Protein AF-A0A3M7GYS9-F1 (afdb_monomer_lite)

Secondary structure (DSSP, 8-state):
-------HIIIIIS------SHHHHHHHHHHHHHHHHHHHHHHHHHHHT-SEEEEE-SS-EEEEE--SS-TT--EEEEE-HHHHHHT--TT-TTS--SHHHHHHHHHHHHHHSPPPPHHHHHHHHHHSPPP-S-HHHHHHTS-HHHHTS--TT------PPPSP----------------PPP---------------------------------------------------TTS----PPPPPPHHHHHHHHHT-BPPTT-TTHHHHHTT---SB-SS-HHHHHHHHHHHHHH-TTTTEEE-S--BTTBEEEEEE-TTT--EEEEEEE-HHHHHHHHHHHHHHHHTGGGBTTTBPPEEEEEEEEEEEEETTTEEEEEEEEE---SS-GGG--

Radius of gyration: 29.9 Å; chains: 1; bounding box: 68×89×78 Å

Foldseek 3Di:
DPDDDDPCCVVQVPDPDQDPDPQSNLVNLVSNLVVLVVVVVLLVCLLFQFQWDWDDPVQKIWIWGADLVHNVDIDIDIARLVVQVVPDDPPPPPDQSHPVSVVVVRVVVRLPDFRDFLVSSQVCVVPDDDDPDHSVRSVVVDDPVSVPDDRPPPDDDHPDPDPDDPDDDPPPPPPPDPPDDDDDDDDDDDDDDDDYDDDDDDDDDDDDDDDDDDDDDDDDDDPPDDDDPPPSPPPPPDPPPLQDAFALVQLLCLAVQHFGDPPGSLVCLQCVPPPDRTGPDHLVVLLVLQQVVCLVGVNPQWAWADDADPQATWIFHARPRRGHTWIWRWADPVSCVVVVVVVVVCVVCVVCDSPNDWNWSDKHFHPRWDSDVPRGTTGITTTTHDDDDGSVPVD

Sequence (395 aa):
MCLRPMRFWEDMVDTESVPTDRLEKLQYNATRLSGAALVQQYHLMIQEGLAYSCVSTGIALVFLYVPEDDPTTLCYHLSVPNEDVRLKDQEDHTRPLTAVARLLCLSLMSCVSPLRSHAWRNHVKSNARIWETDFEHVRAQIPDDQLYETPPGSEYVTSLPVGPYDGDFPRQDIRLLPTHAPSPGGDSDHSDHAGPPLSDVNATARGNKRNHSQVTSSPPQDRARSFASLKQGGRGHAQRTASPFCTQRCLLGLQKNDVLDDDCPNISCHRQGRETDQHLVSAGEMVRMLKKQLDEDVDDHCEPLGECGASGAPFGLRCKSLGYTIIGKGTTSALWHVVAREAQFYQILRPAQGSAIPVFLGELDIKQTFYLHGADKIQHMLLIAWGGEPPTKLQ

pLDDT: mean 77.31, std 24.54, range [25.12, 97.62]

InterPro domains:
  IPR060487 Spore killer, N-terminal domain [PF27653] (25-111)

Structure (mmCIF, N/CA/C/O backbone):
data_AF-A0A3M7GYS9-F1
#
_entry.id   AF-A0A3M7GYS9-F1
#
loop_
_atom_site.group_PDB
_atom_site.id
_atom_site.type_symbol
_atom_site.label_atom_id
_atom_site.label_alt_id
_atom_site.label_comp_id
_atom_site.label_asym_id
_atom_site.label_entity_id
_atom_site.label_seq_id
_atom_site.pdbx_PDB_ins_code
_atom_site.Cartn_x
_atom_site.Cartn_y
_atom_site.Cartn_z
_atom_site.occupancy
_atom_site.B_iso_or_equiv
_atom_site.auth_seq_id
_atom_site.auth_comp_id
_atom_site.auth_asym_id
_atom_site.auth_atom_id
_atom_site.pdbx_PDB_model_num
ATOM 1 N N . MET A 1 1 ? 19.110 0.811 -25.255 1.00 59.09 1 MET A N 1
ATOM 2 C CA . MET A 1 1 ? 18.198 0.002 -24.414 1.00 59.09 1 MET A CA 1
ATOM 3 C C . MET A 1 1 ? 17.673 -1.105 -25.308 1.00 59.09 1 MET A C 1
ATOM 5 O O . MET A 1 1 ? 17.080 -0.779 -26.326 1.00 59.09 1 MET A O 1
ATOM 9 N N . CYS A 1 2 ? 17.932 -2.373 -24.991 1.00 67.06 2 CYS A N 1
ATOM 10 C CA . CYS A 1 2 ? 17.373 -3.499 -25.746 1.00 67.06 2 CYS A CA 1
ATOM 11 C C . CYS A 1 2 ? 16.026 -3.879 -25.125 1.00 67.06 2 CYS A C 1
ATOM 13 O O . CYS A 1 2 ? 15.958 -4.778 -24.293 1.00 67.06 2 CYS A O 1
ATOM 15 N N . LEU A 1 3 ? 14.967 -3.144 -25.471 1.00 82.62 3 LEU A N 1
ATOM 16 C CA . LEU A 1 3 ? 13.607 -3.483 -25.050 1.00 82.62 3 LEU A CA 1
ATOM 17 C C . LEU A 1 3 ? 12.910 -4.249 -26.170 1.00 82.62 3 LEU A C 1
ATOM 19 O O . LEU A 1 3 ? 12.722 -3.718 -27.264 1.00 82.62 3 LEU A O 1
ATOM 23 N N . ARG A 1 4 ? 12.512 -5.485 -25.880 1.00 86.69 4 ARG A N 1
ATOM 24 C CA . ARG A 1 4 ? 11.725 -6.339 -26.770 1.00 86.69 4 ARG A CA 1
ATOM 25 C C . ARG A 1 4 ? 10.693 -7.120 -25.957 1.00 86.69 4 ARG A C 1
ATOM 27 O O . ARG A 1 4 ? 10.948 -7.379 -24.779 1.00 86.69 4 ARG A O 1
ATOM 34 N N . PRO A 1 5 ? 9.568 -7.534 -26.560 1.00 88.94 5 PRO A N 1
ATOM 35 C CA . PRO A 1 5 ? 8.687 -8.514 -25.939 1.00 88.94 5 PRO A CA 1
ATOM 36 C C . PRO A 1 5 ? 9.475 -9.782 -25.599 1.00 88.94 5 PRO A C 1
ATOM 38 O O . PRO A 1 5 ? 10.193 -10.308 -26.449 1.00 88.94 5 PRO A O 1
ATOM 41 N N . MET A 1 6 ? 9.371 -10.242 -24.354 1.00 90.69 6 MET A N 1
ATOM 42 C CA . MET A 1 6 ? 10.091 -11.419 -23.873 1.00 90.69 6 MET A CA 1
ATOM 43 C C . MET A 1 6 ? 9.429 -12.004 -22.629 1.00 90.69 6 MET A C 1
ATOM 45 O O . MET A 1 6 ? 8.764 -11.286 -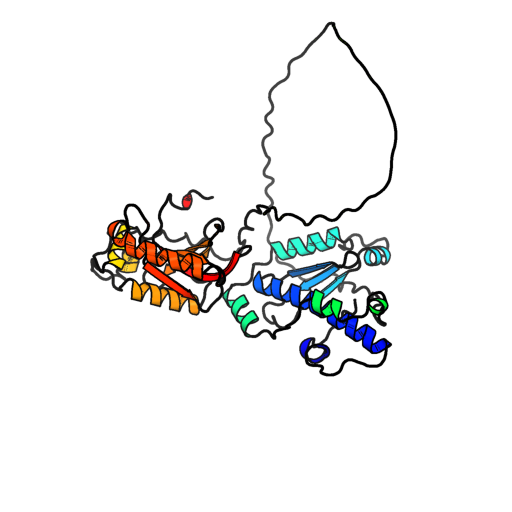21.877 1.00 90.69 6 MET A O 1
ATOM 49 N N . ARG A 1 7 ? 9.649 -13.295 -22.377 1.00 91.25 7 ARG A N 1
ATOM 50 C CA . ARG A 1 7 ? 9.268 -13.937 -21.120 1.00 91.25 7 ARG A CA 1
ATOM 51 C C . ARG A 1 7 ? 10.368 -13.682 -20.110 1.00 91.25 7 ARG A C 1
ATOM 53 O O . ARG A 1 7 ? 11.236 -14.512 -19.882 1.00 91.25 7 ARG A O 1
ATOM 60 N N . PHE A 1 8 ? 10.325 -12.492 -19.521 1.00 91.19 8 PHE A N 1
ATOM 61 C CA . PHE A 1 8 ? 11.450 -11.922 -18.784 1.00 91.19 8 PHE A CA 1
ATOM 62 C C . PHE A 1 8 ? 12.066 -12.856 -17.731 1.00 91.19 8 PHE A C 1
ATOM 64 O O . PHE A 1 8 ? 13.284 -12.900 -17.603 1.00 91.19 8 PHE A O 1
ATOM 71 N N . TRP A 1 9 ? 11.256 -13.637 -17.009 1.00 89.31 9 TRP A N 1
ATOM 72 C CA . TRP A 1 9 ? 11.805 -14.614 -16.072 1.00 89.31 9 TRP A CA 1
ATOM 73 C C . TRP A 1 9 ? 12.595 -15.728 -16.764 1.00 89.31 9 TRP A C 1
ATOM 75 O O . TRP A 1 9 ? 13.751 -15.943 -16.422 1.00 89.31 9 TRP A O 1
ATOM 85 N N . GLU A 1 10 ? 11.970 -16.428 -17.712 1.00 90.12 10 GLU A N 1
ATOM 86 C CA . GLU A 1 10 ? 12.558 -17.577 -18.419 1.00 90.12 10 GLU A CA 1
ATOM 87 C C . GLU A 1 10 ? 13.802 -17.152 -19.207 1.00 90.12 10 GLU A C 1
ATOM 89 O O . GLU A 1 10 ? 14.819 -17.836 -19.198 1.00 90.12 10 GLU A O 1
ATOM 94 N N . ASP A 1 11 ? 13.727 -15.982 -19.839 1.00 87.88 11 ASP A N 1
ATOM 95 C CA . ASP A 1 11 ? 14.731 -15.522 -20.790 1.00 87.88 11 ASP A CA 1
ATOM 96 C C . ASP A 1 11 ? 15.921 -14.798 -20.129 1.00 87.88 11 ASP A C 1
ATOM 98 O O . ASP A 1 11 ? 16.934 -14.591 -20.796 1.00 87.88 11 ASP A O 1
ATOM 102 N N . MET A 1 12 ? 15.797 -14.339 -18.871 1.00 88.12 12 MET A N 1
ATOM 103 C CA . MET A 1 12 ? 16.842 -13.535 -18.203 1.00 88.12 12 MET A CA 1
ATOM 104 C C . MET A 1 12 ? 17.128 -13.894 -16.750 1.00 88.12 12 MET A C 1
ATOM 106 O O . MET A 1 12 ? 18.271 -13.742 -16.321 1.00 88.12 12 MET A O 1
ATOM 110 N N . VAL A 1 13 ? 16.119 -14.282 -15.969 1.00 85.06 13 VAL A N 1
ATOM 111 C CA . VAL A 1 13 ? 16.291 -14.514 -14.523 1.00 85.06 13 VAL A CA 1
ATOM 112 C C . VAL A 1 13 ? 16.699 -15.949 -14.242 1.00 85.06 13 VAL A C 1
ATOM 114 O O . VAL A 1 13 ? 17.602 -16.181 -13.449 1.00 85.06 13 VAL A O 1
ATOM 117 N N . ASP A 1 14 ? 16.043 -16.893 -14.914 1.00 84.12 14 ASP A N 1
ATOM 118 C CA . ASP A 1 14 ? 16.228 -18.337 -14.729 1.00 84.12 14 ASP A CA 1
ATOM 119 C C . ASP A 1 14 ? 17.399 -18.903 -15.548 1.00 84.12 14 ASP A C 1
ATOM 121 O O . ASP A 1 14 ? 17.718 -20.088 -15.492 1.00 84.12 14 ASP A O 1
ATOM 125 N N . THR A 1 15 ? 18.049 -18.063 -16.351 1.00 81.38 15 THR A N 1
ATOM 126 C CA . THR A 1 15 ? 19.200 -18.450 -17.167 1.00 81.38 15 THR A CA 1
ATOM 127 C C . THR A 1 15 ? 20.465 -18.585 -16.321 1.00 81.38 15 THR A C 1
ATOM 129 O O . THR A 1 15 ? 21.034 -17.592 -15.874 1.00 81.38 15 THR A O 1
ATOM 132 N N . GLU A 1 16 ? 20.964 -19.816 -16.176 1.00 74.25 16 GLU A N 1
ATOM 133 C CA . GLU A 1 16 ? 22.207 -20.112 -15.442 1.00 74.25 16 GLU A CA 1
ATOM 134 C C . GLU A 1 16 ? 23.485 -19.701 -16.198 1.00 74.25 16 GLU A C 1
ATOM 136 O O . GLU A 1 16 ? 24.550 -19.540 -15.598 1.00 74.25 16 GLU A O 1
ATOM 141 N N . SER A 1 17 ? 23.411 -19.528 -17.522 1.00 79.69 17 SER A N 1
ATOM 142 C CA . SER A 1 17 ? 24.583 -19.287 -18.368 1.00 79.69 17 SER A CA 1
ATOM 143 C C . SER A 1 17 ? 24.670 -17.844 -18.860 1.00 79.69 17 SER A C 1
ATOM 145 O O . SER A 1 17 ? 23.821 -17.386 -19.625 1.00 79.69 17 SER A O 1
ATOM 147 N N . VAL A 1 18 ? 25.758 -17.156 -18.505 1.00 83.62 18 VAL A N 1
ATOM 148 C CA . VAL A 1 18 ? 26.137 -15.880 -19.129 1.00 83.62 18 VAL A CA 1
ATOM 149 C C . VAL A 1 18 ? 26.796 -16.166 -20.485 1.00 83.62 18 VAL A C 1
ATOM 151 O O . VAL A 1 18 ? 27.754 -16.946 -20.519 1.00 83.62 18 VAL A O 1
ATOM 154 N N . PRO A 1 19 ? 26.351 -15.535 -21.590 1.00 88.00 19 PRO A N 1
ATOM 155 C CA . PRO A 1 19 ? 26.982 -15.710 -22.894 1.00 88.00 19 PRO A CA 1
ATOM 156 C C . PRO A 1 19 ? 28.475 -15.361 -22.871 1.00 88.00 19 PRO A C 1
ATOM 158 O O . PRO A 1 19 ? 28.902 -14.392 -22.232 1.00 88.00 19 PRO A O 1
ATOM 161 N N . THR A 1 20 ? 29.276 -16.160 -23.574 1.00 87.31 20 THR A N 1
ATOM 162 C CA . THR A 1 20 ? 30.727 -15.958 -23.702 1.00 87.31 20 THR A CA 1
ATOM 163 C C . THR A 1 20 ? 31.099 -15.172 -24.953 1.00 87.31 20 THR A C 1
ATOM 165 O O . THR A 1 20 ? 32.116 -14.476 -24.937 1.00 87.31 20 THR A O 1
ATOM 168 N N . ASP A 1 21 ? 30.279 -15.240 -26.007 1.00 91.69 21 ASP A N 1
ATOM 169 C CA . ASP A 1 21 ? 30.433 -14.389 -27.181 1.00 91.69 21 ASP A CA 1
ATOM 170 C C . ASP A 1 21 ? 30.283 -12.912 -26.790 1.00 91.69 21 ASP A C 1
ATOM 172 O O . ASP A 1 21 ? 29.381 -12.537 -26.037 1.00 91.69 21 ASP A O 1
ATOM 176 N N . ARG A 1 22 ? 31.183 -12.057 -27.291 1.00 86.81 22 ARG A N 1
ATOM 177 C CA . ARG A 1 22 ? 31.227 -10.639 -26.902 1.00 86.81 22 ARG A CA 1
ATOM 178 C C . ARG A 1 22 ? 29.918 -9.930 -27.234 1.00 86.81 22 ARG A C 1
ATOM 180 O O . ARG A 1 22 ? 29.445 -9.119 -26.442 1.00 86.81 22 ARG A O 1
ATOM 187 N N . LEU A 1 23 ? 29.364 -10.204 -28.408 1.00 86.88 23 LEU A N 1
ATOM 188 C CA . LEU A 1 23 ? 28.210 -9.499 -28.929 1.00 86.88 23 LEU A CA 1
ATOM 189 C C . LEU A 1 23 ? 26.939 -9.886 -28.170 1.00 86.88 23 LEU A C 1
ATOM 191 O O . LEU A 1 23 ? 26.179 -9.020 -27.731 1.00 86.88 23 LEU A O 1
ATOM 195 N N . GLU A 1 24 ? 26.761 -11.187 -27.957 1.00 87.81 24 GLU A N 1
ATOM 196 C CA . GLU A 1 24 ? 25.674 -11.737 -27.148 1.00 87.81 24 GLU A CA 1
ATOM 197 C C . GLU A 1 24 ? 25.777 -11.278 -25.691 1.00 87.81 24 GLU A C 1
ATOM 199 O O . GLU A 1 24 ? 24.773 -10.917 -25.076 1.00 87.81 24 GLU A O 1
ATOM 204 N N . LYS A 1 25 ? 26.996 -11.200 -25.145 1.00 88.94 25 LYS A N 1
ATOM 205 C CA . LYS A 1 25 ? 27.241 -10.704 -23.789 1.00 88.94 25 LYS A CA 1
ATOM 206 C C . LYS A 1 25 ? 26.863 -9.232 -23.627 1.00 88.94 25 LYS A C 1
ATOM 208 O O . LYS A 1 25 ? 26.273 -8.873 -22.609 1.00 88.94 25 LYS A O 1
ATOM 213 N N . LEU A 1 26 ? 27.143 -8.380 -24.617 1.00 89.12 26 LEU A N 1
ATOM 214 C CA . LEU A 1 26 ? 26.705 -6.978 -24.602 1.00 89.12 26 LEU A CA 1
ATOM 215 C C . LEU A 1 26 ? 25.174 -6.867 -24.581 1.00 89.12 26 LEU A C 1
ATOM 217 O O . LEU A 1 26 ? 24.620 -6.100 -23.791 1.00 89.12 26 LEU A O 1
ATOM 221 N N . GLN A 1 27 ? 24.481 -7.656 -25.408 1.00 88.31 27 GLN A N 1
ATOM 222 C CA . GLN A 1 27 ? 23.015 -7.694 -25.419 1.00 88.31 27 GLN A CA 1
ATOM 223 C C . GLN A 1 27 ? 22.449 -8.212 -24.096 1.00 88.31 27 GLN A C 1
ATOM 225 O O . GLN A 1 27 ? 21.514 -7.617 -23.556 1.00 88.31 27 GLN A O 1
ATOM 230 N N . TYR A 1 28 ? 23.031 -9.280 -23.550 1.00 89.75 28 TYR A N 1
ATOM 231 C CA . TYR A 1 28 ? 22.663 -9.841 -22.253 1.00 89.75 28 TYR A CA 1
ATOM 232 C C . TYR A 1 28 ? 22.815 -8.804 -21.136 1.00 89.75 28 TYR A C 1
ATOM 234 O O . TYR A 1 28 ? 21.857 -8.536 -20.412 1.00 89.75 28 TYR A O 1
ATOM 242 N N . ASN A 1 29 ? 23.973 -8.145 -21.044 1.00 90.31 29 ASN A N 1
ATOM 243 C CA . ASN A 1 29 ? 24.245 -7.119 -20.037 1.00 90.31 29 ASN A CA 1
ATOM 244 C C . ASN A 1 29 ? 23.258 -5.948 -20.131 1.00 90.31 29 ASN A C 1
ATOM 246 O O . ASN A 1 29 ? 22.687 -5.532 -19.122 1.00 90.31 29 ASN A O 1
ATOM 250 N N . ALA A 1 30 ? 22.996 -5.446 -21.339 1.00 89.44 30 ALA A N 1
ATOM 251 C CA . ALA A 1 30 ? 22.051 -4.351 -21.536 1.00 89.44 30 ALA A CA 1
ATOM 252 C C . ALA A 1 30 ? 20.600 -4.748 -21.235 1.00 89.44 30 ALA A C 1
ATOM 254 O O . ALA A 1 30 ? 19.847 -3.942 -20.677 1.00 89.44 30 ALA A O 1
ATOM 255 N N . THR A 1 31 ? 20.206 -5.977 -21.574 1.00 90.69 31 THR A N 1
ATOM 256 C CA . THR A 1 31 ? 18.877 -6.523 -21.260 1.00 90.69 31 THR A CA 1
ATOM 257 C C . THR A 1 31 ? 18.716 -6.689 -19.754 1.00 90.69 31 THR A C 1
ATOM 259 O O . THR A 1 31 ? 17.718 -6.242 -19.197 1.00 90.69 31 THR A O 1
ATOM 262 N N . ARG A 1 32 ? 19.728 -7.233 -19.070 1.00 90.81 32 ARG A N 1
ATOM 263 C CA . ARG A 1 32 ? 19.735 -7.414 -17.613 1.00 90.81 32 ARG A CA 1
ATOM 264 C C . ARG A 1 32 ? 19.661 -6.083 -16.870 1.00 90.81 32 ARG A C 1
ATOM 266 O O . ARG A 1 32 ? 18.869 -5.949 -15.943 1.00 90.81 32 ARG A O 1
ATOM 273 N N . LEU A 1 33 ? 20.426 -5.083 -17.309 1.00 91.62 33 LEU A N 1
ATOM 274 C CA . LEU A 1 33 ? 20.422 -3.746 -16.711 1.00 91.62 33 LEU A CA 1
ATOM 275 C C . LEU A 1 33 ? 19.084 -3.020 -16.921 1.00 91.62 33 LEU A C 1
ATOM 277 O O . LEU A 1 33 ? 18.533 -2.443 -15.985 1.00 91.62 33 LEU A O 1
ATOM 281 N N . SER A 1 34 ? 18.534 -3.079 -18.139 1.00 91.56 34 SER A N 1
ATOM 282 C CA . SER A 1 34 ? 17.212 -2.508 -18.440 1.00 91.56 34 SER A CA 1
ATOM 283 C C . SER A 1 34 ? 16.118 -3.224 -17.643 1.00 91.56 34 SER A C 1
ATOM 285 O O . SER A 1 34 ? 15.241 -2.581 -17.074 1.00 91.56 34 SER A O 1
ATOM 287 N N . GLY A 1 35 ? 16.212 -4.551 -17.553 1.00 92.81 35 GLY A N 1
ATOM 288 C CA . GLY A 1 35 ? 15.336 -5.402 -16.763 1.00 92.81 35 GLY A CA 1
ATOM 289 C C . GLY A 1 35 ? 15.332 -5.035 -15.283 1.00 92.81 35 GLY A C 1
ATOM 290 O O . GLY A 1 35 ? 14.261 -4.851 -14.719 1.00 92.81 35 GLY A O 1
ATOM 291 N N . ALA A 1 36 ? 16.502 -4.829 -14.675 1.00 93.25 36 ALA A N 1
ATOM 292 C CA . ALA A 1 36 ? 16.605 -4.403 -13.279 1.00 93.25 36 ALA A CA 1
ATOM 293 C C . ALA A 1 36 ? 15.864 -3.077 -13.017 1.00 93.25 36 ALA A C 1
ATOM 295 O O . ALA A 1 36 ? 15.099 -2.974 -12.058 1.00 93.25 36 ALA A O 1
ATOM 296 N N . ALA A 1 37 ? 16.013 -2.090 -13.909 1.00 94.00 37 ALA A N 1
ATOM 297 C CA . ALA A 1 37 ? 15.293 -0.819 -13.804 1.00 94.00 37 ALA A CA 1
ATOM 298 C C . ALA A 1 37 ? 13.768 -0.996 -13.945 1.00 94.00 37 ALA A C 1
ATOM 300 O O . ALA A 1 37 ? 12.995 -0.398 -13.196 1.00 94.00 37 ALA A O 1
ATOM 301 N N . LEU A 1 38 ? 13.325 -1.836 -14.887 1.00 95.06 38 LEU A N 1
ATOM 302 C CA . LEU A 1 38 ? 11.905 -2.113 -15.112 1.00 95.06 38 LEU A CA 1
ATOM 303 C C . LEU A 1 38 ? 11.266 -2.893 -13.964 1.00 95.06 38 LEU A C 1
ATOM 305 O O . LEU A 1 38 ? 10.154 -2.564 -13.567 1.00 95.06 38 LEU A O 1
ATOM 309 N N . VAL A 1 39 ? 11.959 -3.885 -13.402 1.00 94.75 39 VAL A N 1
ATOM 310 C CA . VAL A 1 39 ? 11.482 -4.657 -12.247 1.00 94.75 39 VAL A CA 1
ATOM 311 C C . VAL A 1 39 ? 11.353 -3.765 -11.019 1.00 94.75 39 VAL A C 1
ATOM 313 O O . VAL A 1 39 ? 10.346 -3.837 -10.314 1.00 94.75 39 VAL A O 1
ATOM 316 N N . GLN A 1 40 ? 12.326 -2.881 -10.783 1.00 94.50 40 GLN A N 1
ATOM 317 C CA . GLN A 1 40 ? 12.240 -1.902 -9.703 1.00 94.50 40 GLN A CA 1
ATOM 318 C C . GLN A 1 40 ? 11.034 -0.973 -9.893 1.00 94.50 40 GLN A C 1
ATOM 320 O O . GLN A 1 40 ? 10.271 -0.753 -8.951 1.00 94.50 40 GLN A O 1
ATOM 325 N N . GLN A 1 41 ? 10.813 -0.473 -11.112 1.00 95.94 41 GLN A N 1
ATOM 326 C CA . GLN A 1 41 ? 9.661 0.380 -11.388 1.00 95.94 41 GLN A CA 1
ATOM 327 C C . GLN A 1 41 ? 8.334 -0.376 -11.258 1.00 95.94 41 GLN A C 1
ATOM 329 O O . GLN A 1 41 ? 7.392 0.144 -10.665 1.00 95.94 41 GLN A O 1
ATOM 334 N N . TYR A 1 42 ? 8.265 -1.616 -11.743 1.00 96.19 42 TYR A N 1
ATOM 335 C CA . TYR A 1 42 ? 7.115 -2.500 -11.571 1.00 96.19 42 TYR A CA 1
ATOM 336 C C . TYR A 1 42 ? 6.807 -2.722 -10.086 1.00 96.19 42 TYR A C 1
ATOM 338 O O . TYR A 1 42 ? 5.662 -2.575 -9.668 1.00 96.19 42 TYR A O 1
ATOM 346 N N . HIS A 1 43 ? 7.823 -2.977 -9.256 1.00 94.56 43 HIS A N 1
ATOM 347 C CA . HIS A 1 43 ? 7.641 -3.127 -7.812 1.00 94.56 43 HIS A CA 1
ATOM 348 C C . HIS A 1 43 ? 6.956 -1.906 -7.184 1.00 94.56 43 HIS A C 1
ATOM 350 O O . HIS A 1 43 ? 6.033 -2.063 -6.378 1.00 94.56 43 HIS A O 1
ATOM 356 N N . LEU A 1 44 ? 7.385 -0.699 -7.568 1.00 93.88 44 LEU A N 1
ATOM 357 C CA . LEU A 1 44 ? 6.779 0.554 -7.116 1.00 93.88 44 LEU A CA 1
ATOM 358 C C . LEU A 1 44 ? 5.346 0.708 -7.631 1.00 93.88 44 LEU A C 1
ATOM 360 O O . LEU A 1 44 ? 4.465 1.068 -6.855 1.00 93.88 44 LEU A O 1
ATOM 364 N N . MET A 1 45 ? 5.088 0.378 -8.900 1.00 96.44 45 MET A N 1
ATOM 365 C CA . MET A 1 45 ? 3.736 0.399 -9.464 1.00 96.44 45 MET A CA 1
ATOM 366 C C . MET A 1 45 ? 2.784 -0.501 -8.673 1.00 96.44 45 MET A C 1
ATOM 368 O O . MET A 1 45 ? 1.709 -0.050 -8.287 1.00 96.44 45 MET A O 1
ATOM 372 N N . ILE A 1 46 ? 3.189 -1.733 -8.346 1.00 96.31 46 ILE A N 1
ATOM 373 C CA . ILE A 1 46 ? 2.360 -2.636 -7.538 1.00 96.31 46 ILE A CA 1
ATOM 374 C C . ILE A 1 46 ? 2.204 -2.119 -6.104 1.00 96.31 46 ILE A C 1
ATOM 376 O O . ILE A 1 46 ? 1.107 -2.160 -5.556 1.00 96.31 46 ILE A O 1
ATOM 380 N N . GLN A 1 47 ? 3.270 -1.609 -5.481 1.00 94.19 47 GLN A N 1
ATOM 381 C CA . GLN A 1 47 ? 3.212 -1.072 -4.118 1.00 94.19 47 GLN A CA 1
ATOM 382 C C . GLN A 1 47 ? 2.241 0.110 -3.989 1.00 94.19 47 GLN A C 1
ATOM 384 O O . GLN A 1 47 ? 1.410 0.144 -3.080 1.00 94.19 47 GLN A O 1
ATOM 389 N N . GLU A 1 48 ? 2.325 1.059 -4.913 1.00 93.56 48 GLU A N 1
ATOM 390 C CA . GLU A 1 48 ? 1.511 2.275 -4.925 1.00 93.56 48 GLU A CA 1
ATOM 391 C C . GLU A 1 48 ? 0.137 2.056 -5.585 1.00 93.56 48 GLU A C 1
ATOM 393 O O . GLU A 1 48 ? -0.742 2.911 -5.490 1.00 93.56 48 GLU A O 1
ATOM 398 N N . GLY A 1 49 ? -0.090 0.889 -6.199 1.00 95.56 49 GLY A N 1
ATOM 399 C CA . GLY A 1 49 ? -1.332 0.553 -6.897 1.00 95.56 49 GLY A CA 1
ATOM 400 C C . GLY A 1 49 ? -1.529 1.350 -8.184 1.00 95.56 49 GLY A C 1
ATOM 401 O O . GLY A 1 49 ? -2.657 1.711 -8.512 1.00 95.56 49 GLY A O 1
ATOM 402 N N . LEU A 1 50 ? -0.443 1.663 -8.890 1.00 95.75 50 LEU A N 1
ATOM 403 C CA . LEU A 1 50 ? -0.441 2.461 -10.112 1.00 95.75 50 LEU A CA 1
ATOM 404 C C . LEU A 1 50 ? -0.640 1.573 -11.341 1.00 95.75 50 LEU A C 1
ATOM 406 O O . LEU A 1 50 ? 0.097 0.611 -11.543 1.00 95.75 50 LEU A O 1
ATOM 410 N N . ALA A 1 51 ? -1.582 1.948 -12.208 1.00 97.00 51 ALA A N 1
ATOM 411 C CA . ALA A 1 51 ? -1.732 1.318 -13.519 1.00 97.00 51 ALA A CA 1
ATOM 412 C C . ALA A 1 51 ? -0.653 1.781 -14.510 1.00 97.00 51 ALA A C 1
ATOM 414 O O . ALA A 1 51 ? -0.191 0.993 -15.329 1.00 97.00 51 ALA A O 1
ATOM 415 N N . TYR A 1 52 ? -0.239 3.049 -14.423 1.00 97.38 52 TYR A N 1
ATOM 416 C CA . TYR A 1 52 ? 0.674 3.693 -15.366 1.00 97.38 52 TYR A CA 1
ATOM 417 C C . TYR A 1 52 ? 1.917 4.238 -14.671 1.00 97.38 52 TYR A C 1
ATOM 419 O O . TYR A 1 52 ? 1.860 4.722 -13.539 1.00 97.38 52 TYR A O 1
ATOM 427 N N . SER A 1 53 ? 3.050 4.200 -15.368 1.00 96.75 53 SER A N 1
ATOM 428 C CA . SER A 1 53 ? 4.285 4.825 -14.904 1.00 96.75 53 SER A CA 1
ATOM 429 C C . SER A 1 53 ? 5.237 5.144 -16.053 1.00 96.75 53 SER A C 1
ATOM 431 O O . SER A 1 53 ? 4.927 4.893 -17.216 1.00 96.75 53 SER A O 1
ATOM 433 N N . CYS A 1 54 ? 6.403 5.708 -15.748 1.00 95.81 54 CYS A N 1
ATOM 434 C CA . CYS A 1 54 ? 7.462 5.873 -16.733 1.00 95.81 54 CYS A CA 1
ATOM 435 C C . CYS A 1 54 ? 8.856 5.761 -16.122 1.00 95.81 54 CYS A C 1
ATOM 437 O O . CYS A 1 54 ? 9.090 6.201 -14.998 1.00 95.81 54 CYS A O 1
ATOM 439 N N . VAL A 1 55 ? 9.796 5.257 -16.918 1.00 95.31 55 VAL A N 1
ATOM 440 C CA . VAL A 1 55 ? 11.236 5.323 -16.654 1.00 95.31 55 VAL A CA 1
ATOM 441 C C . VAL A 1 55 ? 11.863 6.278 -17.664 1.00 95.31 55 VAL A C 1
ATOM 443 O O . VAL A 1 55 ? 11.549 6.227 -18.852 1.00 95.31 55 VAL A O 1
ATOM 446 N N . SER A 1 56 ? 12.751 7.155 -17.203 1.00 93.06 56 SER A N 1
ATOM 447 C CA . SER A 1 56 ? 13.484 8.087 -18.061 1.00 93.06 56 SER A CA 1
ATOM 448 C C . SER A 1 56 ? 14.970 7.770 -18.035 1.00 93.06 56 SER A C 1
ATOM 450 O O . SER A 1 56 ? 15.547 7.582 -16.967 1.00 93.06 56 SER A O 1
ATOM 452 N N . THR A 1 57 ? 15.602 7.767 -19.207 1.00 89.81 57 THR A N 1
ATOM 453 C CA . THR A 1 57 ? 17.066 7.699 -19.342 1.00 89.81 57 THR A CA 1
ATOM 454 C C . THR A 1 57 ? 17.690 9.077 -19.579 1.00 89.81 57 THR A C 1
ATOM 456 O O . THR A 1 57 ? 18.873 9.182 -19.888 1.00 89.81 57 THR A O 1
ATOM 459 N N . GLY A 1 58 ? 16.888 10.147 -19.520 1.00 87.75 58 GLY A N 1
ATOM 460 C CA . GLY A 1 58 ? 17.273 11.502 -19.931 1.00 87.75 58 GLY A CA 1
ATOM 461 C C . GLY A 1 58 ? 17.251 11.726 -21.449 1.00 87.75 58 GLY A C 1
ATOM 462 O O . GLY A 1 58 ? 17.100 12.861 -21.891 1.00 87.75 58 GLY A O 1
ATOM 463 N N . ILE A 1 59 ? 17.338 10.655 -22.244 1.00 88.00 59 ILE A N 1
ATOM 464 C CA . ILE A 1 59 ? 17.265 10.692 -23.715 1.00 88.00 59 ILE A CA 1
ATOM 465 C C . ILE A 1 59 ? 15.976 10.028 -24.211 1.00 88.00 59 ILE A C 1
ATOM 467 O O . ILE A 1 59 ? 15.323 10.530 -25.125 1.00 88.00 59 ILE A O 1
ATOM 471 N N . ALA A 1 60 ? 15.597 8.912 -23.590 1.00 91.31 60 ALA A N 1
ATOM 472 C CA . ALA A 1 60 ? 14.401 8.151 -23.909 1.00 91.31 60 ALA A CA 1
ATOM 473 C C . ALA A 1 60 ? 13.439 8.111 -22.717 1.00 91.31 60 ALA A C 1
ATOM 475 O O . ALA A 1 60 ? 13.847 8.190 -21.555 1.00 91.31 60 ALA A O 1
ATOM 476 N N . LEU A 1 61 ? 12.158 7.950 -23.032 1.00 93.62 61 LEU A N 1
ATOM 477 C CA . LEU A 1 61 ? 11.079 7.694 -22.090 1.00 93.62 61 LEU A CA 1
ATOM 478 C C . LEU A 1 61 ? 10.521 6.301 -22.368 1.00 93.62 61 LEU A C 1
ATOM 480 O O . LEU A 1 61 ? 10.166 5.985 -23.501 1.00 93.62 61 LEU A O 1
ATOM 484 N N . VAL A 1 62 ? 10.429 5.484 -21.328 1.00 95.31 62 VAL A N 1
ATOM 485 C CA . VAL A 1 62 ? 9.766 4.183 -21.363 1.00 95.31 62 VAL A CA 1
ATOM 486 C C . VAL A 1 62 ? 8.480 4.321 -20.568 1.00 95.31 62 VAL A C 1
ATOM 488 O O . VAL A 1 62 ? 8.511 4.379 -19.341 1.00 95.31 62 VAL A O 1
ATOM 491 N N . PHE A 1 63 ? 7.354 4.429 -21.262 1.00 96.12 63 PHE A N 1
ATOM 492 C CA . PHE A 1 63 ? 6.033 4.449 -20.643 1.00 96.12 63 PHE A CA 1
ATOM 493 C C . PHE A 1 63 ? 5.624 3.028 -20.301 1.00 96.12 63 PHE A C 1
ATOM 495 O O . PHE A 1 63 ? 5.818 2.134 -21.117 1.00 96.12 63 PHE A O 1
ATOM 502 N N . LEU A 1 64 ? 5.072 2.833 -19.112 1.00 97.62 64 LEU A N 1
ATOM 503 C CA . LEU A 1 64 ? 4.754 1.531 -18.551 1.00 97.62 64 LEU A CA 1
ATOM 504 C C . LEU A 1 64 ? 3.274 1.442 -18.212 1.00 97.62 64 LEU A C 1
ATOM 506 O O . LEU A 1 64 ? 2.681 2.416 -17.740 1.00 97.62 64 LEU A O 1
ATOM 510 N N . TYR A 1 65 ? 2.709 0.260 -18.420 1.00 97.50 65 TYR A N 1
ATOM 511 C CA . TYR A 1 65 ? 1.340 -0.068 -18.061 1.00 97.50 65 TYR A CA 1
ATOM 512 C C . TYR A 1 65 ? 1.257 -1.495 -17.517 1.00 97.50 65 TYR A C 1
ATOM 514 O O . TYR A 1 65 ? 1.822 -2.413 -18.109 1.00 97.50 65 TYR A O 1
ATOM 522 N N . VAL A 1 66 ? 0.546 -1.670 -16.403 1.00 97.50 66 VAL A N 1
ATOM 523 C CA . VAL A 1 66 ? 0.226 -2.982 -15.828 1.00 97.50 66 VAL A CA 1
ATOM 524 C C . VAL A 1 66 ? -1.286 -3.206 -15.955 1.00 97.50 66 VAL A C 1
ATOM 526 O O . VAL A 1 66 ? -2.058 -2.479 -15.312 1.00 97.50 66 VAL A O 1
ATOM 529 N N . PRO A 1 67 ? -1.731 -4.172 -16.781 1.00 95.88 67 PRO A N 1
ATOM 530 C CA . PRO A 1 67 ? -3.132 -4.572 -16.848 1.00 95.88 67 PRO A CA 1
ATOM 531 C C . PRO A 1 67 ? -3.645 -5.055 -15.486 1.00 95.88 67 PRO A C 1
ATOM 533 O O . PRO A 1 67 ? -2.925 -5.706 -14.735 1.00 95.88 67 PRO A O 1
ATOM 536 N N . GLU A 1 68 ? -4.902 -4.753 -15.157 1.00 94.62 68 GLU A N 1
ATOM 537 C CA . GLU A 1 68 ? -5.495 -5.208 -13.888 1.00 94.62 68 GLU A CA 1
ATOM 538 C C . GLU A 1 68 ? -5.705 -6.720 -13.849 1.00 94.62 68 GLU A C 1
ATOM 540 O O . GLU A 1 68 ? -5.404 -7.349 -12.834 1.00 94.62 68 GLU A O 1
ATOM 545 N N . ASP A 1 69 ? -6.202 -7.262 -14.964 1.00 95.00 69 ASP A N 1
ATOM 546 C CA . ASP A 1 69 ? -6.576 -8.670 -15.123 1.00 95.00 69 ASP A CA 1
ATOM 547 C C . ASP A 1 69 ? -5.361 -9.580 -15.333 1.00 95.00 69 ASP A C 1
ATOM 549 O O . ASP A 1 69 ? -5.417 -10.775 -15.049 1.00 95.00 69 ASP A O 1
ATOM 553 N N . ASP A 1 70 ? -4.255 -9.013 -15.819 1.00 95.12 70 ASP A N 1
ATOM 554 C CA . ASP A 1 70 ? -2.981 -9.707 -15.981 1.00 95.12 70 ASP A CA 1
ATOM 555 C C . ASP A 1 70 ? -1.828 -8.866 -15.412 1.00 95.12 70 ASP A C 1
ATOM 557 O O . ASP A 1 70 ? -1.069 -8.236 -16.158 1.00 95.12 70 ASP A O 1
ATOM 561 N N . PRO A 1 71 ? -1.665 -8.862 -14.078 1.00 95.19 71 PRO A N 1
ATOM 562 C CA . PRO A 1 71 ? -0.588 -8.130 -13.428 1.00 95.19 71 PRO A CA 1
ATOM 563 C C . PRO A 1 71 ? 0.788 -8.750 -13.694 1.00 95.19 71 PRO A C 1
ATOM 565 O O . PRO A 1 71 ? 1.796 -8.136 -13.368 1.00 95.19 71 PRO A O 1
ATOM 568 N N . THR A 1 72 ? 0.862 -9.952 -14.277 1.00 93.31 72 THR A N 1
ATOM 569 C CA . THR A 1 72 ? 2.142 -10.608 -14.586 1.00 93.31 72 THR A CA 1
ATOM 570 C C . THR A 1 72 ? 2.826 -10.021 -15.820 1.00 93.31 72 THR A C 1
ATOM 572 O O . THR A 1 72 ? 4.020 -10.248 -16.033 1.00 93.31 72 THR A O 1
ATOM 575 N N . THR A 1 73 ? 2.097 -9.211 -16.591 1.00 94.19 73 THR A N 1
ATOM 576 C CA . THR A 1 73 ? 2.580 -8.567 -17.808 1.00 94.19 73 THR A CA 1
ATOM 577 C C . THR A 1 73 ? 2.846 -7.080 -17.576 1.00 94.19 73 THR A C 1
ATOM 579 O O . THR A 1 73 ? 1.969 -6.316 -17.179 1.00 94.19 73 THR A O 1
ATOM 582 N N . LEU A 1 74 ? 4.066 -6.640 -17.899 1.00 96.50 74 LEU A N 1
ATOM 583 C CA . LEU A 1 74 ? 4.427 -5.225 -17.970 1.00 96.50 74 LEU A CA 1
ATOM 584 C C . LEU A 1 74 ? 4.434 -4.777 -19.434 1.00 96.50 74 LEU A C 1
ATOM 586 O O . LEU A 1 74 ? 5.350 -5.096 -20.195 1.00 96.50 74 LEU A O 1
ATOM 590 N N . CYS A 1 75 ? 3.422 -4.015 -19.834 1.00 96.56 75 CYS A N 1
ATOM 591 C CA . CYS A 1 75 ? 3.387 -3.386 -21.146 1.00 96.56 75 CYS A CA 1
ATOM 592 C C . CYS A 1 75 ? 4.296 -2.155 -21.160 1.00 96.56 75 CYS A C 1
ATOM 594 O O . CYS A 1 75 ? 4.364 -1.410 -20.179 1.00 96.56 75 CYS A O 1
ATOM 596 N N . TYR A 1 76 ? 4.957 -1.908 -22.292 1.00 95.00 76 TYR A N 1
ATOM 597 C CA . TYR A 1 76 ? 5.803 -0.735 -22.459 1.00 95.00 76 TYR A CA 1
ATOM 598 C C . TYR A 1 76 ? 5.594 -0.039 -23.806 1.00 95.00 76 TYR A C 1
ATOM 600 O O . TYR A 1 76 ? 5.256 -0.665 -24.809 1.00 95.00 76 TYR A O 1
ATOM 608 N N . HIS A 1 77 ? 5.858 1.264 -23.828 1.00 92.00 77 HIS A N 1
ATOM 609 C CA . HIS A 1 77 ? 6.016 2.055 -25.041 1.00 92.00 77 HIS A CA 1
ATOM 610 C C . HIS A 1 77 ? 7.301 2.880 -24.935 1.00 92.00 77 HIS A C 1
ATOM 612 O O . HIS A 1 77 ? 7.447 3.713 -24.037 1.00 92.00 77 HIS A O 1
ATOM 618 N N . LEU A 1 78 ? 8.249 2.617 -25.837 1.00 91.50 78 LEU A N 1
ATOM 619 C CA . LEU A 1 78 ? 9.514 3.341 -25.916 1.00 91.50 78 LEU A CA 1
ATOM 620 C C . LEU A 1 78 ? 9.350 4.569 -26.810 1.00 91.50 78 LEU A C 1
ATOM 622 O O . LEU A 1 78 ? 8.896 4.474 -27.943 1.00 91.50 78 LEU A O 1
ATOM 626 N N . SER A 1 79 ? 9.782 5.706 -26.287 1.00 89.88 79 SER A N 1
ATOM 627 C CA . SER A 1 79 ? 9.698 7.016 -26.911 1.00 89.88 79 SER A CA 1
ATOM 628 C C . SER A 1 79 ? 11.075 7.663 -26.874 1.00 89.88 79 SER A C 1
ATOM 630 O O . SER A 1 79 ? 11.639 7.828 -25.790 1.00 89.88 79 SER A O 1
ATOM 632 N N . VAL A 1 80 ? 11.580 8.125 -28.014 1.00 91.75 80 VAL A N 1
ATOM 633 C CA . VAL A 1 80 ? 12.801 8.940 -28.099 1.00 91.75 80 VAL A CA 1
ATOM 634 C C . VAL A 1 80 ? 12.406 10.294 -28.686 1.00 91.75 80 VAL A C 1
ATOM 636 O O . VAL A 1 80 ? 12.470 10.476 -29.900 1.00 91.75 80 VAL A O 1
ATOM 639 N N . PRO A 1 81 ? 11.986 11.267 -27.851 1.00 89.56 81 PRO A N 1
ATOM 640 C CA . PRO A 1 81 ? 11.291 12.467 -28.322 1.00 89.56 81 PRO A CA 1
ATOM 641 C C . PRO A 1 81 ? 12.039 13.259 -29.401 1.00 89.56 81 PRO A C 1
ATOM 643 O O . PRO A 1 81 ? 11.418 13.788 -30.319 1.00 89.56 81 PRO A O 1
ATOM 646 N N . ASN A 1 82 ? 13.371 13.324 -29.316 1.00 88.12 82 ASN A N 1
ATOM 647 C CA . ASN A 1 82 ? 14.190 14.022 -30.309 1.00 88.12 82 ASN A CA 1
ATOM 648 C C . ASN A 1 82 ? 14.152 13.349 -31.688 1.00 88.12 82 ASN A C 1
ATOM 650 O O . ASN A 1 82 ? 14.188 14.052 -32.692 1.00 88.12 82 ASN A O 1
ATOM 654 N N . GLU A 1 83 ? 14.059 12.019 -31.742 1.00 87.44 83 GLU A N 1
ATOM 655 C CA . GLU A 1 83 ? 13.922 11.279 -33.000 1.00 87.44 83 GLU A CA 1
ATOM 656 C C . GLU A 1 83 ? 12.463 11.259 -33.467 1.00 87.44 83 GLU A C 1
ATOM 658 O O . GLU A 1 83 ? 12.181 11.495 -34.638 1.00 87.44 83 GLU A O 1
ATOM 663 N N . ASP A 1 84 ? 11.512 11.105 -32.546 1.00 84.62 84 ASP A N 1
ATOM 664 C CA . ASP A 1 84 ? 10.080 11.084 -32.866 1.00 84.62 84 ASP A CA 1
ATOM 665 C C . ASP A 1 84 ? 9.589 12.383 -33.507 1.00 84.62 84 ASP A C 1
ATOM 667 O O . ASP A 1 84 ? 8.749 12.356 -34.403 1.00 84.62 84 ASP A O 1
ATOM 671 N N . VAL A 1 85 ? 10.127 13.529 -33.081 1.00 82.69 85 VAL A N 1
ATOM 672 C CA . VAL A 1 85 ? 9.821 14.828 -33.698 1.00 82.69 85 VAL A CA 1
ATOM 673 C C . VAL A 1 85 ? 10.460 14.963 -35.085 1.00 82.69 85 VAL A C 1
ATOM 675 O O . VAL A 1 85 ? 9.874 15.603 -35.955 1.00 82.69 85 VAL A O 1
ATOM 678 N N . ARG A 1 86 ? 11.641 14.371 -35.313 1.00 79.81 86 ARG A N 1
ATOM 679 C CA . ARG A 1 86 ? 12.346 14.420 -36.609 1.00 79.81 86 ARG A CA 1
ATOM 680 C C . ARG A 1 86 ? 11.685 13.557 -37.675 1.00 79.81 86 ARG A C 1
ATOM 682 O O . ARG A 1 86 ? 11.736 13.909 -38.846 1.00 79.81 86 ARG A O 1
ATOM 689 N N . LEU A 1 87 ? 11.072 12.451 -37.266 1.00 70.81 87 LEU A N 1
ATOM 690 C CA . LEU A 1 87 ? 10.405 11.488 -38.147 1.00 70.81 87 LEU A CA 1
ATOM 691 C C . LEU A 1 87 ? 8.979 11.910 -38.537 1.00 70.81 87 LEU A C 1
ATOM 693 O O . LEU A 1 87 ? 8.238 11.134 -39.134 1.00 70.81 87 LEU A O 1
ATOM 697 N N . LYS A 1 88 ? 8.577 13.131 -38.180 1.00 65.00 88 LYS A N 1
ATOM 698 C CA . LYS A 1 88 ? 7.252 13.665 -38.457 1.00 65.00 88 LYS A CA 1
ATOM 699 C C . LYS A 1 88 ? 7.173 14.212 -39.889 1.00 65.00 88 LYS A C 1
ATOM 701 O O . LYS A 1 88 ? 7.935 15.113 -40.241 1.00 65.00 88 LYS A O 1
ATOM 706 N N . ASP A 1 89 ? 6.184 13.768 -40.665 1.00 62.97 89 ASP A N 1
ATOM 707 C CA . ASP A 1 89 ? 5.721 14.526 -41.833 1.00 62.97 89 ASP A CA 1
ATOM 708 C C . ASP A 1 89 ? 5.186 15.883 -41.356 1.00 62.97 89 ASP A C 1
ATOM 710 O O . ASP A 1 89 ? 4.472 15.960 -40.351 1.00 62.97 89 ASP A O 1
ATOM 714 N N . GLN A 1 90 ? 5.541 16.976 -42.038 1.00 56.00 90 GLN A N 1
ATOM 715 C CA . GLN A 1 90 ? 5.335 18.344 -41.535 1.00 56.00 90 GLN A CA 1
ATOM 716 C C . GLN A 1 90 ? 3.875 18.706 -41.185 1.00 56.00 90 GLN A C 1
ATOM 718 O O . GLN A 1 90 ? 3.654 19.708 -40.512 1.00 56.00 90 GLN A O 1
ATOM 723 N N . GLU A 1 91 ? 2.889 17.885 -41.547 1.00 53.56 91 GLU A N 1
ATOM 724 C CA . GLU A 1 91 ? 1.464 18.214 -41.466 1.00 53.56 91 GLU A CA 1
ATOM 725 C C . GLU A 1 91 ? 0.712 17.608 -40.258 1.00 53.56 91 GLU A C 1
ATOM 727 O O . GLU A 1 91 ? -0.343 18.123 -39.891 1.00 53.56 91 GLU A O 1
ATOM 732 N N . ASP A 1 92 ? 1.239 16.598 -39.544 1.00 62.34 92 ASP A N 1
ATOM 733 C CA . ASP A 1 92 ? 0.495 15.964 -38.429 1.00 62.34 92 ASP A CA 1
ATOM 734 C C . ASP A 1 92 ? 0.846 16.555 -37.045 1.00 62.34 92 ASP A C 1
ATOM 736 O O . ASP A 1 92 ? 1.661 16.034 -36.279 1.00 62.34 92 ASP A O 1
ATOM 740 N N . HIS A 1 93 ? 0.274 17.715 -36.709 1.00 63.12 93 HIS A N 1
ATOM 741 C CA . HIS A 1 93 ? 0.427 18.353 -35.385 1.00 63.12 93 HIS A CA 1
ATOM 742 C C . HIS A 1 93 ? -0.468 17.764 -34.289 1.00 63.12 93 HIS A C 1
ATOM 744 O O . HIS A 1 93 ? -0.431 18.248 -33.160 1.00 63.12 93 HIS A O 1
ATOM 750 N N . THR A 1 94 ? -1.255 16.732 -34.589 1.00 67.81 94 THR A N 1
ATOM 751 C CA . THR A 1 94 ? -2.237 16.196 -33.638 1.00 67.81 94 THR A CA 1
ATOM 752 C C . THR A 1 94 ? -1.622 15.239 -32.617 1.00 67.81 94 THR A C 1
ATOM 754 O O . THR A 1 94 ? -2.209 14.991 -31.565 1.00 67.81 94 THR A O 1
ATOM 757 N N . ARG A 1 95 ? -0.413 14.724 -32.883 1.00 75.44 95 ARG A N 1
ATOM 758 C CA . ARG A 1 95 ? 0.237 13.723 -32.030 1.00 75.44 95 ARG A CA 1
ATOM 759 C C . ARG A 1 95 ? 1.101 14.350 -30.930 1.00 75.44 95 ARG A C 1
ATOM 761 O O . ARG A 1 95 ? 1.930 15.221 -31.214 1.00 75.44 95 ARG A O 1
ATOM 768 N N . PRO A 1 96 ? 1.019 13.849 -29.683 1.00 83.00 96 PRO A N 1
ATOM 769 C CA . PRO A 1 96 ? 1.920 14.251 -28.612 1.00 83.00 96 PRO A CA 1
ATOM 770 C C . PRO A 1 96 ? 3.287 13.578 -28.818 1.00 83.00 96 PRO A C 1
ATOM 772 O O . PRO A 1 96 ? 3.535 12.493 -28.304 1.00 83.00 96 PRO A O 1
ATOM 775 N N . LEU A 1 97 ? 4.171 14.180 -29.619 1.00 85.50 97 LEU A N 1
ATOM 776 C CA . LEU A 1 97 ? 5.505 13.618 -29.918 1.00 85.50 97 LEU A CA 1
ATOM 777 C C . LEU A 1 97 ? 6.613 14.165 -29.012 1.00 85.50 97 LEU A C 1
ATOM 779 O O . LEU A 1 97 ? 7.657 13.539 -28.850 1.00 85.50 97 LEU A O 1
ATOM 783 N N . THR A 1 98 ? 6.397 15.330 -28.399 1.00 89.00 98 THR A N 1
ATOM 784 C CA . THR A 1 98 ? 7.382 15.922 -27.489 1.00 89.00 98 THR A CA 1
ATOM 785 C C . THR A 1 98 ? 7.372 15.210 -26.137 1.00 89.00 98 THR A C 1
ATOM 787 O O . THR A 1 98 ? 6.347 14.681 -25.701 1.00 89.00 98 THR A O 1
ATOM 790 N N . ALA A 1 99 ? 8.505 15.256 -25.428 1.00 90.94 99 ALA A N 1
ATOM 791 C CA . ALA A 1 99 ? 8.618 14.712 -24.074 1.00 90.94 99 ALA A CA 1
ATOM 792 C C . ALA A 1 99 ? 7.534 15.284 -23.144 1.00 90.94 99 ALA A C 1
ATOM 794 O O . ALA A 1 99 ? 6.858 14.540 -22.439 1.00 90.94 99 ALA A O 1
ATOM 795 N N . VAL A 1 100 ? 7.332 16.606 -23.198 1.00 91.62 100 VAL A N 1
ATOM 796 C CA . VAL A 1 100 ? 6.334 17.320 -22.389 1.00 91.62 100 VAL A CA 1
ATOM 797 C C . VAL A 1 100 ? 4.922 16.851 -22.720 1.00 91.62 100 VAL A C 1
ATOM 799 O O . VAL A 1 100 ? 4.159 16.547 -21.808 1.00 91.62 100 VAL A O 1
ATOM 802 N N . ALA A 1 101 ? 4.577 16.749 -24.007 1.00 90.88 101 ALA A N 1
ATOM 803 C CA . ALA A 1 101 ? 3.243 16.326 -24.416 1.00 90.88 101 ALA A CA 1
ATOM 804 C C . ALA A 1 101 ? 2.947 14.888 -23.965 1.00 90.88 101 ALA A C 1
ATOM 806 O O . ALA A 1 101 ? 1.881 14.631 -23.414 1.00 90.88 101 ALA A O 1
ATOM 807 N N . ARG A 1 102 ? 3.900 13.960 -24.118 1.00 91.19 102 ARG A N 1
ATOM 808 C CA . ARG A 1 102 ? 3.705 12.563 -23.696 1.00 91.19 102 ARG A CA 1
ATOM 809 C C . ARG A 1 102 ? 3.639 12.397 -22.184 1.00 91.19 102 ARG A C 1
ATOM 811 O O . ARG A 1 102 ? 2.798 11.644 -21.701 1.00 91.19 102 ARG A O 1
ATOM 818 N N . LEU A 1 103 ? 4.476 13.112 -21.432 1.00 93.88 103 LEU A N 1
ATOM 819 C CA . LEU A 1 103 ? 4.399 13.111 -19.969 1.00 93.88 103 LEU A CA 1
ATOM 820 C C . LEU A 1 103 ? 3.076 13.708 -19.480 1.00 93.88 103 LEU A C 1
ATOM 822 O O . LEU A 1 103 ? 2.485 13.182 -18.538 1.00 93.88 103 LEU A O 1
ATOM 826 N N . LEU A 1 104 ? 2.572 14.757 -20.137 1.00 94.12 104 LEU A N 1
ATOM 827 C CA . LEU A 1 104 ? 1.252 15.309 -19.842 1.00 94.12 104 LEU A CA 1
ATOM 828 C C . LEU A 1 104 ? 0.148 14.281 -20.113 1.00 94.12 104 LEU A C 1
ATOM 830 O O . LEU A 1 104 ? -0.690 14.065 -19.244 1.00 94.12 104 LEU A O 1
ATOM 834 N N . CYS A 1 105 ? 0.171 13.601 -21.264 1.00 93.25 105 CYS A N 1
ATOM 835 C CA . CYS A 1 105 ? -0.774 12.524 -21.564 1.00 93.25 105 CYS A CA 1
ATOM 836 C C . CYS A 1 105 ? -0.726 11.415 -20.506 1.00 93.25 105 CYS A C 1
ATOM 838 O O . CYS A 1 105 ? -1.774 11.029 -19.995 1.00 93.25 105 CYS A O 1
ATOM 840 N N . LEU A 1 106 ? 0.470 10.950 -20.125 1.00 94.94 106 LEU A N 1
ATOM 841 C CA . LEU A 1 106 ? 0.640 9.972 -19.049 1.00 94.94 106 LEU A CA 1
ATOM 842 C C . LEU A 1 106 ? 0.028 10.473 -17.739 1.00 94.94 106 LEU A C 1
ATOM 844 O O . LEU A 1 106 ? -0.707 9.741 -17.093 1.00 94.94 106 LEU A O 1
ATOM 848 N N . SER A 1 107 ? 0.297 11.725 -17.372 1.00 94.94 107 SER A N 1
ATOM 849 C CA . SER A 1 107 ? -0.206 12.328 -16.135 1.00 94.94 107 SER A CA 1
ATOM 850 C C . SER A 1 107 ? -1.733 12.379 -16.128 1.00 94.94 107 SER A C 1
ATOM 852 O O . SER A 1 107 ? -2.354 12.007 -15.139 1.00 94.94 107 SER A O 1
ATOM 854 N N . LEU A 1 108 ? -2.345 12.769 -17.250 1.00 94.62 108 LEU A N 1
ATOM 855 C CA . LEU A 1 108 ? -3.798 12.786 -17.412 1.00 94.62 108 LEU A CA 1
ATOM 856 C C . LEU A 1 108 ? -4.397 11.378 -17.310 1.00 94.62 108 LEU A C 1
ATOM 858 O O . LEU A 1 108 ? -5.373 11.203 -16.584 1.00 94.62 108 LEU A O 1
ATOM 862 N N . MET A 1 109 ? -3.796 10.380 -17.968 1.00 94.38 109 MET A N 1
ATOM 863 C CA . MET A 1 109 ? -4.215 8.975 -17.858 1.00 94.38 109 MET A CA 1
ATOM 864 C C . MET A 1 109 ? -4.098 8.459 -16.417 1.00 94.38 109 MET A C 1
ATOM 866 O O . MET A 1 109 ? -5.019 7.824 -15.910 1.00 94.38 109 MET A O 1
ATOM 870 N N . SER A 1 110 ? -3.004 8.786 -15.726 1.00 93.38 110 SER A N 1
ATOM 871 C CA . SER A 1 110 ? -2.800 8.422 -14.324 1.00 93.38 110 SER A CA 1
ATOM 872 C C . SER A 1 110 ? -3.813 9.091 -13.395 1.00 93.38 110 SER A C 1
ATOM 874 O O . SER A 1 110 ? -4.301 8.441 -12.480 1.00 93.38 110 SER A O 1
ATOM 876 N N . CYS A 1 111 ? -4.172 10.359 -13.625 1.00 91.25 111 CYS A N 1
ATOM 877 C CA . CYS A 1 111 ? -5.142 11.078 -12.792 1.00 91.25 111 CYS A CA 1
ATOM 878 C C . CYS A 1 111 ? -6.571 10.534 -12.905 1.00 91.25 111 CYS A C 1
ATOM 880 O O . CYS A 1 111 ? -7.337 10.656 -11.950 1.00 91.25 111 CYS A O 1
ATOM 882 N N . VAL A 1 112 ? -6.950 9.978 -14.060 1.00 93.38 112 VAL A N 1
ATOM 883 C CA . VAL A 1 112 ? -8.278 9.368 -14.251 1.00 93.38 112 VAL A CA 1
ATOM 884 C C . VAL A 1 112 ? -8.305 7.884 -13.888 1.00 93.38 112 VAL A C 1
ATOM 886 O O . VAL A 1 112 ? -9.385 7.321 -13.724 1.00 93.38 112 VAL A O 1
ATOM 889 N N . SER A 1 113 ? -7.138 7.252 -13.741 1.00 91.88 113 SER A N 1
ATOM 890 C CA . SER A 1 113 ? -7.032 5.869 -13.290 1.00 91.88 113 SER A CA 1
ATOM 891 C C . SER A 1 113 ? -7.151 5.805 -11.765 1.00 91.88 113 SER A C 1
ATOM 893 O O . SER A 1 113 ? -6.332 6.406 -11.066 1.00 91.88 113 SER A O 1
ATOM 895 N N . PRO A 1 114 ? -8.109 5.047 -11.208 1.00 91.94 114 PRO A N 1
ATOM 896 C CA . PRO A 1 114 ? -8.130 4.799 -9.775 1.00 91.94 114 PRO A CA 1
ATOM 897 C C . PRO A 1 114 ? -6.881 4.015 -9.354 1.00 91.94 114 PRO A C 1
ATOM 899 O O . PRO A 1 114 ? -6.336 3.219 -10.127 1.00 91.94 114 PRO A O 1
ATOM 902 N N . LEU A 1 115 ? -6.446 4.223 -8.109 1.00 92.94 115 LEU A N 1
ATOM 903 C CA . LEU A 1 115 ? -5.450 3.350 -7.500 1.00 92.94 115 LEU A CA 1
ATOM 904 C C . LEU A 1 115 ? -6.051 1.958 -7.298 1.00 92.94 115 LEU A C 1
ATOM 906 O O . LEU A 1 115 ? -7.206 1.827 -6.888 1.00 92.94 115 LEU A O 1
ATOM 910 N N . ARG A 1 116 ? -5.250 0.920 -7.534 1.00 95.38 116 ARG A N 1
ATOM 911 C CA . ARG A 1 116 ? -5.634 -0.465 -7.237 1.00 95.38 116 ARG A CA 1
ATOM 912 C C . ARG A 1 116 ? -5.793 -0.663 -5.732 1.00 95.38 116 ARG A C 1
ATOM 914 O O . ARG A 1 116 ? -5.026 -0.086 -4.953 1.00 95.38 116 ARG A O 1
ATOM 921 N N . SER A 1 117 ? -6.758 -1.488 -5.336 1.00 94.56 117 SER A N 1
ATOM 922 C CA . SER A 1 117 ? -7.037 -1.812 -3.931 1.00 94.56 117 SER A CA 1
ATOM 923 C C . SER A 1 117 ? -5.842 -2.483 -3.255 1.00 94.56 117 SER A C 1
ATOM 925 O O . SER A 1 117 ? -5.022 -3.126 -3.917 1.00 94.56 117 SER A O 1
ATOM 927 N N . HIS A 1 118 ? -5.717 -2.362 -1.937 1.00 94.50 118 HIS A N 1
ATOM 928 C CA . HIS A 1 118 ? -4.692 -3.088 -1.194 1.00 94.50 118 HIS A CA 1
ATOM 929 C C . HIS A 1 118 ? -4.859 -4.606 -1.319 1.00 94.50 118 HIS A C 1
ATOM 931 O O . HIS A 1 118 ? -3.846 -5.301 -1.417 1.00 94.50 118 HIS A O 1
ATOM 937 N N . ALA A 1 119 ? -6.085 -5.126 -1.403 1.00 93.19 119 ALA A N 1
ATOM 938 C CA . ALA A 1 119 ? -6.348 -6.536 -1.688 1.00 93.19 119 ALA A CA 1
ATOM 939 C C . ALA A 1 119 ? -5.670 -6.995 -2.994 1.00 93.19 119 ALA A C 1
ATOM 941 O O . ALA A 1 119 ? -4.938 -7.989 -2.996 1.00 93.19 119 ALA A O 1
ATOM 942 N N . TRP A 1 120 ? -5.821 -6.228 -4.083 1.00 95.25 120 TRP A N 1
ATOM 943 C CA . TRP A 1 120 ? -5.143 -6.509 -5.354 1.00 95.25 120 TRP A CA 1
ATOM 944 C C . TRP A 1 120 ? -3.620 -6.458 -5.191 1.00 95.25 120 TRP A C 1
ATOM 946 O O . TRP A 1 120 ? -2.922 -7.384 -5.595 1.00 95.25 120 TRP A O 1
ATOM 956 N N . ARG A 1 121 ? -3.085 -5.427 -4.524 1.00 96.00 121 ARG A N 1
ATOM 957 C CA . ARG A 1 121 ? -1.628 -5.266 -4.343 1.00 96.00 121 ARG A CA 1
ATOM 958 C C . ARG A 1 121 ? -1.006 -6.421 -3.559 1.00 96.00 121 ARG A C 1
ATOM 960 O O . ARG A 1 121 ? 0.049 -6.920 -3.947 1.00 96.00 121 ARG A O 1
ATOM 967 N N . ASN A 1 122 ? -1.651 -6.853 -2.473 1.00 95.50 122 ASN A N 1
ATOM 968 C CA . ASN A 1 122 ? -1.202 -7.996 -1.675 1.00 95.50 122 ASN A CA 1
ATOM 969 C C . ASN A 1 122 ? -1.277 -9.302 -2.476 1.00 95.50 122 ASN A C 1
ATOM 971 O O . ASN A 1 122 ? -0.345 -10.109 -2.428 1.00 95.50 122 ASN A O 1
ATOM 975 N N . HIS A 1 123 ? -2.344 -9.497 -3.257 1.00 94.62 123 HIS A N 1
ATOM 976 C CA . HIS A 1 123 ? -2.462 -10.650 -4.143 1.00 94.62 123 HIS A CA 1
ATOM 977 C C . HIS A 1 123 ? -1.327 -10.686 -5.174 1.00 94.62 123 HIS A C 1
ATOM 979 O O . HIS A 1 123 ? -0.626 -11.689 -5.279 1.00 94.62 123 HIS A O 1
ATOM 985 N N . VAL A 1 124 ? -1.069 -9.585 -5.882 1.00 95.94 124 VAL A N 1
ATOM 986 C CA . VAL A 1 124 ? 0.013 -9.538 -6.875 1.00 95.94 124 VAL A CA 1
ATOM 987 C C . VAL A 1 124 ? 1.373 -9.760 -6.221 1.00 95.94 124 VAL A C 1
ATOM 989 O O . VAL A 1 124 ? 2.144 -10.597 -6.684 1.00 95.94 124 VAL A O 1
ATOM 992 N N . LYS A 1 125 ? 1.674 -9.074 -5.110 1.00 93.69 125 LYS A N 1
ATOM 993 C CA . LYS A 1 125 ? 2.972 -9.216 -4.430 1.00 93.69 125 LYS A CA 1
ATOM 994 C C . LYS A 1 125 ? 3.224 -10.612 -3.866 1.00 93.69 125 LYS A C 1
ATOM 996 O O . LYS A 1 125 ? 4.373 -11.034 -3.859 1.00 93.69 125 LYS A O 1
ATOM 1001 N N . SER A 1 126 ? 2.192 -11.318 -3.407 1.00 92.81 126 SER A N 1
ATOM 1002 C CA . SER A 1 126 ? 2.342 -12.685 -2.883 1.00 92.81 126 SER A CA 1
ATOM 1003 C C . SER A 1 126 ? 2.578 -13.737 -3.970 1.00 92.81 126 SER A C 1
ATOM 1005 O O . SER A 1 126 ? 3.164 -14.775 -3.676 1.00 92.81 126 SER A O 1
ATOM 1007 N N . ASN A 1 127 ? 2.168 -13.466 -5.213 1.00 93.38 127 ASN A N 1
ATOM 1008 C CA . ASN A 1 127 ? 2.339 -14.381 -6.347 1.00 93.38 127 ASN A CA 1
ATOM 1009 C C . ASN A 1 127 ? 3.488 -13.979 -7.289 1.00 93.38 127 ASN A C 1
ATOM 1011 O O . ASN A 1 127 ? 3.897 -14.769 -8.141 1.00 93.38 127 ASN A O 1
ATOM 1015 N N . ALA A 1 128 ? 4.009 -12.757 -7.162 1.00 92.19 128 ALA A N 1
ATOM 1016 C CA . ALA A 1 128 ? 5.106 -12.270 -7.983 1.00 92.19 128 ALA A CA 1
ATOM 1017 C C . ALA A 1 128 ? 6.420 -12.995 -7.661 1.00 92.19 128 ALA A C 1
ATOM 1019 O O . ALA A 1 128 ? 6.760 -13.241 -6.503 1.00 92.19 128 ALA A O 1
ATOM 1020 N N . ARG A 1 129 ? 7.200 -13.282 -8.706 1.00 91.69 129 ARG A N 1
ATOM 1021 C CA . ARG A 1 129 ? 8.566 -13.791 -8.550 1.00 91.69 129 ARG A CA 1
ATOM 1022 C C . ARG A 1 129 ? 9.484 -12.676 -8.047 1.00 91.69 129 ARG A C 1
ATOM 1024 O O . ARG A 1 129 ? 9.305 -11.510 -8.403 1.00 91.69 129 ARG A O 1
ATOM 1031 N N . ILE A 1 130 ? 10.461 -13.034 -7.219 1.00 90.19 130 ILE A N 1
ATOM 1032 C CA . ILE A 1 130 ? 11.376 -12.078 -6.590 1.00 90.19 130 ILE A CA 1
ATOM 1033 C C . ILE A 1 130 ? 12.649 -11.973 -7.427 1.00 90.19 130 ILE A C 1
ATOM 1035 O O . ILE A 1 130 ? 13.275 -12.978 -7.748 1.00 90.19 130 ILE A O 1
ATOM 1039 N N . TRP A 1 131 ? 13.031 -10.743 -7.757 1.00 90.25 131 TRP A N 1
ATOM 1040 C CA . TRP A 1 131 ? 14.349 -10.414 -8.286 1.00 90.25 131 TRP A CA 1
ATOM 1041 C C . TRP A 1 131 ? 15.203 -9.889 -7.126 1.00 90.25 131 TRP A C 1
ATOM 1043 O O . TRP A 1 131 ? 14.858 -8.878 -6.515 1.00 90.25 131 TRP A O 1
ATOM 1053 N N . GLU A 1 132 ? 16.290 -10.582 -6.794 1.00 88.00 132 GLU A N 1
ATOM 1054 C CA . GLU A 1 132 ? 17.009 -10.373 -5.525 1.00 88.00 132 GLU A CA 1
ATOM 1055 C C . GLU A 1 132 ? 17.997 -9.200 -5.530 1.00 88.00 132 GLU A C 1
ATOM 1057 O O . GLU A 1 132 ? 18.382 -8.718 -4.466 1.00 88.00 132 GLU A O 1
ATOM 1062 N N . THR A 1 133 ? 18.422 -8.726 -6.703 1.00 88.88 133 THR A N 1
ATOM 1063 C CA . THR A 1 133 ? 19.450 -7.681 -6.815 1.00 88.88 133 THR A CA 1
ATOM 1064 C C . THR A 1 133 ? 18.865 -6.340 -7.237 1.00 88.88 133 THR A C 1
ATOM 1066 O O . THR A 1 133 ? 17.973 -6.276 -8.074 1.00 88.88 133 THR A O 1
ATOM 1069 N N . ASP A 1 134 ? 19.410 -5.234 -6.748 1.00 88.31 134 ASP A N 1
ATOM 1070 C CA . ASP A 1 134 ? 19.014 -3.913 -7.240 1.00 88.31 134 ASP A CA 1
ATOM 1071 C C . ASP A 1 134 ? 19.741 -3.525 -8.545 1.00 88.31 134 ASP A C 1
ATOM 1073 O O . ASP A 1 134 ? 20.602 -4.246 -9.065 1.00 88.31 134 ASP A O 1
ATOM 1077 N N . PHE A 1 135 ? 19.354 -2.376 -9.104 1.00 90.00 135 PHE A N 1
ATOM 1078 C CA . PHE A 1 135 ? 19.943 -1.825 -10.322 1.00 90.00 135 PHE A CA 1
ATOM 1079 C C . PHE A 1 135 ? 21.449 -1.556 -10.187 1.00 90.00 135 PHE A C 1
ATOM 1081 O O . PHE A 1 135 ? 22.209 -1.874 -11.103 1.00 90.00 135 PHE A O 1
ATOM 1088 N N . GLU A 1 136 ? 21.891 -1.001 -9.056 1.00 92.00 136 GLU A N 1
ATOM 1089 C CA . GLU A 1 136 ? 23.298 -0.646 -8.829 1.00 92.00 136 GLU A CA 1
ATOM 1090 C C . GLU A 1 136 ? 24.180 -1.890 -8.741 1.00 92.00 136 GLU A C 1
ATOM 1092 O O . GLU A 1 136 ? 25.270 -1.931 -9.311 1.00 92.00 136 GLU A O 1
ATOM 1097 N N . HIS A 1 137 ? 23.677 -2.947 -8.111 1.00 92.44 137 HIS A N 1
ATOM 1098 C CA . HIS A 1 137 ? 24.335 -4.239 -8.067 1.00 92.44 137 HIS A CA 1
ATOM 1099 C C . HIS A 1 137 ? 24.504 -4.832 -9.469 1.00 92.44 137 HIS A C 1
ATOM 1101 O O . HIS A 1 137 ? 25.589 -5.300 -9.812 1.00 92.44 137 HIS A O 1
ATOM 1107 N N . VAL A 1 138 ? 23.460 -4.791 -10.306 1.00 91.25 138 VAL A N 1
ATOM 1108 C CA . VAL A 1 138 ? 23.544 -5.274 -11.696 1.00 91.25 138 VAL A CA 1
ATOM 1109 C C . VAL A 1 138 ? 24.532 -4.437 -12.503 1.00 91.25 138 VAL A C 1
ATOM 1111 O O . VAL A 1 138 ? 25.357 -4.996 -13.224 1.00 91.25 138 VAL A O 1
ATOM 1114 N N . ARG A 1 139 ? 24.494 -3.109 -12.353 1.00 91.62 139 ARG A N 1
ATOM 1115 C CA . ARG A 1 139 ? 25.428 -2.184 -13.002 1.00 91.62 139 ARG A CA 1
ATOM 1116 C C . ARG A 1 139 ? 26.879 -2.484 -12.618 1.00 91.62 139 ARG A C 1
ATOM 1118 O O . ARG A 1 139 ? 27.724 -2.542 -13.503 1.00 91.62 139 ARG A O 1
ATOM 1125 N N . ALA A 1 140 ? 27.159 -2.712 -11.335 1.00 92.81 140 ALA A N 1
ATOM 1126 C CA . ALA A 1 140 ? 28.507 -2.969 -10.823 1.00 92.81 140 ALA A CA 1
ATOM 1127 C C . ALA A 1 140 ? 29.136 -4.274 -11.347 1.00 92.81 140 ALA A C 1
ATOM 1129 O O . ALA A 1 140 ? 30.355 -4.428 -11.311 1.00 92.81 140 ALA A O 1
ATOM 1130 N N . GLN A 1 141 ? 28.326 -5.215 -11.838 1.00 90.06 141 GLN A N 1
ATOM 1131 C CA . GLN A 1 141 ? 28.814 -6.454 -12.451 1.00 90.06 141 GLN A CA 1
ATOM 1132 C C . GLN A 1 141 ? 29.229 -6.288 -13.920 1.00 90.06 141 GLN A C 1
ATOM 1134 O O . GLN A 1 141 ? 29.844 -7.198 -14.481 1.00 90.06 141 GLN A O 1
ATOM 1139 N N . ILE A 1 142 ? 28.879 -5.171 -14.563 1.00 89.44 142 ILE A N 1
ATOM 1140 C CA . ILE A 1 142 ? 29.179 -4.928 -15.975 1.00 89.44 142 ILE A CA 1
ATOM 1141 C C . ILE A 1 142 ? 30.485 -4.123 -16.065 1.00 89.44 142 ILE A C 1
ATOM 1143 O O . ILE A 1 142 ? 30.568 -3.047 -15.475 1.00 89.44 142 ILE A O 1
ATOM 1147 N N . PRO A 1 143 ? 31.500 -4.610 -16.804 1.00 88.69 143 PRO A N 1
ATOM 1148 C CA . PRO A 1 143 ? 32.742 -3.873 -17.023 1.00 88.69 143 PRO A CA 1
ATOM 1149 C C . PRO A 1 143 ? 32.516 -2.483 -17.636 1.00 88.69 143 PRO A C 1
ATOM 1151 O O . PRO A 1 143 ? 31.683 -2.324 -18.531 1.00 88.69 143 PRO A O 1
ATOM 1154 N N . ASP A 1 144 ? 33.284 -1.486 -17.184 1.00 86.25 144 ASP A N 1
ATOM 1155 C CA . ASP A 1 144 ? 33.140 -0.089 -17.622 1.00 86.25 144 ASP A CA 1
ATOM 1156 C C . ASP A 1 144 ? 33.297 0.090 -19.137 1.00 86.25 144 ASP A C 1
ATOM 1158 O O . ASP A 1 144 ? 32.588 0.895 -19.736 1.00 86.25 144 ASP A O 1
ATOM 1162 N N . ASP A 1 145 ? 34.186 -0.673 -19.775 1.00 84.44 145 ASP A N 1
ATOM 1163 C CA . ASP A 1 145 ? 34.372 -0.664 -21.228 1.00 84.44 145 ASP A CA 1
ATOM 1164 C C . ASP A 1 145 ? 33.100 -1.102 -21.969 1.00 84.44 145 ASP A C 1
ATOM 1166 O O . ASP A 1 145 ? 32.762 -0.530 -23.000 1.00 84.44 145 ASP A O 1
ATOM 1170 N N . GLN A 1 146 ? 32.341 -2.037 -21.398 1.00 84.50 146 GLN A N 1
ATOM 1171 C CA . GLN A 1 146 ? 31.101 -2.559 -21.976 1.00 84.50 146 GLN A CA 1
ATOM 1172 C C . GLN A 1 146 ? 29.876 -1.690 -21.670 1.00 84.50 146 GLN A C 1
ATOM 1174 O O . GLN A 1 146 ? 28.908 -1.726 -22.428 1.00 84.50 146 GLN A O 1
ATOM 1179 N N . LEU A 1 147 ? 29.890 -0.904 -20.588 1.00 81.00 147 LEU A N 1
ATOM 1180 C CA . LEU A 1 147 ? 28.753 -0.060 -20.186 1.00 81.00 147 LEU A CA 1
ATOM 1181 C C . LEU A 1 147 ? 28.401 1.020 -21.217 1.00 81.00 147 LEU A C 1
ATOM 1183 O O . LEU A 1 147 ? 27.241 1.425 -21.310 1.00 81.00 147 LEU A O 1
ATOM 1187 N N . TYR A 1 148 ? 29.393 1.495 -21.970 1.00 81.06 148 TYR A N 1
ATOM 1188 C CA . TYR A 1 148 ? 29.224 2.559 -22.964 1.00 81.06 148 TYR A CA 1
ATOM 1189 C C . TYR A 1 148 ? 29.175 2.033 -24.405 1.00 81.06 148 TYR A C 1
ATOM 1191 O O . TYR A 1 148 ? 28.993 2.817 -25.339 1.00 81.06 148 TYR A O 1
ATOM 1199 N N . GLU A 1 149 ? 29.310 0.720 -24.603 1.00 84.31 149 GLU A N 1
ATOM 1200 C CA . GLU A 1 149 ? 29.153 0.096 -25.913 1.00 84.31 149 GLU A CA 1
ATOM 1201 C C . GLU A 1 149 ? 27.667 -0.038 -26.269 1.00 84.31 149 GLU A C 1
ATOM 1203 O O . GLU A 1 149 ? 26.829 -0.404 -25.446 1.00 84.31 149 GLU A O 1
ATOM 1208 N N . THR A 1 150 ? 27.321 0.265 -27.523 1.00 81.81 150 THR A N 1
ATOM 1209 C CA . THR A 1 150 ? 25.948 0.092 -28.012 1.00 81.81 150 THR A CA 1
ATOM 1210 C C . THR A 1 150 ? 25.745 -1.367 -28.419 1.00 81.81 150 THR A C 1
ATOM 1212 O O . THR A 1 150 ? 26.389 -1.816 -29.370 1.00 81.81 150 THR A O 1
ATOM 1215 N N . PRO A 1 151 ? 24.855 -2.120 -27.748 1.00 81.56 151 PRO A N 1
ATOM 1216 C CA . PRO A 1 151 ? 24.592 -3.497 -28.128 1.00 81.56 151 PRO A CA 1
ATOM 1217 C C . PRO A 1 151 ? 23.856 -3.538 -29.473 1.00 81.56 151 PRO A C 1
ATOM 1219 O O . PRO A 1 151 ? 23.015 -2.668 -29.738 1.00 81.56 151 PRO A O 1
ATOM 1222 N N . PRO A 1 152 ? 24.098 -4.551 -30.318 1.00 76.44 152 PRO A N 1
ATOM 1223 C CA . PRO A 1 152 ? 23.401 -4.674 -31.594 1.00 76.44 152 PRO A CA 1
ATOM 1224 C C . PRO A 1 152 ? 21.904 -4.834 -31.407 1.00 76.44 152 PRO A C 1
ATOM 1226 O O . PRO A 1 152 ? 21.452 -5.420 -30.422 1.00 76.44 152 PRO A O 1
ATOM 1229 N N . GLY A 1 153 ? 21.137 -4.342 -32.377 1.00 70.06 153 GLY A N 1
ATOM 1230 C CA . GLY A 1 153 ? 19.678 -4.343 -32.292 1.00 70.06 153 GLY A CA 1
ATOM 1231 C C . GLY A 1 153 ? 19.123 -3.310 -31.306 1.00 70.06 153 GLY A C 1
ATOM 1232 O O . GLY A 1 153 ? 17.937 -3.345 -31.004 1.00 70.06 153 GLY A O 1
ATOM 1233 N N . SER A 1 154 ? 19.951 -2.376 -30.818 1.00 71.62 154 SER A N 1
ATOM 1234 C CA . SER A 1 154 ? 19.499 -1.186 -30.073 1.00 71.62 154 SER A CA 1
ATOM 1235 C C . SER A 1 154 ? 18.965 -0.069 -30.975 1.00 71.62 154 SER A C 1
ATOM 1237 O O . SER A 1 154 ? 18.759 1.048 -30.499 1.00 71.62 154 SER A O 1
ATOM 1239 N N . GLU A 1 155 ? 18.796 -0.333 -32.271 1.00 75.94 155 GLU A N 1
ATOM 1240 C CA . GLU A 1 155 ? 18.264 0.640 -33.217 1.00 75.94 155 GLU A CA 1
ATOM 1241 C C . GLU A 1 155 ? 16.857 1.051 -32.790 1.00 75.94 155 GLU A C 1
ATOM 1243 O O . GLU A 1 155 ? 15.984 0.216 -32.540 1.00 75.94 155 GLU A O 1
ATOM 1248 N N . TYR A 1 156 ? 16.648 2.360 -32.666 1.00 77.62 156 TYR A N 1
ATOM 1249 C CA . TYR A 1 156 ? 15.335 2.877 -32.337 1.00 77.62 156 TYR A CA 1
ATOM 1250 C C . TYR A 1 156 ? 14.431 2.756 -33.559 1.00 77.62 156 TYR A C 1
ATOM 1252 O O . TYR A 1 156 ? 14.620 3.448 -34.558 1.00 77.62 156 TYR A O 1
ATOM 1260 N N . VAL A 1 157 ? 13.431 1.886 -33.454 1.00 71.19 157 VAL A N 1
ATOM 1261 C CA . VAL A 1 157 ? 12.338 1.798 -34.418 1.00 71.19 157 VAL A CA 1
ATOM 1262 C C . VAL A 1 157 ? 11.129 2.482 -33.799 1.00 71.19 157 VAL A C 1
ATOM 1264 O O . VAL A 1 157 ? 10.583 2.009 -32.798 1.00 71.19 157 VAL A O 1
ATOM 1267 N N . THR A 1 158 ? 10.711 3.607 -34.380 1.00 66.88 158 THR A N 1
ATOM 1268 C CA . THR A 1 158 ? 9.521 4.326 -33.922 1.00 66.88 158 THR A CA 1
ATOM 1269 C C . THR A 1 158 ? 8.305 3.416 -34.010 1.00 66.88 158 THR A C 1
ATOM 1271 O O . THR A 1 158 ? 7.875 3.013 -35.090 1.00 66.88 158 THR A O 1
ATOM 1274 N N . SER A 1 159 ? 7.709 3.132 -32.856 1.00 61.31 159 SER A N 1
ATOM 1275 C CA . SER A 1 159 ? 6.388 2.521 -32.783 1.00 61.31 159 SER A CA 1
ATOM 1276 C C . SER A 1 159 ? 5.361 3.629 -32.998 1.00 61.31 159 SER A C 1
ATOM 1278 O O . SER A 1 159 ? 4.943 4.310 -32.063 1.00 61.31 159 SER A O 1
ATOM 1280 N N . LEU A 1 160 ? 4.995 3.871 -34.260 1.00 54.91 160 LEU A N 1
ATOM 1281 C CA . LEU A 1 160 ? 3.856 4.731 -34.569 1.00 54.91 160 LEU A CA 1
ATOM 1282 C C . LEU A 1 160 ? 2.614 4.090 -33.928 1.00 54.91 160 LEU A C 1
ATOM 1284 O O . LEU A 1 160 ? 2.365 2.907 -34.178 1.00 54.91 160 LEU A O 1
ATOM 1288 N N . PRO A 1 161 ? 1.831 4.816 -33.108 1.00 50.53 161 PRO A N 1
ATOM 1289 C CA . PRO A 1 161 ? 0.539 4.312 -32.678 1.00 50.53 161 PRO A CA 1
ATOM 1290 C C . PRO A 1 161 ? -0.278 3.975 -33.924 1.00 50.53 161 PRO A C 1
ATOM 1292 O O . PRO A 1 161 ? -0.286 4.750 -34.887 1.00 50.53 161 PRO A O 1
ATOM 1295 N N . VAL A 1 162 ? -0.942 2.817 -33.903 1.00 45.53 162 VAL A N 1
ATOM 1296 C CA . VAL A 1 162 ? -1.985 2.473 -34.877 1.00 45.53 162 VAL A CA 1
ATOM 1297 C C . VAL A 1 162 ? -2.930 3.675 -34.982 1.00 45.53 162 VAL A C 1
ATOM 1299 O O . VAL A 1 162 ? -3.185 4.334 -33.972 1.00 45.53 162 VAL A O 1
ATOM 1302 N N . GLY A 1 163 ? -3.350 4.005 -36.210 1.00 44.19 163 GLY A N 1
ATOM 1303 C CA . GLY A 1 163 ? -4.161 5.184 -36.536 1.00 44.19 163 GLY A CA 1
ATOM 1304 C C . GLY A 1 163 ? -5.401 5.352 -35.646 1.00 44.19 163 GLY A C 1
ATOM 1305 O O . GLY A 1 163 ? -5.721 4.458 -34.864 1.00 44.19 163 GLY A O 1
ATOM 1306 N N . PRO A 1 164 ? -6.092 6.503 -35.735 1.00 39.03 164 PRO A N 1
ATOM 1307 C CA . PRO A 1 164 ? -7.156 6.855 -34.802 1.00 39.03 164 PRO A CA 1
ATOM 1308 C C . PRO A 1 164 ? -8.156 5.701 -34.679 1.00 39.03 164 PRO A C 1
ATOM 1310 O O . PRO A 1 164 ? -8.781 5.296 -35.655 1.00 39.03 164 PRO A O 1
ATOM 1313 N N . TYR A 1 165 ? -8.252 5.139 -33.476 1.00 40.88 165 TYR A N 1
ATOM 1314 C CA . TYR A 1 165 ? -9.331 4.233 -33.124 1.00 40.88 165 TYR A CA 1
ATOM 1315 C C . TYR A 1 165 ? -10.632 5.045 -33.183 1.00 40.88 165 TYR A C 1
ATOM 1317 O O . TYR A 1 165 ? -10.815 5.950 -32.369 1.00 40.88 165 TYR A O 1
ATOM 1325 N N . ASP A 1 166 ? -11.539 4.701 -34.102 1.00 38.66 166 ASP A N 1
ATOM 1326 C CA . ASP A 1 166 ? -12.944 5.162 -34.155 1.00 38.66 166 ASP A CA 1
ATOM 1327 C C . ASP A 1 166 ? -13.782 4.543 -33.010 1.00 38.66 166 ASP A C 1
ATOM 1329 O O . ASP A 1 166 ? -14.904 4.072 -33.187 1.00 38.66 166 ASP A O 1
ATOM 1333 N N . GLY A 1 167 ? -13.207 4.468 -31.810 1.00 41.19 167 GLY A N 1
ATOM 1334 C CA . GLY A 1 167 ? -13.897 4.018 -30.611 1.00 41.19 167 GLY A CA 1
ATOM 1335 C C . GLY A 1 167 ? -14.487 5.219 -29.893 1.00 41.19 167 GLY A C 1
ATOM 1336 O O . GLY A 1 167 ? -13.739 6.018 -29.331 1.00 41.19 167 GLY A O 1
ATOM 1337 N N . ASP A 1 168 ? -15.815 5.335 -29.894 1.00 33.34 168 ASP A N 1
ATOM 1338 C CA . ASP A 1 168 ? -16.553 6.290 -29.068 1.00 33.34 168 ASP A CA 1
ATOM 1339 C C . ASP A 1 168 ? -16.165 6.109 -27.592 1.00 33.34 168 ASP A C 1
ATOM 1341 O O . ASP A 1 168 ? -16.677 5.242 -26.881 1.00 33.34 168 ASP A O 1
ATOM 1345 N N . PHE A 1 169 ? -15.252 6.945 -27.098 1.00 38.88 169 PHE A N 1
ATOM 1346 C CA . PHE A 1 169 ? -15.103 7.131 -25.664 1.00 38.88 169 PHE A CA 1
ATOM 1347 C C . PHE A 1 169 ? -16.402 7.765 -25.152 1.00 38.88 169 PHE A C 1
ATOM 1349 O O . PHE A 1 169 ? -16.817 8.796 -25.697 1.00 38.88 169 PHE A O 1
ATOM 1356 N N . PRO A 1 170 ? -17.043 7.231 -24.095 1.00 34.62 170 PRO A N 1
ATOM 1357 C CA . PRO A 1 170 ? -18.120 7.940 -23.430 1.00 34.62 170 PRO A CA 1
ATOM 1358 C C . PRO A 1 170 ? -17.548 9.272 -22.950 1.00 34.62 170 PRO A C 1
ATOM 1360 O O . PRO A 1 170 ? -16.733 9.313 -22.027 1.00 34.62 170 PRO A O 1
ATOM 1363 N N . ARG A 1 171 ? -17.934 10.368 -23.610 1.00 36.44 171 ARG A N 1
ATOM 1364 C CA . ARG A 1 171 ? -17.628 11.725 -23.165 1.00 36.44 171 ARG A CA 1
ATOM 1365 C C . ARG A 1 171 ? -18.283 11.906 -21.800 1.00 36.44 171 ARG A C 1
ATOM 1367 O O . ARG A 1 171 ? -19.451 12.265 -21.704 1.00 36.44 171 ARG A O 1
ATOM 1374 N N . GLN A 1 172 ? -17.550 11.629 -20.728 1.00 37.00 172 GLN A N 1
ATOM 1375 C CA . GLN A 1 172 ? -17.892 12.205 -19.441 1.00 37.00 172 GLN A CA 1
ATOM 1376 C C . GLN A 1 172 ? -17.560 13.686 -19.558 1.00 37.00 172 GLN A C 1
ATOM 1378 O O . GLN A 1 172 ? -16.393 14.069 -19.525 1.00 37.00 172 GLN A O 1
ATOM 1383 N N . ASP A 1 173 ? -18.593 14.500 -19.768 1.00 30.95 173 ASP A N 1
ATOM 1384 C CA . ASP A 1 173 ? -18.506 15.955 -19.766 1.00 30.95 173 ASP A CA 1
ATOM 1385 C C . ASP A 1 173 ? -17.849 16.423 -18.463 1.00 30.95 173 ASP A C 1
ATOM 1387 O O . ASP A 1 173 ? -18.488 16.573 -17.417 1.00 30.95 173 ASP A O 1
ATOM 1391 N N . ILE A 1 174 ? -16.544 16.684 -18.516 1.00 37.47 174 ILE A N 1
ATOM 1392 C CA . ILE A 1 174 ? -15.864 17.460 -17.490 1.00 37.47 174 ILE A CA 1
ATOM 1393 C C . ILE A 1 174 ? -16.287 18.910 -17.734 1.00 37.47 174 ILE A C 1
ATOM 1395 O O . ILE A 1 174 ? -15.621 19.666 -18.439 1.00 37.47 174 ILE A O 1
ATOM 1399 N N . ARG A 1 175 ? -17.425 19.310 -17.155 1.00 31.52 175 ARG A N 1
ATOM 1400 C CA . ARG A 1 175 ? -17.745 20.728 -16.958 1.00 31.52 175 ARG A CA 1
ATOM 1401 C C . ARG A 1 175 ? -16.698 21.319 -16.016 1.00 31.52 175 ARG A C 1
ATOM 1403 O O . ARG A 1 175 ? -16.871 21.319 -14.800 1.00 31.52 175 ARG A O 1
ATOM 1410 N N . LEU A 1 176 ? -15.607 21.824 -16.581 1.00 34.12 176 LEU A N 1
ATOM 1411 C CA . LEU A 1 176 ? -14.747 22.782 -15.901 1.00 34.12 176 LEU A CA 1
ATOM 1412 C C . LEU A 1 176 ? -15.539 24.089 -15.808 1.00 34.12 176 LEU A C 1
ATOM 1414 O O . LEU A 1 176 ? -15.588 24.866 -16.759 1.00 34.12 176 LEU A O 1
ATOM 1418 N N . LEU A 1 177 ? -16.223 24.307 -14.683 1.00 29.14 177 LEU A N 1
ATOM 1419 C CA . LEU A 1 177 ? -16.714 25.640 -14.351 1.00 29.14 177 LEU A CA 1
ATOM 1420 C C . LEU A 1 177 ? -15.487 26.531 -14.091 1.00 29.14 177 LEU A C 1
ATOM 1422 O O . LEU A 1 177 ? -14.680 26.183 -13.226 1.00 29.14 177 LEU A O 1
ATOM 1426 N N . PRO A 1 178 ? -15.327 27.672 -14.784 1.00 31.30 178 PRO A N 1
ATOM 1427 C CA . PRO A 1 178 ? -14.283 28.626 -14.453 1.00 31.30 178 PRO A CA 1
ATOM 1428 C C . PRO A 1 178 ? -14.625 29.252 -13.099 1.00 31.30 178 PRO A C 1
ATOM 1430 O O . PRO A 1 178 ? -15.559 30.046 -12.987 1.00 31.30 178 PRO A O 1
ATOM 1433 N N . THR A 1 179 ? -13.891 28.896 -12.048 1.00 27.45 179 THR A N 1
ATOM 1434 C CA . THR A 1 179 ? -13.940 29.644 -10.791 1.00 27.45 179 THR A CA 1
ATOM 1435 C C . THR A 1 179 ? -13.156 30.937 -10.995 1.00 27.45 179 THR A C 1
ATOM 1437 O O . THR A 1 179 ? -11.939 30.981 -10.838 1.00 27.45 179 THR A O 1
ATOM 1440 N N . HIS A 1 180 ? -13.862 31.992 -11.404 1.00 29.55 180 HIS A N 1
ATOM 1441 C CA . HIS A 1 180 ? -13.367 33.361 -11.329 1.00 29.55 180 HIS A CA 1
ATOM 1442 C C . HIS A 1 180 ? -13.042 33.693 -9.866 1.00 29.55 180 HIS A C 1
ATOM 1444 O O . HIS A 1 180 ? -13.936 33.738 -9.022 1.00 29.55 180 HIS A O 1
ATOM 1450 N N . ALA A 1 181 ? -11.766 33.930 -9.566 1.00 28.91 181 ALA A N 1
ATOM 1451 C CA . ALA A 1 181 ? -11.371 34.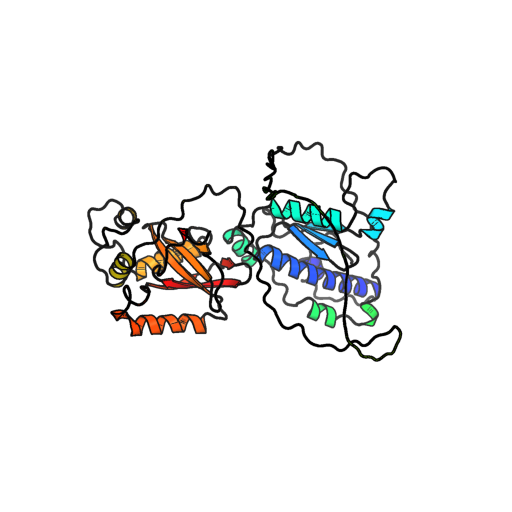616 -8.344 1.00 28.91 181 ALA A CA 1
ATOM 1452 C C . ALA A 1 181 ? -11.715 36.115 -8.488 1.00 28.91 181 ALA A C 1
ATOM 1454 O O . ALA A 1 181 ? -11.424 36.691 -9.542 1.00 28.91 181 ALA A O 1
ATOM 1455 N N . PRO A 1 182 ? -12.326 36.767 -7.484 1.00 32.16 182 PRO A N 1
ATOM 1456 C CA . PRO A 1 182 ? -12.555 38.202 -7.529 1.00 32.16 182 PRO A CA 1
ATOM 1457 C C . PRO A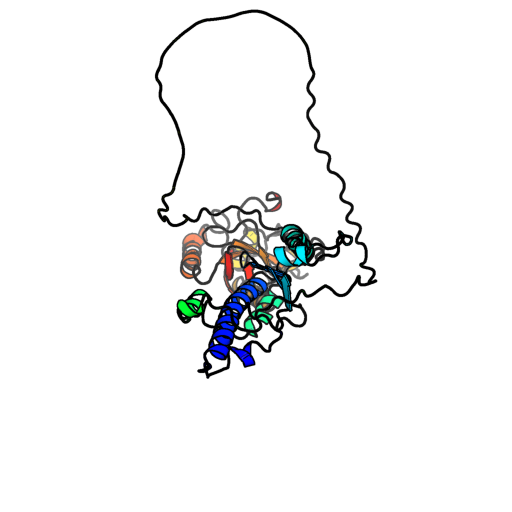 1 182 ? -11.248 38.949 -7.243 1.00 32.16 182 PRO A C 1
ATOM 1459 O O . PRO A 1 182 ? -10.656 38.804 -6.175 1.00 32.16 182 PRO A O 1
ATOM 1462 N N . SER A 1 183 ? -10.816 39.772 -8.198 1.00 31.61 183 SER A N 1
ATOM 1463 C CA . SER A 1 183 ? -9.840 40.838 -7.962 1.00 31.61 183 SER A CA 1
ATOM 1464 C C . SER A 1 183 ? -10.460 41.898 -7.043 1.00 31.61 183 SER A C 1
ATOM 1466 O O . SER A 1 183 ? -11.581 42.332 -7.318 1.00 31.61 183 SER A O 1
ATOM 1468 N N . PRO A 1 184 ? -9.766 42.386 -6.002 1.00 35.75 184 PRO A N 1
ATOM 1469 C CA . PRO A 1 184 ? -10.187 43.593 -5.313 1.00 35.75 184 PRO A CA 1
ATOM 1470 C C . PRO A 1 184 ? -9.772 44.800 -6.159 1.00 35.75 184 PRO A C 1
ATOM 1472 O O . PRO A 1 184 ? -8.589 45.123 -6.265 1.00 35.75 184 PRO A O 1
ATOM 1475 N N . GLY A 1 185 ? -10.755 45.443 -6.788 1.00 28.00 185 GLY A N 1
ATOM 1476 C CA . GLY A 1 185 ? -10.633 46.829 -7.225 1.00 28.00 185 GLY A CA 1
ATOM 1477 C C . GLY A 1 185 ? -10.762 47.755 -6.016 1.00 28.00 185 GLY A C 1
ATOM 1478 O O .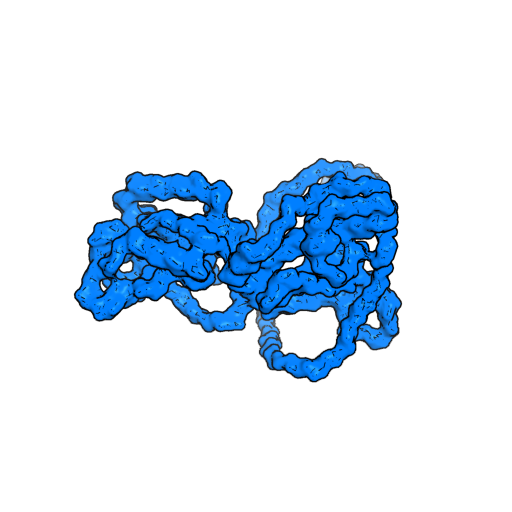 GLY A 1 185 ? -11.632 47.551 -5.171 1.00 28.00 185 GLY A O 1
ATOM 1479 N N . GLY A 1 186 ? -9.880 48.746 -5.936 1.00 29.95 186 GLY A N 1
ATOM 1480 C CA . GLY A 1 186 ? -9.928 49.845 -4.980 1.00 29.95 186 GLY A CA 1
ATOM 1481 C C . GLY A 1 186 ? -9.362 51.088 -5.656 1.00 29.95 186 GLY A C 1
ATOM 1482 O O . GLY A 1 186 ? -8.191 51.104 -6.020 1.00 29.95 186 GLY A O 1
ATOM 1483 N N . ASP A 1 187 ? -10.260 52.041 -5.871 1.00 29.64 187 ASP A N 1
ATOM 1484 C CA . ASP A 1 187 ? -10.220 53.244 -6.701 1.00 29.64 187 ASP A CA 1
ATOM 1485 C C . ASP A 1 187 ? -8.965 54.138 -6.694 1.00 29.64 187 ASP A C 1
ATOM 1487 O O . ASP A 1 187 ? -8.220 54.283 -5.727 1.00 29.64 187 ASP A O 1
ATOM 1491 N N . SER A 1 188 ? -8.819 54.788 -7.845 1.00 34.50 188 SER A N 1
ATOM 1492 C CA . SER A 1 188 ? -7.936 55.888 -8.228 1.00 34.50 188 SER A CA 1
ATOM 1493 C C . SER A 1 188 ? -8.299 57.239 -7.595 1.00 34.50 188 SER A C 1
ATOM 1495 O O . SER A 1 188 ? -9.477 57.573 -7.571 1.00 34.50 188 SER A O 1
ATOM 1497 N N . ASP A 1 189 ? -7.294 58.065 -7.254 1.00 30.59 189 ASP A N 1
ATOM 1498 C CA . ASP A 1 189 ? -7.291 59.493 -7.638 1.00 30.59 189 ASP A CA 1
ATOM 1499 C C . ASP A 1 189 ? -5.907 60.193 -7.530 1.00 30.59 189 ASP A C 1
ATOM 1501 O O . ASP A 1 189 ? -5.314 60.334 -6.465 1.00 30.59 189 ASP A O 1
ATOM 1505 N N . HIS A 1 190 ? -5.385 60.557 -8.706 1.00 34.38 190 HIS A N 1
ATOM 1506 C CA . HIS A 1 190 ? -4.777 61.821 -9.160 1.00 34.38 190 HIS A CA 1
ATOM 1507 C C . HIS A 1 190 ? -3.938 62.796 -8.268 1.00 34.38 190 HIS A C 1
ATOM 1509 O O . HIS A 1 190 ? -4.458 63.495 -7.406 1.00 34.38 190 HIS A O 1
ATOM 1515 N N . SER A 1 191 ? -2.684 63.005 -8.732 1.00 34.56 191 SER A N 1
ATOM 1516 C CA . SER A 1 191 ? -2.002 64.299 -9.051 1.00 34.56 191 SER A CA 1
ATOM 1517 C C . SER A 1 191 ? -0.903 64.891 -8.133 1.00 34.56 191 SER A C 1
ATOM 1519 O O . SER A 1 191 ? -1.157 65.385 -7.043 1.00 34.56 191 SER A O 1
ATOM 1521 N N . ASP A 1 192 ? 0.295 64.963 -8.738 1.00 31.69 192 ASP A N 1
ATOM 1522 C CA . ASP A 1 192 ? 1.191 66.124 -8.918 1.00 31.69 192 ASP A CA 1
ATOM 1523 C C . ASP A 1 192 ? 2.152 66.695 -7.837 1.00 31.69 192 ASP A C 1
ATOM 1525 O O . ASP A 1 192 ? 1.780 67.348 -6.871 1.00 31.69 192 ASP A O 1
ATOM 1529 N N . HIS A 1 193 ? 3.437 66.613 -8.232 1.00 31.48 193 HIS A N 1
ATOM 1530 C CA . HIS A 1 193 ? 4.510 67.627 -8.210 1.00 31.48 193 HIS A CA 1
ATOM 1531 C C . HIS A 1 193 ? 5.421 67.891 -6.980 1.00 31.48 193 HIS A C 1
ATOM 1533 O O . HIS A 1 193 ? 4.995 68.230 -5.885 1.00 31.48 193 HIS A O 1
ATOM 1539 N N . ALA A 1 194 ? 6.724 67.930 -7.333 1.00 30.80 194 ALA A N 1
ATOM 1540 C CA . ALA A 1 194 ? 7.828 68.782 -6.847 1.00 30.80 194 ALA A CA 1
ATOM 1541 C C . ALA A 1 194 ? 8.806 68.274 -5.752 1.00 30.80 194 ALA A C 1
ATOM 1543 O O . ALA A 1 194 ? 8.584 68.450 -4.565 1.00 30.80 194 ALA A O 1
ATOM 1544 N N . GLY A 1 195 ? 9.993 67.840 -6.214 1.00 26.89 195 GLY A N 1
ATOM 1545 C CA . GLY A 1 195 ? 11.301 68.431 -5.849 1.00 26.89 195 GLY A CA 1
ATOM 1546 C C . GLY A 1 195 ? 12.065 67.938 -4.591 1.00 26.89 195 GLY A C 1
ATOM 1547 O O . GLY A 1 195 ? 11.435 67.541 -3.623 1.00 26.89 195 GLY A O 1
ATOM 1548 N N . PRO A 1 196 ? 13.425 67.959 -4.585 1.00 39.34 196 PRO A N 1
ATOM 1549 C CA . PRO A 1 196 ? 14.307 67.132 -3.726 1.00 39.34 196 PRO A CA 1
ATOM 1550 C C . PRO A 1 196 ? 15.190 68.018 -2.793 1.00 39.34 196 PRO A C 1
ATOM 1552 O O . PRO A 1 196 ? 14.811 69.172 -2.590 1.00 39.34 196 PRO A O 1
ATOM 1555 N N . PRO A 1 197 ? 16.426 67.660 -2.343 1.00 48.88 197 PRO A N 1
ATOM 1556 C CA . PRO A 1 197 ? 17.123 66.388 -2.029 1.00 48.88 197 PRO A CA 1
ATOM 1557 C C . PRO A 1 197 ? 17.723 66.408 -0.584 1.00 48.88 197 PRO A C 1
ATOM 1559 O O . PRO A 1 197 ? 17.489 67.358 0.156 1.00 48.88 197 PRO A O 1
ATOM 1562 N N . LEU A 1 198 ? 18.541 65.411 -0.190 1.00 28.78 198 LEU A N 1
ATOM 1563 C CA . LEU A 1 198 ? 19.959 65.588 0.224 1.00 28.78 198 LEU A CA 1
ATOM 1564 C C . LEU A 1 198 ? 20.558 64.360 0.953 1.00 28.78 198 LEU A C 1
ATOM 1566 O O . LEU A 1 198 ? 20.000 63.885 1.934 1.00 28.78 198 LEU A O 1
ATOM 1570 N N . SER A 1 199 ? 21.750 63.980 0.459 1.00 31.59 199 SER A N 1
ATOM 1571 C CA . SER A 1 199 ? 22.961 63.536 1.186 1.00 31.59 199 SER A CA 1
ATOM 1572 C C . SER A 1 199 ? 22.947 62.206 1.977 1.00 31.59 199 SER A C 1
ATOM 1574 O O . SER A 1 199 ? 21.992 61.880 2.658 1.00 31.59 199 SER A O 1
ATOM 1576 N N . ASP A 1 200 ? 23.996 61.374 1.999 1.00 28.31 200 ASP A N 1
ATOM 1577 C CA . ASP A 1 200 ? 25.384 61.576 1.579 1.00 28.31 200 ASP A CA 1
ATOM 1578 C C . ASP A 1 200 ? 26.153 60.233 1.470 1.00 28.31 200 ASP A C 1
ATOM 1580 O O . ASP A 1 200 ? 25.873 59.298 2.214 1.00 28.31 200 ASP A O 1
ATOM 1584 N N . VAL A 1 201 ? 27.096 60.198 0.512 1.00 31.38 201 VAL A N 1
ATOM 1585 C CA . VAL A 1 201 ? 28.436 59.544 0.435 1.00 31.38 201 VAL A CA 1
ATOM 1586 C C . VAL A 1 201 ? 28.769 58.283 1.284 1.00 31.38 201 VAL A C 1
ATOM 1588 O O . VAL A 1 201 ? 28.441 58.197 2.454 1.00 31.38 201 VAL A O 1
ATOM 1591 N N . ASN A 1 202 ? 29.527 57.259 0.856 1.00 29.61 202 ASN A N 1
ATOM 1592 C CA . ASN A 1 202 ? 30.683 57.134 -0.052 1.00 29.61 202 ASN A CA 1
ATOM 1593 C C . ASN A 1 202 ? 30.916 55.623 -0.357 1.00 29.61 202 ASN A C 1
ATOM 1595 O O . ASN A 1 202 ? 30.699 54.797 0.522 1.00 29.61 202 ASN A O 1
ATOM 1599 N N . ALA A 1 203 ? 31.205 55.224 -1.607 1.00 28.48 203 ALA A N 1
ATOM 1600 C CA . ALA A 1 203 ? 32.531 54.822 -2.146 1.00 28.48 203 ALA A CA 1
ATOM 1601 C C . ALA A 1 203 ? 33.077 53.482 -1.571 1.00 28.48 203 ALA A C 1
ATOM 1603 O O . ALA A 1 203 ? 33.133 53.324 -0.363 1.00 28.48 203 ALA A O 1
ATOM 1604 N N . THR A 1 204 ? 33.496 52.448 -2.316 1.00 29.14 204 THR A N 1
ATOM 1605 C CA . THR A 1 204 ? 34.313 52.322 -3.548 1.00 29.14 204 THR A CA 1
ATOM 1606 C C . THR A 1 204 ? 34.104 50.901 -4.151 1.00 29.14 204 THR A C 1
ATOM 1608 O O . THR A 1 204 ? 33.934 49.940 -3.412 1.00 29.14 204 THR A O 1
ATOM 1611 N N . ALA A 1 205 ? 33.857 50.726 -5.463 1.00 28.62 205 ALA A N 1
ATOM 1612 C CA . ALA A 1 205 ? 34.806 50.375 -6.553 1.00 28.62 205 ALA A CA 1
ATOM 1613 C C . ALA A 1 205 ? 35.684 49.128 -6.249 1.00 28.62 205 ALA A C 1
ATOM 1615 O O . ALA A 1 205 ? 36.341 49.110 -5.223 1.00 28.62 205 ALA A O 1
ATOM 1616 N N . ARG A 1 206 ? 35.848 48.051 -7.036 1.00 27.83 206 ARG A N 1
ATOM 1617 C CA . ARG A 1 206 ? 35.854 47.669 -8.474 1.00 27.83 206 ARG A CA 1
ATOM 1618 C C . ARG A 1 206 ? 35.682 46.120 -8.478 1.00 27.83 206 ARG A C 1
ATOM 1620 O O . ARG A 1 206 ? 35.945 45.509 -7.457 1.00 27.83 206 ARG A O 1
ATOM 1627 N N . GLY A 1 207 ? 35.333 45.339 -9.496 1.00 26.45 207 GLY A N 1
ATOM 1628 C CA . GLY A 1 207 ? 35.251 45.467 -10.942 1.00 26.45 207 GLY A CA 1
ATOM 1629 C C . GLY A 1 207 ? 35.442 44.056 -11.543 1.00 26.45 207 GLY A C 1
ATOM 1630 O O . GLY A 1 207 ? 36.427 43.396 -11.250 1.00 26.45 207 GLY A O 1
ATOM 1631 N N . ASN A 1 208 ? 34.504 43.655 -12.406 1.00 28.98 208 ASN A N 1
ATOM 1632 C CA . ASN A 1 208 ? 34.603 42.716 -13.538 1.00 28.98 208 ASN A CA 1
ATOM 1633 C C . ASN A 1 208 ? 34.874 41.190 -13.398 1.00 28.98 208 ASN A C 1
ATOM 1635 O O . ASN A 1 208 ? 35.971 40.745 -13.102 1.00 28.98 208 ASN A O 1
ATOM 1639 N N . LYS A 1 209 ? 33.894 40.465 -13.978 1.00 27.05 209 LYS A N 1
ATOM 1640 C CA . LYS A 1 209 ? 33.973 39.402 -15.016 1.00 27.05 209 LYS A CA 1
ATOM 1641 C C . LYS A 1 209 ? 34.309 37.943 -14.632 1.00 27.05 209 LYS A C 1
ATOM 1643 O O . LYS A 1 209 ? 35.455 37.573 -14.456 1.00 27.05 209 LYS A O 1
ATOM 1648 N N . ARG A 1 210 ? 33.250 37.124 -14.760 1.00 33.69 210 ARG A N 1
ATOM 1649 C CA . ARG A 1 210 ? 33.106 35.863 -15.533 1.00 33.69 210 ARG A CA 1
ATOM 1650 C C . ARG A 1 210 ? 34.192 34.768 -15.433 1.00 33.69 210 ARG A C 1
ATOM 1652 O O . ARG A 1 210 ? 35.256 34.901 -16.023 1.00 33.69 210 ARG A O 1
ATOM 1659 N N . ASN A 1 211 ? 33.714 33.616 -14.942 1.00 25.55 211 ASN A N 1
ATOM 1660 C CA . ASN A 1 211 ? 33.784 32.255 -15.511 1.00 25.55 211 ASN A CA 1
ATOM 1661 C C . ASN A 1 211 ? 34.587 31.166 -14.760 1.00 25.55 211 ASN A C 1
ATOM 1663 O O . ASN A 1 211 ? 35.724 31.358 -14.358 1.00 25.55 211 ASN A O 1
ATOM 1667 N N . HIS A 1 212 ? 33.954 29.981 -14.784 1.00 25.12 212 HIS A N 1
ATOM 1668 C CA . HIS A 1 212 ? 34.450 28.599 -14.673 1.00 25.12 212 HIS A CA 1
ATOM 1669 C C . HIS A 1 212 ? 34.597 27.923 -13.292 1.00 25.12 212 HIS A C 1
ATOM 1671 O O . HIS A 1 212 ? 35.484 28.216 -12.504 1.00 25.12 212 HIS A O 1
ATOM 1677 N N . SER A 1 213 ? 33.717 26.920 -13.117 1.00 29.31 213 SER A N 1
ATOM 1678 C CA . SER A 1 213 ? 33.929 25.570 -12.564 1.00 29.31 213 SER A CA 1
ATOM 1679 C C . SER A 1 213 ? 34.667 25.406 -11.237 1.00 29.31 213 SER A C 1
ATOM 1681 O O . SER A 1 213 ? 35.886 25.515 -11.198 1.00 29.31 213 SER A O 1
ATOM 1683 N N . GLN A 1 214 ? 33.949 24.893 -10.234 1.00 30.34 214 GLN A N 1
ATOM 1684 C CA . GLN A 1 214 ? 34.432 23.762 -9.441 1.00 30.34 214 GLN A CA 1
ATOM 1685 C C . GLN A 1 214 ? 33.264 23.023 -8.779 1.00 30.34 214 GLN A C 1
ATOM 1687 O O . GLN A 1 214 ? 32.465 23.590 -8.040 1.00 30.34 214 GLN A O 1
ATOM 1692 N N . VAL A 1 215 ? 33.176 21.740 -9.123 1.00 30.33 215 VAL A N 1
ATOM 1693 C CA . VAL A 1 215 ? 32.392 20.709 -8.453 1.00 30.33 215 VAL A CA 1
ATOM 1694 C C . VAL A 1 215 ? 33.075 20.419 -7.121 1.00 30.33 215 VAL A C 1
ATOM 1696 O O . VAL A 1 215 ? 34.228 19.999 -7.109 1.00 30.33 215 VAL A O 1
ATOM 1699 N N . THR A 1 216 ? 32.356 20.587 -6.017 1.00 25.77 216 THR A N 1
ATOM 1700 C CA . THR A 1 216 ? 32.629 19.854 -4.781 1.00 25.77 216 THR A CA 1
ATOM 1701 C C . THR A 1 216 ? 31.325 19.255 -4.278 1.00 25.77 216 THR A C 1
ATOM 1703 O O . THR A 1 216 ? 30.334 19.927 -4.005 1.00 25.77 216 THR A O 1
ATOM 1706 N N . SER A 1 217 ? 31.344 17.932 -4.244 1.00 29.42 217 SER A N 1
ATOM 1707 C CA . SER A 1 217 ? 30.353 17.028 -3.690 1.00 29.42 217 SER A CA 1
ATOM 1708 C C . SER A 1 217 ? 30.025 17.364 -2.235 1.00 29.42 217 SER A C 1
ATOM 1710 O O . SER A 1 217 ? 30.911 17.436 -1.384 1.00 29.42 217 SER A O 1
ATOM 1712 N N . SER A 1 218 ? 28.737 17.499 -1.938 1.00 26.89 218 SER A N 1
ATOM 1713 C CA . SER A 1 218 ? 28.172 17.353 -0.596 1.00 26.89 218 SER A CA 1
ATOM 1714 C C . SER A 1 218 ? 26.822 16.634 -0.723 1.00 26.89 218 SER A C 1
ATOM 1716 O O . SER A 1 218 ? 26.128 16.855 -1.719 1.00 26.89 218 SER A O 1
ATOM 1718 N N . PRO A 1 219 ? 26.466 15.738 0.214 1.00 28.41 219 PRO A N 1
ATOM 1719 C CA . PRO A 1 219 ? 25.280 14.898 0.088 1.00 28.41 219 PRO A CA 1
ATOM 1720 C C . PRO A 1 219 ? 24.009 15.751 0.216 1.00 28.41 219 PRO A C 1
ATOM 1722 O O . PRO A 1 219 ? 24.009 16.709 0.997 1.00 28.41 219 PRO A O 1
ATOM 1725 N N . PRO A 1 220 ? 22.913 15.435 -0.498 1.00 29.94 220 PRO A N 1
ATOM 1726 C CA . PRO A 1 220 ? 21.663 16.137 -0.284 1.00 29.94 220 PRO A CA 1
ATOM 1727 C C . PRO A 1 220 ? 21.135 15.757 1.100 1.00 29.94 220 PRO A C 1
ATOM 1729 O O . PRO A 1 220 ? 20.820 14.602 1.366 1.00 29.94 220 PRO A O 1
ATOM 1732 N N . GLN A 1 221 ? 21.058 16.744 1.988 1.00 29.39 221 GLN A N 1
ATOM 1733 C CA . GLN A 1 221 ? 20.256 16.651 3.198 1.00 29.39 221 GLN A CA 1
ATOM 1734 C C . GLN A 1 221 ? 18.794 16.463 2.786 1.00 29.39 221 GLN A C 1
ATOM 1736 O O . GLN A 1 221 ? 18.238 17.309 2.079 1.00 29.39 221 GLN A O 1
ATOM 1741 N N . ASP A 1 222 ? 18.191 15.370 3.250 1.00 31.23 222 ASP A N 1
ATOM 1742 C CA . ASP A 1 222 ? 16.760 15.100 3.169 1.00 31.23 222 ASP A CA 1
ATOM 1743 C C . ASP A 1 222 ? 15.976 16.220 3.859 1.00 31.23 222 ASP A C 1
ATOM 1745 O O . ASP A 1 222 ? 15.715 16.216 5.062 1.00 31.23 222 ASP A O 1
ATOM 1749 N N . ARG A 1 223 ? 15.586 17.222 3.072 1.00 28.22 223 ARG A N 1
ATOM 1750 C CA . ARG A 1 223 ? 14.454 18.073 3.407 1.00 28.22 223 ARG A CA 1
ATOM 1751 C C . ARG A 1 223 ? 13.214 17.346 2.928 1.00 28.22 223 ARG A C 1
ATOM 1753 O O . ARG A 1 223 ? 12.918 17.364 1.733 1.00 28.22 223 ARG A O 1
ATOM 1760 N N . ALA A 1 224 ? 12.512 16.733 3.879 1.00 31.45 224 ALA A N 1
ATOM 1761 C CA . ALA A 1 224 ? 11.137 16.289 3.729 1.00 31.45 224 ALA A CA 1
ATOM 1762 C C . ALA A 1 224 ? 10.339 17.390 3.017 1.00 31.45 224 ALA A C 1
ATOM 1764 O O . ALA A 1 224 ? 10.060 18.452 3.578 1.00 31.45 224 ALA A O 1
ATOM 1765 N N . ARG A 1 225 ? 10.051 17.171 1.734 1.00 29.09 225 ARG A N 1
ATOM 1766 C CA . ARG A 1 225 ? 9.126 18.012 0.991 1.00 29.09 225 ARG A CA 1
ATOM 1767 C C . ARG A 1 225 ? 7.735 17.583 1.424 1.00 29.09 225 ARG A C 1
ATOM 1769 O O . ARG A 1 225 ? 7.318 16.463 1.147 1.00 29.09 225 ARG A O 1
ATOM 1776 N N . SER A 1 226 ? 7.050 18.477 2.124 1.00 34.66 226 SER A N 1
ATOM 1777 C CA . SER A 1 226 ? 5.617 18.398 2.348 1.00 34.66 226 SER A CA 1
ATOM 1778 C C . SER A 1 226 ? 4.914 18.397 0.991 1.00 34.66 226 SER A C 1
ATOM 1780 O O . SER A 1 226 ? 4.879 19.404 0.282 1.00 34.66 226 SER A O 1
ATOM 1782 N N . PHE A 1 227 ? 4.380 17.243 0.612 1.00 32.03 227 PHE A N 1
ATOM 1783 C CA . PHE A 1 227 ? 3.455 17.122 -0.500 1.00 32.03 227 PHE A CA 1
ATOM 1784 C C . PHE A 1 227 ? 2.093 16.775 0.076 1.00 32.03 227 PHE A C 1
ATOM 1786 O O . PHE A 1 227 ? 1.941 15.784 0.787 1.00 32.03 227 PHE A O 1
ATOM 1793 N N . ALA A 1 228 ? 1.119 17.638 -0.213 1.00 28.52 228 ALA A N 1
ATOM 1794 C CA . ALA A 1 228 ? -0.279 17.389 0.081 1.00 28.52 228 ALA A CA 1
ATOM 1795 C C . ALA A 1 228 ? -0.651 16.008 -0.464 1.00 28.52 228 ALA A C 1
ATOM 1797 O O . ALA A 1 228 ? -0.422 15.727 -1.643 1.00 28.52 228 ALA A O 1
ATOM 1798 N N . SER A 1 229 ? -1.192 15.163 0.413 1.00 32.59 229 SER A N 1
ATOM 1799 C CA . SER A 1 229 ? -1.728 13.854 0.059 1.00 32.59 229 SER A CA 1
ATOM 1800 C C . SER A 1 229 ? -2.570 13.989 -1.211 1.00 32.59 229 SER A C 1
ATOM 1802 O O . SER A 1 229 ? -3.521 14.778 -1.254 1.00 32.59 229 SER A O 1
ATOM 1804 N N . LEU A 1 230 ? -2.187 13.268 -2.270 1.00 33.62 230 LEU A N 1
ATOM 1805 C CA . LEU A 1 230 ? -3.042 13.079 -3.434 1.00 33.62 230 LEU A CA 1
ATOM 1806 C C . LEU A 1 230 ? -4.328 12.458 -2.900 1.00 33.62 230 LEU A C 1
ATOM 1808 O O . LEU A 1 230 ? -4.353 11.277 -2.555 1.00 33.62 230 LEU A O 1
ATOM 1812 N N . LYS A 1 231 ? -5.378 13.282 -2.775 1.00 36.19 231 LYS A N 1
ATOM 1813 C CA . LYS A 1 231 ? -6.722 12.832 -2.417 1.00 36.19 231 LYS A CA 1
ATOM 1814 C C . LYS A 1 231 ? -7.009 11.615 -3.287 1.00 36.19 231 LYS A C 1
ATOM 1816 O O . LYS A 1 231 ? -6.999 11.747 -4.510 1.00 36.19 231 LYS A O 1
ATOM 1821 N N . GLN A 1 232 ? -7.199 10.454 -2.658 1.00 44.59 232 GLN A N 1
ATOM 1822 C CA . GLN A 1 232 ? -7.598 9.214 -3.315 1.00 44.59 232 GLN A CA 1
ATOM 1823 C C . GLN A 1 232 ? -8.897 9.486 -4.082 1.00 44.59 232 GLN A C 1
ATOM 1825 O O . GLN A 1 232 ? -10.000 9.422 -3.549 1.00 44.59 232 GLN A O 1
ATOM 1830 N N . GLY A 1 233 ? -8.752 9.885 -5.342 1.00 32.88 233 GLY A N 1
ATOM 1831 C CA . GLY A 1 233 ? -9.828 10.274 -6.238 1.00 32.88 233 GLY A CA 1
ATOM 1832 C C . GLY A 1 233 ? -10.454 9.054 -6.890 1.00 32.88 233 GLY A C 1
ATOM 1833 O O . GLY A 1 233 ? -10.563 9.000 -8.109 1.00 32.88 233 GLY A O 1
ATOM 1834 N N . GLY A 1 234 ? -10.857 8.065 -6.094 1.00 32.78 234 GLY A N 1
ATOM 1835 C CA . GLY A 1 234 ? -11.707 6.980 -6.563 1.00 32.78 234 GLY A CA 1
ATOM 1836 C C . GLY A 1 234 ? -13.136 7.488 -6.724 1.00 32.78 234 GLY A C 1
ATOM 1837 O O . GLY A 1 234 ? -13.941 7.392 -5.800 1.00 32.78 234 GLY A O 1
ATOM 1838 N N . ARG A 1 235 ? -13.477 8.043 -7.894 1.00 39.38 235 ARG A N 1
ATOM 1839 C CA . ARG A 1 235 ? -14.882 8.255 -8.278 1.00 39.38 235 ARG A CA 1
ATOM 1840 C C . ARG A 1 235 ? -15.545 6.883 -8.428 1.00 39.38 235 ARG A C 1
ATOM 1842 O O . ARG A 1 235 ? -15.433 6.250 -9.468 1.00 39.38 235 ARG A O 1
ATOM 1849 N N . GLY A 1 236 ? -16.201 6.422 -7.366 1.00 29.70 236 GLY A N 1
ATOM 1850 C CA . GLY A 1 236 ? -16.935 5.155 -7.359 1.00 29.70 236 GLY A CA 1
ATOM 1851 C C . GLY A 1 236 ? -17.391 4.675 -5.984 1.00 29.70 236 GLY A C 1
ATOM 1852 O O . GLY A 1 236 ? -18.377 3.952 -5.902 1.00 29.70 236 GLY A O 1
ATOM 1853 N N . HIS A 1 237 ? -16.763 5.118 -4.893 1.00 35.53 237 HIS A N 1
ATOM 1854 C CA . HIS A 1 237 ? -17.367 4.973 -3.571 1.00 35.53 237 HIS A CA 1
ATOM 1855 C C . HIS A 1 237 ? -18.184 6.224 -3.284 1.00 35.53 237 HIS A C 1
ATOM 1857 O O . HIS A 1 237 ? -17.642 7.278 -2.955 1.00 35.53 237 HIS A O 1
ATOM 1863 N N . ALA A 1 238 ? -19.505 6.106 -3.455 1.00 32.69 238 ALA A N 1
ATOM 1864 C CA . ALA A 1 238 ? -20.452 7.008 -2.819 1.00 32.69 238 ALA A CA 1
ATOM 1865 C C . ALA A 1 238 ? -19.938 7.294 -1.411 1.00 32.69 238 ALA A C 1
ATOM 1867 O O . ALA A 1 238 ? -19.588 6.356 -0.699 1.00 32.69 238 ALA A O 1
ATOM 1868 N N . GLN A 1 239 ? -19.839 8.577 -1.083 1.00 37.00 239 GLN A N 1
ATOM 1869 C CA . GLN A 1 239 ? -19.418 9.124 0.194 1.00 37.00 239 GLN A CA 1
ATOM 1870 C C . GLN A 1 239 ? -20.084 8.340 1.333 1.00 37.00 239 GLN A C 1
ATOM 1872 O O . GLN A 1 239 ? -21.179 8.681 1.776 1.00 37.00 239 GLN A O 1
ATOM 1877 N N . ARG A 1 240 ? -19.457 7.235 1.769 1.00 43.84 240 ARG A N 1
ATOM 1878 C CA . ARG A 1 240 ? -19.835 6.527 2.985 1.00 43.84 240 ARG A CA 1
ATOM 1879 C C . ARG A 1 240 ? -19.533 7.570 4.032 1.00 43.84 240 ARG A C 1
ATOM 1881 O O . ARG A 1 240 ? -18.374 7.895 4.255 1.00 43.84 240 ARG A O 1
ATOM 1888 N N . THR A 1 241 ? -20.572 8.194 4.568 1.00 45.03 241 THR A N 1
ATOM 1889 C CA . THR A 1 241 ? -20.447 9.074 5.723 1.00 45.03 241 THR A CA 1
ATOM 1890 C C . THR A 1 241 ? -19.605 8.310 6.734 1.00 45.03 241 THR A C 1
ATOM 1892 O O . THR A 1 241 ? -20.068 7.275 7.227 1.00 45.03 241 THR A O 1
ATOM 1895 N N . ALA A 1 242 ? -18.350 8.736 6.929 1.00 65.69 242 ALA A N 1
ATOM 1896 C CA . ALA A 1 242 ? -17.419 8.070 7.824 1.00 65.69 242 ALA A CA 1
ATOM 1897 C C . ALA A 1 242 ? -18.161 7.881 9.140 1.00 65.69 242 ALA A C 1
ATOM 1899 O O . ALA A 1 242 ? -18.691 8.844 9.703 1.00 65.69 242 ALA A O 1
ATOM 1900 N N . SER A 1 243 ? -18.357 6.624 9.536 1.00 78.81 243 SER A N 1
ATOM 1901 C CA . SER A 1 243 ? -19.208 6.365 10.684 1.00 78.81 243 SER A CA 1
ATOM 1902 C C . SER A 1 243 ? -18.595 7.044 11.905 1.00 78.81 243 SER A C 1
ATOM 1904 O O . SER A 1 243 ? -17.372 7.034 12.048 1.00 78.81 243 SER A O 1
ATOM 1906 N N . PRO A 1 244 ? -19.409 7.658 12.772 1.00 90.31 244 PRO A N 1
ATOM 1907 C CA . PRO A 1 244 ? -18.877 8.366 13.922 1.00 90.31 244 PRO A CA 1
ATOM 1908 C C . PRO A 1 244 ? -18.102 7.395 14.820 1.00 90.31 244 PRO A C 1
ATOM 1910 O O . PRO A 1 244 ? -18.483 6.232 14.968 1.00 90.31 244 PRO A O 1
ATOM 1913 N N . PHE A 1 245 ? -17.009 7.865 15.420 1.00 93.25 245 PHE A N 1
ATOM 1914 C CA . PHE A 1 245 ? -16.226 7.066 16.361 1.00 93.25 245 PHE A CA 1
ATOM 1915 C C . PHE A 1 245 ? -17.040 6.748 17.621 1.00 93.25 245 PHE A C 1
ATOM 1917 O O . PHE A 1 245 ? -17.881 7.538 18.053 1.00 93.25 245 PHE A O 1
ATOM 1924 N N . CYS A 1 246 ? -16.787 5.585 18.221 1.00 95.00 246 CYS A N 1
ATOM 1925 C CA . CYS A 1 246 ? -17.345 5.245 19.526 1.00 95.00 246 CYS A CA 1
ATOM 1926 C C . CYS A 1 246 ? -16.811 6.203 20.599 1.00 95.00 246 CYS A C 1
ATOM 1928 O O . CYS A 1 246 ? -15.657 6.637 20.547 1.00 95.00 246 CYS A O 1
ATOM 1930 N N . THR A 1 247 ? -17.639 6.509 21.597 1.00 93.88 247 THR A N 1
ATOM 1931 C CA . THR A 1 247 ? -17.233 7.363 22.718 1.00 93.88 247 THR A CA 1
ATOM 1932 C C . THR A 1 247 ? -16.147 6.678 23.552 1.00 93.88 247 THR A C 1
ATOM 1934 O O . THR A 1 247 ? -16.101 5.450 23.671 1.00 93.88 247 THR A O 1
ATOM 1937 N N . GLN A 1 248 ? -15.278 7.475 24.185 1.00 93.94 248 GLN A N 1
ATOM 1938 C CA . GLN A 1 248 ? -14.265 6.960 25.118 1.00 93.94 248 GLN A CA 1
ATOM 1939 C C . GLN A 1 248 ? -14.905 6.151 26.253 1.00 93.94 248 GLN A C 1
ATOM 1941 O O . GLN A 1 248 ? -14.379 5.109 26.630 1.00 93.94 248 GLN A O 1
ATOM 1946 N N . ARG A 1 249 ? -16.068 6.588 26.756 1.00 94.44 249 ARG A N 1
ATOM 1947 C CA . ARG A 1 249 ? -16.835 5.881 27.791 1.00 94.44 249 ARG A CA 1
ATOM 1948 C C . ARG A 1 249 ? -17.289 4.499 27.319 1.00 94.44 249 ARG A C 1
ATOM 1950 O O . ARG A 1 249 ? -17.065 3.530 28.036 1.00 94.44 249 ARG A O 1
ATOM 1957 N N . CYS A 1 250 ? -17.828 4.390 26.102 1.00 95.88 250 CYS A N 1
ATOM 1958 C CA . CYS A 1 250 ? -18.241 3.107 25.527 1.00 95.88 250 CYS A CA 1
ATOM 1959 C C . CYS A 1 250 ? -17.060 2.138 25.383 1.00 95.88 250 CYS A C 1
ATOM 1961 O O . CYS A 1 250 ? -17.152 0.971 25.747 1.00 95.88 250 CYS A O 1
ATOM 1963 N N . LEU A 1 251 ? -15.919 2.618 24.883 1.00 96.56 251 LEU A N 1
ATOM 1964 C CA . LEU A 1 251 ? -14.733 1.776 24.706 1.00 96.56 251 LEU A CA 1
ATOM 1965 C C . LEU A 1 251 ? -14.073 1.406 26.043 1.00 96.56 251 LEU A C 1
ATOM 1967 O O . LEU A 1 251 ? -13.518 0.315 26.168 1.00 96.56 251 LEU A O 1
ATOM 1971 N N . LEU A 1 252 ? -14.159 2.275 27.056 1.00 95.75 252 LEU A N 1
ATOM 1972 C CA . LEU A 1 252 ? -13.736 1.957 28.420 1.00 95.75 252 LEU A CA 1
ATOM 1973 C C . LEU A 1 252 ? -14.623 0.867 29.032 1.00 95.75 252 LEU A C 1
ATOM 1975 O O . LEU A 1 252 ? -14.100 -0.037 29.684 1.00 95.75 252 LEU A O 1
ATOM 1979 N N . GLY A 1 253 ? -15.937 0.936 28.791 1.00 96.19 253 GLY A N 1
ATOM 1980 C CA . GLY A 1 253 ? -16.887 -0.105 29.174 1.00 96.19 253 GLY A CA 1
ATOM 1981 C C . GLY A 1 253 ? -16.530 -1.445 28.536 1.00 96.19 253 GLY A C 1
ATOM 1982 O O . GLY A 1 253 ? -16.330 -2.429 29.244 1.00 96.19 253 GLY A O 1
ATOM 1983 N N . LEU A 1 254 ? -16.271 -1.460 27.225 1.00 96.88 254 LEU A N 1
ATOM 1984 C CA . LEU A 1 254 ? -15.791 -2.646 26.507 1.00 96.88 254 LEU A CA 1
ATOM 1985 C C . LEU A 1 254 ? -14.495 -3.223 27.107 1.00 96.88 254 LEU A C 1
ATOM 1987 O O . LEU A 1 254 ? -14.368 -4.436 27.264 1.00 96.88 254 LEU A O 1
ATOM 1991 N N . GLN A 1 255 ? -13.524 -2.367 27.450 1.00 95.69 255 GLN A N 1
ATOM 1992 C CA . GLN A 1 255 ? -12.246 -2.784 28.044 1.00 95.69 255 GLN A CA 1
ATOM 1993 C C . GLN A 1 255 ? -12.430 -3.432 29.426 1.00 95.69 255 GLN A C 1
ATOM 1995 O O . GLN A 1 255 ? -11.695 -4.355 29.781 1.00 95.69 255 GLN A O 1
ATOM 2000 N N . LYS A 1 256 ? -13.395 -2.945 30.213 1.00 94.38 256 LYS A N 1
ATOM 2001 C CA . LYS A 1 256 ? -13.668 -3.406 31.581 1.00 94.38 256 LYS A CA 1
ATOM 2002 C C . LYS A 1 256 ? -14.752 -4.483 31.664 1.00 94.38 256 LYS A C 1
ATOM 2004 O O . LYS A 1 256 ? -14.967 -5.009 32.752 1.00 94.38 256 LYS A O 1
ATOM 2009 N N . ASN A 1 257 ? -15.366 -4.849 30.536 1.00 93.56 257 ASN A N 1
ATOM 2010 C CA . ASN A 1 257 ? -16.579 -5.671 30.468 1.00 93.56 257 ASN A CA 1
ATOM 2011 C C . ASN A 1 257 ? -17.729 -5.069 31.301 1.00 93.56 257 ASN A C 1
ATOM 2013 O O . ASN A 1 257 ? -18.378 -5.764 32.078 1.00 93.56 257 ASN A O 1
ATOM 2017 N N . ASP A 1 258 ? -17.919 -3.760 31.163 1.00 94.19 258 ASP A N 1
ATOM 2018 C CA . ASP A 1 258 ? -18.973 -2.971 31.805 1.00 94.19 258 ASP A CA 1
ATOM 2019 C C . ASP A 1 258 ? -20.139 -2.720 30.824 1.00 94.19 258 ASP A C 1
ATOM 2021 O O . ASP A 1 258 ? -20.199 -3.311 29.742 1.00 94.19 258 ASP A O 1
ATOM 2025 N N . VAL A 1 259 ? -21.076 -1.849 31.191 1.00 96.19 259 VAL A N 1
ATOM 2026 C CA . VAL A 1 259 ? -22.208 -1.445 30.349 1.00 96.19 259 VAL A CA 1
ATOM 2027 C C . VAL A 1 259 ? -21.799 -0.554 29.164 1.00 96.19 259 VAL A C 1
ATOM 2029 O O . VAL A 1 259 ? -20.776 0.135 29.174 1.00 96.19 259 VAL A O 1
ATOM 2032 N N . LEU A 1 260 ? -22.642 -0.562 28.133 1.00 96.19 260 LEU A N 1
ATOM 2033 C CA . LEU A 1 260 ? -22.625 0.344 26.993 1.00 96.19 260 LEU A CA 1
ATOM 2034 C C . LEU A 1 260 ? -22.891 1.786 27.449 1.00 96.19 260 LEU A C 1
ATOM 2036 O O . LEU A 1 260 ? -23.649 2.038 28.381 1.00 96.19 260 LEU A O 1
ATOM 2040 N N . ASP A 1 261 ? -22.306 2.742 26.735 1.00 95.56 261 ASP A N 1
ATOM 2041 C CA . ASP A 1 261 ? -22.583 4.168 26.917 1.00 95.56 261 ASP A CA 1
ATOM 2042 C C . ASP A 1 261 ? -23.756 4.571 26.020 1.00 95.56 261 ASP A C 1
ATOM 2044 O O . ASP A 1 261 ? -23.629 4.478 24.797 1.00 95.56 261 ASP A O 1
ATOM 2048 N N . ASP A 1 262 ? -24.873 5.014 26.602 1.00 94.88 262 ASP A N 1
ATOM 2049 C CA . ASP A 1 262 ? -26.095 5.370 25.858 1.00 94.88 262 ASP A CA 1
ATOM 2050 C C . ASP A 1 262 ? -25.896 6.529 24.865 1.00 94.88 262 ASP A C 1
ATOM 2052 O O . ASP A 1 262 ? -26.602 6.604 23.859 1.00 94.88 262 ASP A O 1
ATOM 2056 N N . ASP A 1 263 ? -24.875 7.362 25.083 1.00 93.94 263 ASP A N 1
ATOM 2057 C CA . ASP A 1 263 ? -24.472 8.443 24.176 1.00 93.94 263 ASP A CA 1
ATOM 2058 C C . ASP A 1 263 ? -23.617 7.956 22.988 1.00 93.94 263 ASP A C 1
ATOM 2060 O O . ASP A 1 263 ? -23.261 8.738 22.100 1.00 93.94 263 ASP A O 1
ATOM 2064 N N . CYS A 1 264 ? -23.252 6.669 22.938 1.00 94.12 264 CYS A N 1
ATOM 2065 C CA . CYS A 1 264 ? -22.451 6.138 21.843 1.00 94.12 264 CYS A CA 1
ATOM 2066 C C . CYS A 1 264 ? -23.257 6.136 20.534 1.00 94.12 264 CYS A C 1
ATOM 2068 O O . CYS A 1 264 ? -24.272 5.442 20.428 1.00 94.12 264 CYS A O 1
ATOM 2070 N N . PRO A 1 265 ? -22.770 6.790 19.464 1.00 94.25 265 PRO A N 1
ATOM 2071 C CA . PRO A 1 265 ? -23.520 6.892 18.213 1.00 94.25 265 PRO A CA 1
ATOM 2072 C C . PRO A 1 265 ? -23.672 5.546 17.485 1.00 94.25 265 PRO A C 1
ATOM 2074 O O . PRO A 1 265 ? -24.493 5.416 16.581 1.00 94.25 265 PRO A O 1
ATOM 2077 N N . ASN A 1 266 ? -22.894 4.531 17.879 1.00 94.94 266 ASN A N 1
ATOM 2078 C CA . ASN A 1 266 ? -22.950 3.179 17.326 1.00 94.94 266 ASN A CA 1
ATOM 2079 C C . ASN A 1 266 ? -23.679 2.176 18.245 1.00 94.94 266 ASN A C 1
ATOM 2081 O O . ASN A 1 266 ? -23.653 0.977 17.961 1.00 94.94 266 ASN A O 1
ATOM 2085 N N . ILE A 1 267 ? -24.337 2.620 19.325 1.00 95.00 267 ILE A N 1
ATOM 2086 C CA . ILE A 1 267 ? -24.916 1.722 20.340 1.00 95.00 267 ILE A CA 1
ATOM 2087 C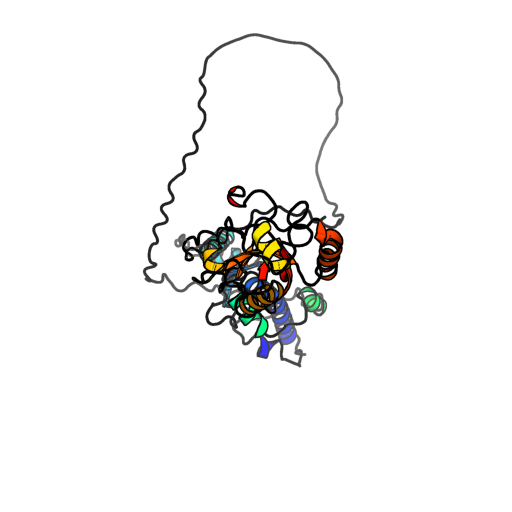 C . ILE A 1 267 ? -25.914 0.705 19.774 1.00 95.00 267 ILE A C 1
ATOM 2089 O O . ILE A 1 267 ? -25.917 -0.460 20.170 1.00 95.00 267 ILE A O 1
ATOM 2093 N N . SER A 1 268 ? -26.722 1.108 18.792 1.00 93.69 268 SER A N 1
ATOM 2094 C CA . SER A 1 268 ? -27.672 0.218 18.115 1.00 93.69 268 SER A CA 1
ATOM 2095 C C . SER A 1 268 ? -26.972 -0.945 17.403 1.00 93.69 268 SER A C 1
ATOM 2097 O O . SER A 1 268 ? -27.456 -2.077 17.445 1.00 93.69 268 SER A O 1
ATOM 2099 N N . CYS A 1 269 ? -25.799 -0.692 16.810 1.00 94.62 269 CYS A N 1
ATOM 2100 C CA . CYS A 1 269 ? -24.968 -1.719 16.184 1.00 94.62 269 CYS A CA 1
ATOM 2101 C C . CYS A 1 269 ? -24.349 -2.647 17.235 1.00 94.62 269 CYS A C 1
ATOM 2103 O O . CYS A 1 269 ? -24.320 -3.858 17.026 1.00 94.62 269 CYS A O 1
ATOM 2105 N N . HIS A 1 270 ? -23.909 -2.099 18.374 1.00 95.25 270 HIS A N 1
ATOM 2106 C CA . HIS A 1 270 ? -23.343 -2.890 19.472 1.00 95.25 270 HIS A CA 1
ATOM 2107 C C . HIS A 1 270 ? -24.371 -3.863 20.059 1.00 95.25 270 HIS A C 1
ATOM 2109 O O . HIS A 1 270 ? -24.023 -5.001 20.360 1.00 95.25 270 HIS A O 1
ATOM 2115 N N . ARG A 1 271 ? -25.635 -3.432 20.168 1.00 94.12 271 ARG A N 1
ATOM 2116 C CA . ARG A 1 271 ? -26.759 -4.235 20.675 1.00 94.12 271 ARG A CA 1
ATOM 2117 C C . ARG A 1 271 ? -27.274 -5.276 19.676 1.00 94.12 271 ARG A C 1
ATOM 2119 O O . ARG A 1 271 ? -27.908 -6.241 20.091 1.00 94.12 271 ARG A O 1
ATOM 2126 N N . GLN A 1 272 ? -27.058 -5.083 18.370 1.00 92.31 272 GLN A N 1
ATOM 2127 C CA . GLN A 1 272 ? -27.632 -5.918 17.297 1.00 92.31 272 GLN A CA 1
ATOM 2128 C C . GLN A 1 272 ? -29.149 -6.165 17.454 1.00 92.31 272 GLN A C 1
ATOM 2130 O O . GLN A 1 272 ? -29.642 -7.268 17.222 1.00 92.31 272 GLN A O 1
ATOM 2135 N N . GLY A 1 273 ? -29.894 -5.149 17.898 1.00 88.50 273 GLY A N 1
ATOM 2136 C CA . GLY A 1 273 ? -31.341 -5.251 18.132 1.00 88.50 273 GLY A CA 1
ATOM 2137 C C . GLY A 1 273 ? -31.754 -6.016 19.397 1.00 88.50 273 GLY A C 1
ATOM 2138 O O . GLY A 1 273 ? -32.943 -6.253 19.586 1.00 88.50 273 GLY A O 1
ATOM 2139 N N . ARG A 1 274 ? -30.812 -6.401 20.268 1.00 90.00 274 ARG A N 1
ATOM 2140 C CA . ARG A 1 274 ? -31.109 -6.989 21.581 1.00 90.00 274 ARG A CA 1
ATOM 2141 C C . ARG A 1 274 ? -31.357 -5.895 22.617 1.00 90.00 274 ARG A C 1
ATOM 2143 O O . ARG A 1 274 ? -30.657 -4.883 22.637 1.00 90.00 274 ARG A O 1
ATOM 2150 N N . GLU A 1 275 ? -32.295 -6.133 23.525 1.00 89.62 275 GLU A N 1
ATOM 2151 C CA . GLU A 1 275 ? -32.481 -5.296 24.713 1.00 89.62 275 GLU A CA 1
ATOM 2152 C C . GLU A 1 275 ? -31.437 -5.670 25.771 1.00 89.62 275 GLU A C 1
ATOM 2154 O O . GLU A 1 275 ? -31.676 -6.481 26.661 1.00 89.62 275 GLU A O 1
ATOM 2159 N N . THR A 1 276 ? -30.228 -5.130 25.618 1.00 91.00 276 THR A N 1
ATOM 2160 C CA . THR A 1 276 ? -29.140 -5.280 26.586 1.00 91.00 276 THR A CA 1
ATOM 2161 C C . THR A 1 276 ? -28.397 -3.963 26.764 1.00 91.00 276 THR A C 1
ATOM 2163 O O . THR A 1 276 ? -28.196 -3.190 25.823 1.00 91.00 276 THR A O 1
ATOM 2166 N N . ASP A 1 277 ? -27.995 -3.712 27.997 1.00 92.81 277 ASP A N 1
ATOM 2167 C CA . ASP A 1 277 ? -27.085 -2.653 28.399 1.00 92.81 277 ASP A CA 1
ATOM 2168 C C . ASP A 1 277 ? -25.617 -3.096 28.334 1.00 92.81 277 ASP A C 1
ATOM 2170 O O . ASP A 1 277 ? -24.743 -2.261 28.503 1.00 92.81 277 ASP A O 1
ATOM 2174 N N . GLN A 1 278 ? -25.313 -4.364 28.043 1.00 95.12 278 GLN A N 1
ATOM 2175 C CA . GLN A 1 278 ? -23.947 -4.889 28.016 1.00 95.12 278 GLN A CA 1
ATOM 2176 C C . GLN A 1 278 ? -23.386 -5.017 26.599 1.00 95.12 278 GLN A C 1
ATOM 2178 O O . GLN A 1 278 ? -24.103 -5.221 25.614 1.00 95.12 278 GLN A O 1
ATOM 2183 N N . HIS A 1 279 ? -22.059 -4.954 26.499 1.00 95.94 279 HIS A N 1
ATOM 2184 C CA . HIS A 1 279 ? -21.354 -5.307 25.273 1.00 95.94 279 HIS A CA 1
ATOM 2185 C C . HIS A 1 279 ? -21.524 -6.803 24.963 1.00 95.94 279 HIS A C 1
ATOM 2187 O O . HIS A 1 279 ? -21.305 -7.657 25.817 1.00 95.94 279 HIS A O 1
ATOM 2193 N N . LEU A 1 280 ? -21.854 -7.138 23.711 1.00 95.31 280 LEU A N 1
ATOM 2194 C CA . LEU A 1 280 ? -22.016 -8.535 23.270 1.00 95.31 280 LEU A CA 1
ATOM 2195 C C . LEU A 1 280 ? -20.698 -9.317 23.156 1.00 95.31 280 LEU A C 1
ATOM 2197 O O . LEU A 1 280 ? -20.720 -10.523 22.921 1.00 95.31 280 LEU A O 1
ATOM 2201 N N . VAL A 1 281 ? -19.566 -8.622 23.249 1.00 96.44 281 VAL A N 1
ATOM 2202 C CA . VAL A 1 281 ? -18.213 -9.168 23.120 1.00 96.44 281 VAL A CA 1
ATOM 2203 C C . VAL A 1 281 ? -17.293 -8.463 24.103 1.00 96.44 281 VAL A C 1
ATOM 2205 O O . VAL A 1 281 ? -17.504 -7.295 24.423 1.00 96.44 281 VAL A O 1
ATOM 2208 N N . SER A 1 282 ? -16.238 -9.148 24.525 1.00 96.12 282 SER A N 1
ATOM 2209 C CA . SER A 1 282 ? -15.115 -8.529 25.229 1.00 96.12 282 SER A CA 1
ATOM 2210 C C . SER A 1 282 ? -14.238 -7.697 24.282 1.00 96.12 282 SER A C 1
ATOM 2212 O O . SER A 1 282 ? -14.259 -7.874 23.058 1.00 96.12 282 SER A O 1
ATOM 2214 N N . ALA A 1 283 ? -13.390 -6.825 24.839 1.00 95.62 283 ALA A N 1
ATOM 2215 C CA . ALA A 1 283 ? -12.392 -6.093 24.053 1.00 95.62 283 ALA A CA 1
ATOM 2216 C C . ALA A 1 283 ? -11.491 -7.030 23.227 1.00 95.62 283 ALA A C 1
ATOM 2218 O O . ALA A 1 283 ? -11.299 -6.798 22.036 1.00 95.62 283 ALA A O 1
ATOM 2219 N N . GLY A 1 284 ? -10.994 -8.122 23.820 1.00 96.62 284 GLY A N 1
ATOM 2220 C CA . GLY A 1 284 ? -10.132 -9.082 23.120 1.00 96.62 284 GLY A CA 1
ATOM 2221 C C . GLY A 1 284 ? -10.838 -9.796 21.962 1.00 96.62 284 GLY A C 1
ATOM 2222 O O . GLY A 1 284 ? -10.246 -10.016 20.905 1.00 96.62 284 GLY A O 1
ATOM 2223 N N . GLU A 1 285 ? -12.125 -10.112 22.118 1.00 96.88 285 GLU A N 1
ATOM 2224 C CA . GLU A 1 285 ? -12.929 -10.666 21.029 1.00 96.88 285 GLU A CA 1
ATOM 2225 C C . GLU A 1 285 ? -13.146 -9.654 19.909 1.00 96.88 285 GLU A C 1
ATOM 2227 O O . GLU A 1 285 ? -12.985 -10.023 18.747 1.00 96.88 285 GLU A O 1
ATOM 2232 N N . MET A 1 286 ? -13.429 -8.390 20.236 1.00 96.56 286 MET A N 1
ATOM 2233 C CA . MET A 1 286 ? -13.549 -7.316 19.248 1.00 96.56 286 MET A CA 1
ATOM 2234 C C . MET A 1 286 ? -12.250 -7.149 18.445 1.00 96.56 286 MET A C 1
ATOM 2236 O O . MET A 1 286 ? -12.301 -7.135 17.215 1.00 96.56 286 MET A O 1
ATOM 2240 N N . VAL A 1 287 ? -11.085 -7.130 19.107 1.00 97.00 287 VAL A N 1
ATOM 2241 C CA . VAL A 1 287 ? -9.775 -7.065 18.429 1.00 97.00 287 VAL A CA 1
ATOM 2242 C C . VAL A 1 287 ? -9.567 -8.269 17.510 1.00 97.00 287 VAL A C 1
ATOM 2244 O O . VAL A 1 287 ? -9.158 -8.106 16.363 1.00 97.00 287 VAL A O 1
ATOM 2247 N N . ARG A 1 288 ? -9.906 -9.483 17.958 1.00 97.00 288 ARG A N 1
ATOM 2248 C CA . ARG A 1 288 ? -9.812 -10.697 17.132 1.00 97.00 288 ARG A CA 1
ATOM 2249 C C . ARG A 1 288 ? -10.746 -10.654 15.918 1.00 97.00 288 ARG A C 1
ATOM 2251 O O . ARG A 1 288 ? -10.372 -11.123 14.846 1.00 97.00 288 ARG A O 1
ATOM 2258 N N . MET A 1 289 ? -11.952 -10.111 16.073 1.00 95.94 289 MET A N 1
ATOM 2259 C CA . MET A 1 289 ? -12.898 -9.931 14.968 1.00 95.94 289 MET A CA 1
ATOM 2260 C C . MET A 1 289 ? -12.375 -8.912 13.954 1.00 95.94 289 MET A C 1
ATOM 2262 O O . MET A 1 289 ? -12.410 -9.183 12.756 1.00 95.94 289 MET A O 1
ATOM 2266 N N . LEU A 1 290 ? -11.836 -7.785 14.428 1.00 95.88 290 LEU A N 1
ATOM 2267 C CA . LEU A 1 290 ? -11.219 -6.768 13.580 1.00 95.88 290 LEU A CA 1
ATOM 2268 C C . LEU A 1 290 ? -9.991 -7.318 12.846 1.00 95.88 290 LEU A C 1
ATOM 2270 O O . LEU A 1 290 ? -9.851 -7.110 11.646 1.00 95.88 290 LEU A O 1
ATOM 2274 N N . LYS A 1 291 ? -9.155 -8.106 13.532 1.00 96.56 291 LYS A N 1
ATOM 2275 C CA . LYS A 1 291 ? -8.040 -8.824 12.909 1.00 96.56 291 LYS A CA 1
ATOM 2276 C C . LYS A 1 291 ? -8.505 -9.727 11.781 1.00 96.56 291 LYS A C 1
ATOM 2278 O O . LYS A 1 291 ? -7.936 -9.681 10.700 1.00 96.56 291 LYS A O 1
ATOM 2283 N N . LYS A 1 292 ? -9.518 -10.558 12.035 1.00 96.00 292 LYS A N 1
ATOM 2284 C CA . LYS A 1 292 ? -10.043 -11.476 11.022 1.00 96.00 292 LYS A CA 1
ATOM 2285 C C . LYS A 1 292 ? -10.527 -10.710 9.788 1.00 96.00 292 LYS A C 1
ATOM 2287 O O . LYS A 1 292 ? -10.187 -11.102 8.683 1.00 96.00 292 LYS A O 1
ATOM 2292 N N . GLN A 1 293 ? -11.258 -9.614 9.992 1.00 95.50 293 GLN A N 1
ATOM 2293 C CA . GLN A 1 293 ? -11.725 -8.748 8.908 1.00 95.50 293 GLN A CA 1
ATOM 2294 C C . GLN A 1 293 ? -10.556 -8.199 8.075 1.00 95.50 293 GLN A C 1
ATOM 2296 O O . GLN A 1 293 ? -10.569 -8.332 6.860 1.00 95.50 293 GLN A O 1
ATOM 2301 N N . LEU A 1 294 ? -9.529 -7.638 8.717 1.00 95.00 294 LEU A N 1
ATOM 2302 C CA . LEU A 1 294 ? -8.401 -7.013 8.012 1.00 95.00 294 LEU A CA 1
ATOM 2303 C C . LEU A 1 294 ? -7.406 -8.023 7.417 1.00 95.00 294 LEU A C 1
ATOM 2305 O O . LEU A 1 294 ? -6.698 -7.706 6.466 1.00 95.00 294 LEU A O 1
ATOM 2309 N N . ASP A 1 295 ? -7.341 -9.241 7.960 1.00 95.00 295 ASP A N 1
ATOM 2310 C CA . ASP A 1 295 ? -6.606 -10.354 7.351 1.00 95.00 295 ASP A CA 1
ATOM 2311 C C . ASP A 1 295 ? -7.289 -10.843 6.057 1.00 95.00 295 ASP A C 1
ATOM 2313 O O . ASP A 1 295 ? -6.607 -11.358 5.166 1.00 95.00 295 ASP A O 1
ATOM 2317 N N . GLU A 1 296 ? -8.616 -10.705 5.961 1.00 93.25 296 GLU A N 1
ATOM 2318 C CA . GLU A 1 296 ? -9.399 -11.019 4.761 1.00 93.25 296 GLU A CA 1
ATOM 2319 C C . GLU A 1 296 ? -9.281 -9.898 3.718 1.00 93.25 296 GLU A C 1
ATOM 2321 O O . GLU A 1 296 ? -8.876 -10.167 2.588 1.00 93.25 296 GLU A O 1
ATOM 2326 N N . ASP A 1 297 ? -9.577 -8.654 4.102 1.00 91.31 297 ASP A N 1
ATOM 2327 C CA . ASP A 1 297 ? -9.490 -7.476 3.237 1.00 91.31 297 ASP A CA 1
ATOM 2328 C C . ASP A 1 297 ? -9.151 -6.220 4.057 1.00 91.31 297 ASP A C 1
ATOM 2330 O O . ASP A 1 297 ? -9.921 -5.782 4.914 1.00 91.31 297 ASP A O 1
ATOM 2334 N N . VAL A 1 298 ? -7.986 -5.628 3.788 1.00 92.25 298 VAL A N 1
ATOM 2335 C CA . VAL A 1 298 ? -7.510 -4.430 4.493 1.00 92.25 298 VAL A CA 1
ATOM 2336 C C . VAL A 1 298 ? -8.126 -3.138 3.944 1.00 92.25 298 VAL A C 1
ATOM 2338 O O . VAL A 1 298 ? -7.988 -2.093 4.570 1.00 92.25 298 VAL A O 1
ATOM 2341 N N . ASP A 1 299 ? -8.815 -3.187 2.801 1.00 89.12 299 ASP A N 1
ATOM 2342 C CA . ASP A 1 299 ? -9.591 -2.058 2.284 1.00 89.12 299 ASP A CA 1
ATOM 2343 C C . ASP A 1 299 ? -10.973 -1.957 2.971 1.00 89.12 299 ASP A C 1
ATOM 2345 O O . ASP A 1 299 ? -11.593 -0.889 2.978 1.00 89.12 299 ASP A O 1
ATOM 2349 N N . ASP A 1 300 ? -11.474 -3.041 3.587 1.00 88.00 300 ASP A N 1
ATOM 2350 C CA . ASP A 1 300 ? -12.792 -3.044 4.232 1.00 88.00 300 ASP A CA 1
ATOM 2351 C C . ASP A 1 300 ? -12.737 -2.342 5.596 1.00 88.00 300 ASP A C 1
ATOM 2353 O O . ASP A 1 300 ? -12.281 -2.892 6.605 1.00 88.00 300 ASP A O 1
ATOM 2357 N N . HIS A 1 301 ? -13.275 -1.120 5.634 1.00 90.12 301 HIS A N 1
ATOM 2358 C CA . HIS A 1 301 ? -13.444 -0.327 6.853 1.00 90.12 301 HIS A CA 1
ATOM 2359 C C . HIS A 1 301 ? -12.133 0.030 7.579 1.00 90.12 301 HIS A C 1
ATOM 2361 O O . HIS A 1 301 ? -12.121 0.155 8.809 1.00 90.12 301 HIS A O 1
ATOM 2367 N N . CYS A 1 302 ? -11.053 0.230 6.824 1.00 92.12 302 CYS A N 1
ATOM 2368 C CA . CYS A 1 302 ? -9.783 0.759 7.307 1.00 92.12 302 CYS A CA 1
ATOM 2369 C C . CYS A 1 302 ? -9.342 1.932 6.426 1.00 92.12 302 CYS A C 1
ATOM 2371 O O . CYS A 1 302 ? -8.941 1.751 5.280 1.00 92.12 302 CYS A O 1
ATOM 2373 N N . GLU A 1 303 ? -9.420 3.145 6.969 1.00 90.50 303 GLU A N 1
ATOM 2374 C CA . GLU A 1 303 ? -9.169 4.378 6.218 1.00 90.50 303 GLU A CA 1
ATOM 2375 C C . GLU A 1 303 ? -8.058 5.193 6.888 1.00 90.50 303 GLU A C 1
ATOM 2377 O O . GLU A 1 303 ? -8.129 5.419 8.098 1.00 90.50 303 GLU A O 1
ATOM 2382 N N . PRO A 1 304 ? -7.030 5.658 6.157 1.00 89.88 304 PRO A N 1
ATOM 2383 C CA . PRO A 1 304 ? -6.008 6.522 6.729 1.00 89.88 304 PRO A CA 1
ATOM 2384 C C . PRO A 1 304 ? -6.619 7.871 7.128 1.00 89.88 304 PRO A C 1
ATOM 2386 O O . PRO A 1 304 ? -7.437 8.446 6.410 1.00 89.88 304 PRO A O 1
ATOM 2389 N N . LEU A 1 305 ? -6.203 8.390 8.279 1.00 86.75 305 LEU A N 1
ATOM 2390 C CA . LEU A 1 305 ? -6.660 9.660 8.827 1.00 86.75 305 LEU A CA 1
ATOM 2391 C C . LEU A 1 305 ? -5.495 10.642 8.873 1.00 86.75 305 LEU A C 1
ATOM 2393 O O . LEU A 1 305 ? -4.463 10.350 9.466 1.00 86.75 305 LEU A O 1
ATOM 2397 N N . GLY A 1 306 ? -5.686 11.836 8.314 1.00 79.00 306 GLY A N 1
ATOM 2398 C CA . GLY A 1 306 ? -4.707 12.919 8.411 1.00 79.00 306 GLY A CA 1
ATOM 2399 C C . GLY A 1 306 ? -3.315 12.554 7.880 1.00 79.00 306 GLY A C 1
ATOM 2400 O O . GLY A 1 306 ? -3.166 11.758 6.953 1.00 79.00 306 GLY A O 1
ATOM 2401 N N . GLU A 1 307 ? -2.294 13.191 8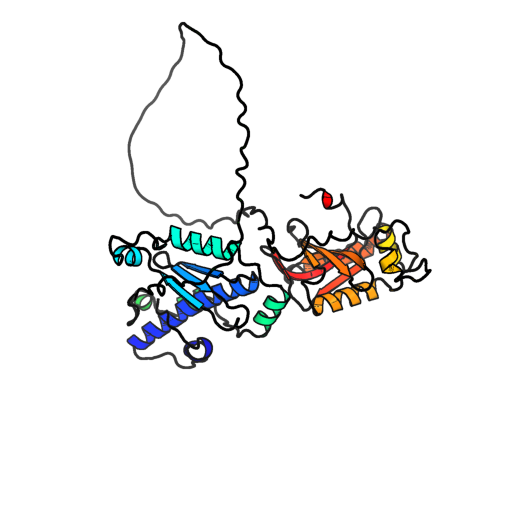.451 1.00 75.81 307 GLU A N 1
ATOM 2402 C CA . GLU A 1 307 ? -0.896 13.015 8.056 1.00 75.81 307 GLU A CA 1
ATOM 2403 C C . GLU A 1 307 ? -0.187 11.940 8.892 1.00 75.81 307 GLU A C 1
ATOM 2405 O O . GLU A 1 307 ? -0.541 11.668 10.043 1.00 75.81 307 GLU A O 1
ATOM 2410 N N . CYS A 1 308 ? 0.861 11.343 8.319 1.00 79.81 308 CYS A N 1
ATOM 2411 C CA . CYS A 1 308 ? 1.719 10.411 9.040 1.00 79.81 308 CYS A CA 1
ATOM 2412 C C . CYS A 1 308 ? 2.563 11.165 10.078 1.00 79.81 308 CYS A C 1
ATOM 2414 O O . CYS A 1 308 ? 3.299 12.094 9.746 1.00 79.81 308 CYS A O 1
ATOM 2416 N N . GLY A 1 309 ? 2.493 10.738 11.338 1.00 77.81 309 GLY A N 1
ATOM 2417 C CA . GLY A 1 309 ? 3.398 11.206 12.381 1.00 77.81 309 GLY A CA 1
ATOM 2418 C C . GLY A 1 309 ? 4.753 10.494 12.325 1.00 77.81 309 GLY A C 1
ATOM 2419 O O . GLY A 1 309 ? 4.960 9.554 11.562 1.00 77.81 309 GLY A O 1
ATOM 2420 N N . ALA A 1 310 ? 5.673 10.884 13.213 1.00 78.44 310 ALA A N 1
ATOM 2421 C CA . ALA A 1 310 ? 7.033 10.330 13.258 1.00 78.44 310 ALA A CA 1
ATOM 2422 C C . ALA A 1 310 ? 7.109 8.821 13.575 1.00 78.44 310 ALA A C 1
ATOM 2424 O O . ALA A 1 310 ? 8.124 8.188 13.307 1.00 78.44 310 ALA A O 1
ATOM 2425 N N . SER A 1 311 ? 6.065 8.250 14.188 1.00 78.81 311 SER A N 1
ATOM 2426 C CA . SER A 1 311 ? 6.037 6.843 14.630 1.00 78.81 311 SER A CA 1
ATOM 2427 C C . SER A 1 311 ? 4.954 5.997 13.957 1.00 78.81 311 SER A C 1
ATOM 2429 O O . SER A 1 311 ? 4.841 4.806 14.246 1.00 78.81 311 SER A O 1
ATOM 2431 N N . GLY A 1 312 ? 4.153 6.590 13.072 1.00 85.38 312 GLY A N 1
ATOM 2432 C CA . GLY A 1 312 ? 3.044 5.904 12.422 1.00 85.38 312 GLY A CA 1
ATOM 2433 C C . GLY A 1 312 ? 1.952 6.851 11.941 1.00 85.38 312 GLY A C 1
ATOM 2434 O O . GLY A 1 312 ? 1.982 8.052 12.219 1.00 85.38 312 GLY A O 1
ATOM 2435 N N . ALA A 1 313 ? 0.970 6.283 11.253 1.00 90.25 313 ALA A N 1
ATOM 2436 C CA . ALA A 1 313 ? -0.190 6.988 10.730 1.00 90.25 313 ALA A CA 1
ATOM 2437 C C . ALA A 1 313 ? -1.465 6.562 11.477 1.00 90.25 313 ALA A C 1
ATOM 2439 O O . ALA A 1 313 ? -1.594 5.388 11.837 1.00 90.25 313 ALA A O 1
ATOM 2440 N N . PRO A 1 314 ? -2.408 7.477 11.744 1.00 92.00 314 PRO A N 1
ATOM 2441 C CA . PRO A 1 314 ? -3.697 7.103 12.299 1.00 92.00 314 PRO A CA 1
ATOM 2442 C C . PRO A 1 314 ? -4.615 6.524 11.216 1.00 92.00 314 PRO A C 1
ATOM 2444 O O . PRO A 1 314 ? -4.615 6.969 10.073 1.00 92.00 314 PRO A O 1
ATOM 2447 N N . PHE A 1 315 ? -5.430 5.550 11.602 1.00 93.19 315 PHE A N 1
ATOM 2448 C CA . PHE A 1 315 ? -6.419 4.879 10.767 1.00 93.19 315 PHE A CA 1
ATOM 2449 C C . PHE A 1 315 ? -7.766 4.866 11.480 1.00 93.19 315 PHE A C 1
ATOM 2451 O O . PHE A 1 315 ? -7.837 4.582 12.675 1.00 93.19 315 PHE A O 1
ATOM 2458 N N . GLY A 1 316 ? -8.839 5.147 10.752 1.00 93.94 316 GLY A N 1
ATOM 2459 C CA . GLY A 1 316 ? -10.203 4.908 11.184 1.00 93.94 316 GLY A CA 1
ATOM 2460 C C . GLY A 1 316 ? -10.554 3.461 10.893 1.00 93.94 316 GLY A C 1
ATOM 2461 O O . GLY A 1 316 ? -10.531 3.042 9.739 1.00 93.94 316 GLY A O 1
ATOM 2462 N N . LEU A 1 317 ? -10.860 2.700 11.939 1.00 95.38 317 LEU A N 1
ATOM 2463 C CA . LEU A 1 317 ? -11.183 1.282 11.843 1.00 95.38 317 LEU A CA 1
ATOM 2464 C C . LEU A 1 317 ? -12.624 1.061 12.278 1.00 95.38 317 LEU A C 1
ATOM 2466 O O . LEU A 1 317 ? -13.003 1.490 13.368 1.00 95.38 317 LEU A O 1
ATOM 2470 N N . ARG A 1 318 ? -13.418 0.352 11.471 1.00 95.38 318 ARG A N 1
ATOM 2471 C CA . ARG A 1 318 ? -14.772 -0.071 11.857 1.00 95.38 318 ARG A CA 1
ATOM 2472 C C . ARG A 1 318 ? -14.918 -1.587 11.805 1.00 95.38 318 ARG A C 1
ATOM 2474 O O . ARG A 1 318 ? -14.756 -2.218 10.765 1.00 95.38 318 ARG A O 1
ATOM 2481 N N . CYS A 1 319 ? -15.301 -2.170 12.935 1.00 95.00 319 CYS A N 1
ATOM 2482 C CA . CYS A 1 319 ? -15.703 -3.566 13.027 1.00 95.00 319 CYS A CA 1
ATOM 2483 C C . CYS A 1 319 ? -17.071 -3.745 12.356 1.00 95.00 319 CYS A C 1
ATOM 2485 O O . CYS A 1 319 ? -18.087 -3.257 12.857 1.00 95.00 319 CYS A O 1
ATOM 2487 N N . LYS A 1 320 ? -17.111 -4.466 11.235 1.00 92.50 320 LYS A N 1
ATOM 2488 C CA . LYS A 1 320 ? -18.305 -4.634 10.393 1.00 92.50 320 LYS A CA 1
ATOM 2489 C C . LYS A 1 320 ? -19.495 -5.264 11.116 1.00 92.50 320 LYS A C 1
ATOM 2491 O O . LYS A 1 320 ? -20.632 -4.856 10.911 1.00 92.50 320 LYS A O 1
ATOM 2496 N N . SER A 1 321 ? -19.240 -6.247 11.975 1.00 92.00 321 SER A N 1
ATOM 2497 C CA . SER A 1 321 ? -20.282 -7.052 12.623 1.00 92.00 321 SER A CA 1
ATOM 2498 C C . SER A 1 321 ? -21.009 -6.337 13.760 1.00 92.00 321 SER A C 1
ATOM 2500 O O . SER A 1 321 ? -22.181 -6.614 14.001 1.00 92.00 321 SER A O 1
ATOM 2502 N N . LEU A 1 322 ? -20.310 -5.464 14.493 1.00 94.00 322 LEU A N 1
ATOM 2503 C CA . LEU A 1 322 ? -20.818 -4.836 15.722 1.00 94.00 322 LEU A CA 1
ATOM 2504 C C . LEU A 1 322 ? -20.725 -3.305 15.705 1.00 94.00 322 LEU A C 1
ATOM 2506 O O . LEU A 1 322 ? -21.144 -2.653 16.655 1.00 94.00 322 LEU A O 1
ATOM 2510 N N . GLY A 1 323 ? -20.185 -2.708 14.642 1.00 94.06 323 GLY A N 1
ATOM 2511 C CA . GLY A 1 323 ? -20.143 -1.260 14.437 1.00 94.06 323 GLY A CA 1
ATOM 2512 C C . GLY A 1 323 ? -19.153 -0.494 15.318 1.00 94.06 323 GLY A C 1
ATOM 2513 O O . GLY A 1 323 ? -19.175 0.737 15.293 1.00 94.06 323 GLY A O 1
ATOM 2514 N N . TYR A 1 324 ? -18.288 -1.170 16.087 1.00 96.06 324 TYR A N 1
ATOM 2515 C CA . TYR A 1 324 ? -17.218 -0.501 16.841 1.00 96.06 324 TYR A CA 1
ATOM 2516 C C . TYR A 1 324 ? -16.328 0.279 15.888 1.00 96.06 324 TYR A C 1
ATOM 2518 O O . TYR A 1 324 ? -15.725 -0.317 15.002 1.00 96.06 324 TYR A O 1
ATOM 2526 N N . THR A 1 325 ? -16.271 1.596 16.066 1.00 95.81 325 THR A N 1
ATOM 2527 C CA . THR A 1 325 ? -15.476 2.497 15.231 1.00 95.81 325 THR A CA 1
ATOM 2528 C C . THR A 1 325 ? -14.416 3.162 16.106 1.00 95.81 325 THR A C 1
ATOM 2530 O O . THR A 1 325 ? -14.759 3.891 17.038 1.00 95.81 325 THR A O 1
ATOM 2533 N N . ILE A 1 326 ? -13.143 2.858 15.854 1.00 95.31 326 ILE A N 1
ATOM 2534 C CA . ILE A 1 326 ? -11.989 3.172 16.715 1.00 95.31 326 ILE A CA 1
ATOM 2535 C C . ILE A 1 326 ? -10.802 3.675 15.886 1.00 95.31 326 ILE A C 1
ATOM 2537 O O . ILE A 1 326 ? -10.846 3.644 14.657 1.00 95.31 326 ILE A O 1
ATOM 2541 N N . ILE A 1 327 ? -9.734 4.113 16.553 1.00 94.69 327 ILE A N 1
ATOM 2542 C CA . ILE A 1 327 ? -8.477 4.479 15.899 1.00 94.69 327 ILE A CA 1
ATOM 2543 C C . ILE A 1 327 ? -7.481 3.323 15.958 1.00 94.69 327 ILE A C 1
ATOM 2545 O O . ILE A 1 327 ? -7.250 2.743 17.017 1.00 94.69 327 ILE A O 1
ATOM 2549 N N . GLY A 1 328 ? -6.849 3.040 14.823 1.00 94.44 328 GLY A N 1
ATOM 2550 C CA . GLY A 1 328 ? -5.615 2.272 14.737 1.00 94.44 328 GLY A CA 1
ATOM 2551 C C . GLY A 1 328 ? -4.432 3.199 14.496 1.00 94.44 328 GLY A C 1
ATOM 2552 O O . GLY A 1 328 ? -4.387 3.886 13.485 1.00 94.44 328 GLY A O 1
ATOM 2553 N N . LYS A 1 329 ? -3.444 3.229 15.384 1.00 93.25 329 LYS A N 1
ATOM 2554 C CA . LYS A 1 329 ? -2.150 3.856 15.090 1.00 93.25 329 LYS A CA 1
ATOM 2555 C C . LYS A 1 329 ? -1.280 2.831 14.375 1.00 93.25 329 LYS A C 1
ATOM 2557 O O . LYS A 1 329 ? -0.685 1.980 15.031 1.00 93.25 329 LYS A O 1
ATOM 2562 N N . GLY A 1 330 ? -1.255 2.890 13.048 1.00 93.75 330 GLY A N 1
ATOM 2563 C CA . GLY A 1 330 ? -0.530 1.957 12.198 1.00 93.75 330 GLY A CA 1
ATOM 2564 C C . GLY A 1 330 ? 0.932 2.333 12.004 1.00 93.75 330 GLY A C 1
ATOM 2565 O O . GLY A 1 330 ? 1.274 3.507 11.877 1.00 93.75 330 GLY A O 1
ATOM 2566 N N . THR A 1 331 ? 1.806 1.333 11.978 1.00 93.19 331 THR A N 1
ATOM 2567 C CA . THR A 1 331 ? 3.246 1.505 11.802 1.00 93.19 331 THR A CA 1
ATOM 2568 C C . THR A 1 331 ? 3.867 0.367 10.989 1.00 93.19 331 THR A C 1
ATOM 2570 O O . THR A 1 331 ? 3.242 -0.671 10.735 1.00 93.19 331 THR A O 1
ATOM 2573 N N . THR A 1 332 ? 5.112 0.579 10.573 1.00 92.56 332 THR A N 1
ATOM 2574 C CA . THR A 1 332 ? 5.916 -0.403 9.842 1.00 92.56 332 THR A CA 1
ATOM 2575 C C . THR A 1 332 ? 6.565 -1.401 10.798 1.00 92.56 332 THR A C 1
ATOM 2577 O O . THR A 1 332 ? 6.817 -1.098 11.967 1.00 92.56 332 THR A O 1
ATOM 2580 N N . SER A 1 333 ? 6.917 -2.591 10.305 1.00 91.94 333 SER A N 1
ATOM 2581 C CA . SER A 1 333 ? 7.600 -3.607 11.123 1.00 91.94 333 SER A CA 1
ATOM 2582 C C . SER A 1 333 ? 8.937 -3.118 11.693 1.00 91.94 333 SER A C 1
ATOM 2584 O O . SER A 1 333 ? 9.314 -3.505 12.797 1.00 91.94 333 SER A O 1
ATOM 2586 N N . ALA A 1 334 ? 9.629 -2.212 10.993 1.00 90.00 334 ALA A N 1
ATOM 2587 C CA . ALA A 1 334 ? 10.877 -1.616 11.470 1.00 90.00 334 ALA A CA 1
ATOM 2588 C C . ALA A 1 334 ? 10.677 -0.785 12.751 1.00 90.00 334 ALA A C 1
ATOM 2590 O O . ALA A 1 334 ? 11.497 -0.840 13.670 1.00 90.00 334 ALA A O 1
ATOM 2591 N N . LEU A 1 335 ? 9.569 -0.046 12.843 1.00 89.62 335 LEU A N 1
ATOM 2592 C CA . LEU A 1 335 ? 9.252 0.814 13.985 1.00 89.62 335 LEU A CA 1
ATOM 2593 C C . LEU A 1 335 ? 8.405 0.116 15.053 1.00 89.62 335 LEU A C 1
ATOM 2595 O O . LEU A 1 335 ? 8.288 0.637 16.165 1.00 89.62 335 LEU A O 1
ATOM 2599 N N . TRP A 1 336 ? 7.865 -1.071 14.766 1.00 92.25 336 TRP A N 1
ATOM 2600 C CA . TRP A 1 336 ? 6.968 -1.775 15.680 1.00 92.25 336 TRP A CA 1
ATOM 2601 C C . TRP A 1 336 ? 7.573 -1.992 17.065 1.00 92.25 336 TRP A C 1
ATOM 2603 O O . TRP A 1 336 ? 6.925 -1.716 18.065 1.00 92.25 336 TRP A O 1
ATOM 2613 N N . HIS A 1 337 ? 8.850 -2.363 17.154 1.00 88.94 337 HIS A N 1
ATOM 2614 C CA . HIS A 1 337 ? 9.520 -2.553 18.444 1.00 88.94 337 HIS A CA 1
ATOM 2615 C C . HIS A 1 337 ? 9.559 -1.278 19.318 1.00 88.94 337 HIS A C 1
ATOM 2617 O O . HIS A 1 337 ? 9.687 -1.374 20.540 1.00 88.94 337 HIS A O 1
ATOM 2623 N N . VAL A 1 338 ? 9.483 -0.084 18.713 1.00 87.44 338 VAL A N 1
ATOM 2624 C CA . VAL A 1 338 ? 9.377 1.206 19.416 1.00 87.44 338 VAL A CA 1
ATOM 2625 C C . VAL A 1 338 ? 7.936 1.464 19.829 1.00 87.44 338 VAL A C 1
ATOM 2627 O O . VAL A 1 338 ? 7.688 1.799 20.985 1.00 87.44 338 VAL A O 1
ATOM 2630 N N . VAL A 1 339 ? 7.001 1.284 18.897 1.00 87.38 339 VAL A N 1
ATOM 2631 C CA . VAL A 1 339 ? 5.576 1.576 19.090 1.00 87.38 339 VAL A CA 1
ATOM 2632 C C . VAL A 1 339 ? 4.924 0.590 20.061 1.00 87.38 339 VAL A C 1
ATOM 2634 O O . VAL A 1 339 ? 4.172 1.010 20.928 1.00 87.38 339 VAL A O 1
ATOM 2637 N N . ALA A 1 340 ? 5.279 -0.693 20.025 1.00 89.00 340 ALA A N 1
ATOM 2638 C CA . ALA A 1 340 ? 4.774 -1.709 20.947 1.00 89.00 340 ALA A CA 1
ATOM 2639 C C . ALA A 1 340 ? 5.127 -1.412 22.417 1.00 89.00 340 ALA A C 1
ATOM 2641 O O . ALA A 1 340 ? 4.384 -1.775 23.325 1.00 89.00 340 ALA A O 1
ATOM 2642 N N . ARG A 1 341 ? 6.215 -0.672 22.694 1.00 89.38 341 ARG A N 1
ATOM 2643 C CA . ARG A 1 341 ? 6.506 -0.211 24.067 1.00 89.38 341 ARG A CA 1
ATOM 2644 C C . ARG A 1 341 ? 5.452 0.766 24.591 1.00 89.38 341 ARG A C 1
ATOM 2646 O O . ARG A 1 341 ? 5.270 0.858 25.800 1.00 89.38 341 ARG A O 1
ATOM 2653 N N . GLU A 1 342 ? 4.727 1.457 23.709 1.00 91.12 342 GLU A N 1
ATOM 2654 C CA . GLU A 1 342 ? 3.601 2.323 24.079 1.00 91.12 342 GLU A CA 1
ATOM 2655 C C . GLU A 1 342 ? 2.496 1.534 24.800 1.00 91.12 342 GLU A C 1
ATOM 2657 O O . GLU A 1 342 ? 1.926 2.025 25.775 1.00 91.12 342 GLU A O 1
ATOM 2662 N N . ALA A 1 343 ? 2.260 0.274 24.412 1.00 89.25 343 ALA A N 1
ATOM 2663 C CA . ALA A 1 343 ? 1.284 -0.598 25.065 1.00 89.25 343 ALA A CA 1
ATOM 2664 C C . ALA A 1 343 ? 1.578 -0.795 26.562 1.00 89.25 343 ALA A C 1
ATOM 2666 O O . ALA A 1 343 ? 0.657 -0.842 27.381 1.00 89.25 343 ALA A O 1
ATOM 2667 N N . GLN A 1 344 ? 2.857 -0.832 26.950 1.00 89.50 344 GLN A N 1
ATOM 2668 C CA . GLN A 1 344 ? 3.264 -0.945 28.354 1.00 89.50 344 GLN A CA 1
ATOM 2669 C C . GLN A 1 344 ? 2.870 0.303 29.154 1.00 89.50 344 GLN A C 1
ATOM 2671 O O . GLN A 1 344 ? 2.390 0.191 30.283 1.00 89.50 344 GLN A O 1
ATOM 2676 N N . PHE A 1 345 ? 2.991 1.495 28.561 1.00 91.50 345 PHE A N 1
ATOM 2677 C CA . PHE A 1 345 ? 2.552 2.734 29.204 1.00 91.50 345 PHE A CA 1
ATOM 2678 C C . PHE A 1 345 ? 1.037 2.770 29.391 1.00 91.50 345 PHE A C 1
ATOM 2680 O O . PHE A 1 345 ? 0.577 3.158 30.464 1.00 91.50 345 PHE A O 1
ATOM 2687 N N . TYR A 1 346 ? 0.256 2.296 28.414 1.00 93.25 346 TYR A N 1
ATOM 2688 C CA . TYR A 1 346 ? -1.193 2.168 28.584 1.00 93.25 346 TYR A CA 1
ATOM 2689 C C . TYR A 1 346 ? -1.561 1.221 29.731 1.00 93.25 346 TYR A C 1
ATOM 2691 O O . TYR A 1 346 ? -2.511 1.502 30.464 1.00 93.25 346 TYR A O 1
ATOM 2699 N N . GLN A 1 347 ? -0.812 0.132 29.935 1.00 89.88 347 GLN A N 1
ATOM 2700 C CA . GLN A 1 347 ? -1.033 -0.767 31.073 1.00 89.88 347 GLN A CA 1
ATOM 2701 C C . GLN A 1 347 ? -0.740 -0.089 32.417 1.00 89.88 347 GLN A C 1
ATOM 2703 O O . GLN A 1 347 ? -1.556 -0.187 33.334 1.00 89.88 347 GLN A O 1
ATOM 2708 N N . ILE A 1 348 ? 0.380 0.633 32.527 1.00 93.81 348 ILE A N 1
ATOM 2709 C CA . ILE A 1 348 ? 0.757 1.375 33.744 1.00 93.81 348 ILE A CA 1
ATOM 2710 C C . ILE A 1 348 ? -0.273 2.472 34.050 1.00 93.81 348 ILE A C 1
ATOM 2712 O O . ILE A 1 348 ? -0.692 2.647 35.192 1.00 93.81 348 ILE A O 1
ATOM 2716 N N . LEU A 1 349 ? -0.725 3.185 33.018 1.00 93.94 349 LEU A N 1
ATOM 2717 C CA . LEU A 1 349 ? -1.660 4.304 33.119 1.00 93.94 349 LEU A CA 1
ATOM 2718 C C . LEU A 1 349 ? -3.130 3.879 32.989 1.00 93.94 349 LEU A C 1
ATOM 2720 O O . LEU A 1 349 ? -3.991 4.713 32.712 1.00 93.94 349 LEU A O 1
ATOM 2724 N N . ARG A 1 350 ? -3.453 2.600 33.229 1.00 92.19 350 ARG A N 1
ATOM 2725 C CA . ARG A 1 350 ? -4.831 2.082 33.175 1.00 92.19 350 ARG A CA 1
ATOM 2726 C C . ARG A 1 350 ? -5.845 2.947 33.955 1.00 92.19 350 ARG A C 1
ATOM 2728 O O . ARG A 1 350 ? -6.923 3.174 33.410 1.00 92.19 350 ARG A O 1
ATOM 2735 N N . PRO A 1 351 ? -5.551 3.481 35.163 1.00 93.94 351 PRO A N 1
ATOM 2736 C CA . PRO A 1 351 ? -6.498 4.340 35.886 1.00 93.94 351 PRO A CA 1
ATOM 2737 C C . PRO A 1 351 ? -6.804 5.684 35.202 1.00 93.94 351 PRO A C 1
ATOM 2739 O O . PRO A 1 351 ? -7.826 6.290 35.503 1.00 93.94 351 PRO A O 1
ATOM 2742 N N . ALA A 1 352 ? -5.933 6.155 34.304 1.00 93.50 352 ALA A N 1
ATOM 2743 C CA . ALA A 1 352 ? -6.068 7.437 33.613 1.00 93.50 352 ALA A CA 1
ATOM 2744 C C . ALA A 1 352 ? -6.793 7.333 32.254 1.00 93.50 352 ALA A C 1
ATOM 2746 O O . ALA A 1 352 ? -7.122 8.362 31.653 1.00 93.50 352 ALA A O 1
ATOM 2747 N N . GLN A 1 353 ? -7.035 6.112 31.763 1.00 94.00 353 GLN A N 1
ATOM 2748 C CA . GLN A 1 353 ? -7.686 5.866 30.476 1.00 94.00 353 GLN A CA 1
ATOM 2749 C C . GLN A 1 353 ? -9.160 6.277 30.473 1.00 94.00 353 GLN A C 1
ATOM 2751 O O . GLN A 1 353 ? -9.896 6.010 31.423 1.00 94.00 353 GLN A O 1
ATOM 2756 N N . GLY A 1 354 ? -9.590 6.917 29.383 1.00 89.50 354 GLY A N 1
ATOM 2757 C CA . GLY A 1 354 ? -10.938 7.475 29.242 1.00 89.50 354 GLY A CA 1
ATOM 2758 C C . GLY A 1 354 ? -11.116 8.847 29.900 1.00 89.50 354 GLY A C 1
ATOM 2759 O O . GLY A 1 354 ? -12.224 9.378 29.896 1.00 89.50 354 GLY A O 1
ATOM 2760 N N . SER A 1 355 ? -10.042 9.414 30.462 1.00 89.25 355 SER A N 1
ATOM 2761 C CA . SER A 1 355 ? -10.022 10.746 31.074 1.00 89.25 355 SER A CA 1
ATOM 2762 C C . SER A 1 355 ? -8.828 11.565 30.580 1.00 89.25 355 SER A C 1
ATOM 2764 O O . SER A 1 355 ? -9.000 12.449 29.746 1.00 89.25 355 SER A O 1
ATOM 2766 N N . ALA A 1 356 ? -7.611 11.244 31.036 1.00 88.94 356 ALA A N 1
ATOM 2767 C CA . ALA A 1 356 ? -6.400 11.990 30.680 1.00 88.94 356 ALA A CA 1
ATOM 2768 C C . ALA A 1 356 ? -5.654 11.390 29.479 1.00 88.94 356 ALA A C 1
ATOM 2770 O O . ALA A 1 356 ? -4.901 12.093 28.810 1.00 88.94 356 ALA A O 1
ATOM 2771 N N . ILE A 1 357 ? -5.857 10.098 29.207 1.00 92.06 357 ILE A N 1
ATOM 2772 C CA . ILE A 1 357 ? -5.290 9.410 28.044 1.00 92.06 357 ILE A CA 1
ATOM 2773 C C . ILE A 1 357 ? -6.361 8.572 27.328 1.00 92.06 357 ILE A C 1
ATOM 2775 O O . ILE A 1 357 ? -7.352 8.181 27.959 1.00 92.06 357 ILE A O 1
ATOM 2779 N N . PRO A 1 358 ? -6.178 8.263 26.031 1.00 93.50 358 PRO A N 1
ATOM 2780 C CA . PRO A 1 358 ? -7.095 7.402 25.298 1.00 93.50 358 PRO A CA 1
ATOM 2781 C C . PRO A 1 358 ? -7.229 6.005 25.905 1.00 93.50 358 PRO A C 1
ATOM 2783 O O . PRO A 1 358 ? -6.265 5.444 26.430 1.00 93.50 358 PRO A O 1
ATOM 2786 N N . VAL A 1 359 ? -8.424 5.422 25.789 1.00 95.81 359 VAL A N 1
ATOM 2787 C CA . VAL A 1 359 ? -8.626 3.996 26.078 1.00 95.81 359 VAL A CA 1
ATOM 2788 C C . VAL A 1 359 ? -7.846 3.153 25.075 1.00 95.81 359 VAL A C 1
ATOM 2790 O O . VAL A 1 359 ? -8.000 3.331 23.873 1.00 95.81 359 VAL A O 1
ATOM 2793 N N . PHE A 1 360 ? -7.050 2.211 25.563 1.00 96.12 360 PHE A N 1
ATOM 2794 C CA . PHE A 1 360 ? -6.272 1.270 24.767 1.00 96.12 360 PHE A CA 1
ATOM 2795 C C . PHE A 1 360 ? -6.931 -0.107 24.756 1.00 96.12 360 PHE A C 1
ATOM 2797 O O . PHE A 1 360 ? -7.154 -0.712 25.803 1.00 96.12 360 PHE A O 1
ATOM 2804 N N . LEU A 1 361 ? -7.242 -0.620 23.573 1.00 96.06 361 LEU A N 1
ATOM 2805 C CA . LEU A 1 361 ? -7.980 -1.874 23.406 1.00 96.06 361 LEU A CA 1
ATOM 2806 C C . LEU A 1 361 ? -7.060 -3.058 23.112 1.00 96.06 361 LEU A C 1
ATOM 2808 O O . LEU A 1 361 ? -7.435 -4.197 23.380 1.00 96.06 361 LEU A O 1
ATOM 2812 N N . GLY A 1 362 ? -5.855 -2.793 22.609 1.00 94.62 362 GLY A N 1
ATOM 2813 C CA . GLY A 1 362 ? -4.853 -3.818 22.369 1.00 94.62 362 GLY A CA 1
ATOM 2814 C C . GLY A 1 362 ? -3.958 -3.524 21.177 1.00 94.62 362 GLY A C 1
ATOM 2815 O O . GLY A 1 362 ? -4.051 -2.486 20.521 1.00 94.62 362 GLY A O 1
ATOM 2816 N N . GLU A 1 363 ? -3.085 -4.483 20.915 1.00 95.50 363 GLU A N 1
ATOM 2817 C CA . GLU A 1 363 ? -2.225 -4.532 19.739 1.00 95.50 363 GLU A CA 1
ATOM 2818 C C . GLU A 1 363 ? -2.908 -5.351 18.645 1.00 95.50 363 GLU A C 1
ATOM 2820 O O . GLU A 1 363 ? -3.682 -6.274 18.923 1.00 95.50 363 GLU A O 1
ATOM 2825 N N . LEU A 1 364 ? -2.622 -5.005 17.397 1.00 95.06 364 LEU A N 1
ATOM 2826 C CA . LEU A 1 364 ? -3.178 -5.660 16.230 1.00 95.06 364 LEU A CA 1
ATOM 2827 C C . LEU A 1 364 ? -2.094 -5.844 15.169 1.00 95.06 364 LEU A C 1
ATOM 2829 O O . LEU A 1 364 ? -1.659 -4.879 14.546 1.00 95.06 364 LEU A O 1
ATOM 2833 N N . ASP A 1 365 ? -1.746 -7.099 14.913 1.00 94.62 365 ASP A N 1
ATOM 2834 C CA . ASP A 1 365 ? -0.906 -7.488 13.784 1.00 94.62 365 ASP A CA 1
ATOM 2835 C C . ASP A 1 365 ? -1.795 -8.049 12.678 1.00 94.62 365 ASP A C 1
ATOM 2837 O O . ASP A 1 365 ? -2.549 -8.998 12.916 1.00 94.62 365 ASP A O 1
ATOM 2841 N N . ILE A 1 366 ? -1.713 -7.499 11.471 1.00 94.38 366 ILE A N 1
ATOM 2842 C CA . ILE A 1 366 ? -2.464 -7.969 10.300 1.00 94.38 366 ILE A CA 1
ATOM 2843 C C . ILE A 1 366 ? -1.546 -8.715 9.329 1.00 94.38 366 ILE A C 1
ATOM 2845 O O . ILE A 1 366 ? -0.359 -8.423 9.205 1.00 94.38 366 ILE A O 1
ATOM 2849 N N . LYS A 1 367 ? -2.094 -9.727 8.652 1.00 93.25 367 LYS A N 1
ATOM 2850 C CA . LYS A 1 367 ? -1.372 -10.505 7.634 1.00 93.25 367 LYS A CA 1
ATOM 2851 C C . LYS A 1 367 ? -1.225 -9.721 6.336 1.00 93.25 367 LYS A C 1
ATOM 2853 O O . LYS A 1 367 ? -0.176 -9.777 5.700 1.00 93.25 367 LYS A O 1
ATOM 2858 N N . GLN A 1 368 ? -2.284 -9.012 5.956 1.00 92.88 368 GLN A N 1
ATOM 2859 C CA . GLN A 1 368 ? -2.285 -8.127 4.799 1.00 92.88 368 GLN A CA 1
ATOM 2860 C C . GLN A 1 368 ? -1.430 -6.894 5.084 1.00 92.88 368 GLN A C 1
ATOM 2862 O O . GLN A 1 368 ? -1.276 -6.473 6.227 1.00 92.88 368 GLN A O 1
ATOM 2867 N N . THR A 1 369 ? -0.877 -6.303 4.034 1.00 93.94 369 THR A N 1
ATOM 2868 C CA . THR A 1 369 ? -0.164 -5.030 4.123 1.00 93.94 369 THR A CA 1
ATOM 2869 C C . THR A 1 369 ? -1.053 -3.899 3.635 1.00 93.94 369 THR A C 1
ATOM 2871 O O . THR A 1 369 ? -1.513 -3.925 2.493 1.00 93.94 369 THR A O 1
ATOM 2874 N N . PHE A 1 370 ? -1.231 -2.867 4.454 1.00 94.56 370 PHE A N 1
ATOM 2875 C CA . PHE A 1 370 ? -1.743 -1.591 3.972 1.00 94.56 370 PHE A CA 1
ATOM 2876 C C . PHE A 1 370 ? -0.561 -0.766 3.444 1.00 94.56 370 PHE A C 1
ATOM 2878 O O . PHE A 1 370 ? 0.376 -0.465 4.182 1.00 94.56 370 PHE A O 1
ATOM 2885 N N . TYR A 1 371 ? -0.569 -0.427 2.155 1.00 92.31 371 TYR A N 1
ATOM 2886 C CA . TYR A 1 371 ? 0.520 0.316 1.509 1.00 92.31 371 TYR A CA 1
ATOM 2887 C C . TYR A 1 371 ? 0.240 1.816 1.565 1.00 92.31 371 TYR A C 1
ATOM 2889 O O . TYR A 1 371 ? -0.437 2.362 0.694 1.00 92.31 371 TYR A O 1
ATOM 2897 N N . LEU A 1 372 ? 0.743 2.487 2.599 1.00 89.50 372 LEU A N 1
ATOM 2898 C CA . LEU A 1 372 ? 0.513 3.915 2.767 1.00 89.50 372 LEU A CA 1
ATOM 2899 C C . LEU A 1 372 ? 1.599 4.715 2.042 1.00 89.50 372 LEU A C 1
ATOM 2901 O O . LEU A 1 372 ? 2.786 4.603 2.354 1.00 89.50 372 LEU A O 1
ATOM 2905 N N . HIS A 1 373 ? 1.183 5.561 1.099 1.00 84.38 373 HIS A N 1
ATOM 2906 C CA . HIS A 1 373 ? 2.097 6.435 0.368 1.00 84.38 373 HIS A CA 1
ATOM 2907 C C . HIS A 1 373 ? 2.943 7.278 1.337 1.00 84.38 373 HIS A C 1
ATOM 2909 O O . HIS A 1 373 ? 2.407 7.945 2.222 1.00 84.38 373 HIS A O 1
ATOM 2915 N N . GLY A 1 374 ? 4.269 7.229 1.190 1.00 78.75 374 GLY A N 1
ATOM 2916 C CA . GLY A 1 374 ? 5.221 7.960 2.037 1.00 78.75 374 GLY A CA 1
ATOM 2917 C C . GLY A 1 374 ? 5.499 7.355 3.422 1.00 78.75 374 GLY A C 1
ATOM 2918 O O . GLY A 1 374 ? 6.472 7.757 4.054 1.00 78.75 374 GLY A O 1
ATOM 2919 N N . ALA A 1 375 ? 4.709 6.380 3.882 1.00 75.00 375 ALA A N 1
ATOM 2920 C CA . ALA A 1 375 ? 4.906 5.679 5.159 1.00 75.00 375 ALA A CA 1
ATOM 2921 C C . ALA A 1 375 ? 5.192 4.171 4.997 1.00 75.00 375 ALA A C 1
ATOM 2923 O O . ALA A 1 375 ? 5.454 3.487 5.986 1.00 75.00 375 ALA A O 1
ATOM 2924 N N . ASP A 1 376 ? 5.186 3.676 3.755 1.00 84.38 376 ASP A N 1
ATOM 2925 C CA . ASP A 1 376 ? 5.512 2.303 3.356 1.00 84.38 376 ASP A CA 1
ATOM 2926 C C . ASP A 1 376 ? 4.499 1.253 3.881 1.00 84.38 376 ASP A C 1
ATOM 2928 O O . ASP A 1 376 ? 3.286 1.490 3.892 1.00 84.38 376 ASP A O 1
ATOM 2932 N N . LYS A 1 377 ? 4.968 0.049 4.234 1.00 92.19 377 LYS A N 1
ATOM 2933 C CA . LYS A 1 377 ? 4.151 -1.123 4.587 1.00 92.19 377 LYS A CA 1
ATOM 2934 C C . LYS A 1 377 ? 3.643 -1.049 6.024 1.00 92.19 377 LYS A C 1
ATOM 2936 O O . LYS A 1 377 ? 4.414 -1.239 6.963 1.00 92.19 377 LYS A O 1
ATOM 2941 N N . ILE A 1 378 ? 2.340 -0.860 6.196 1.00 93.50 378 ILE A N 1
ATOM 2942 C CA . ILE A 1 378 ? 1.681 -0.861 7.503 1.00 93.50 378 ILE A CA 1
ATOM 2943 C C . ILE A 1 378 ? 1.070 -2.238 7.769 1.00 93.50 378 ILE A C 1
ATOM 2945 O O . ILE A 1 378 ? 0.213 -2.705 7.016 1.00 93.50 378 ILE A O 1
ATOM 2949 N N . GLN A 1 379 ? 1.525 -2.883 8.845 1.00 94.31 379 GLN A N 1
ATOM 2950 C CA . GLN A 1 379 ? 1.077 -4.227 9.255 1.00 94.31 379 GLN A CA 1
ATOM 2951 C C . GLN A 1 379 ? 0.795 -4.346 10.756 1.00 94.31 379 GLN A C 1
ATOM 2953 O O . GLN A 1 379 ? 0.181 -5.315 11.195 1.00 94.31 379 GLN A O 1
ATOM 2958 N N . HIS A 1 380 ? 1.230 -3.363 11.542 1.00 95.31 380 HIS A N 1
ATOM 2959 C CA . HIS A 1 380 ? 1.096 -3.376 12.991 1.00 95.31 380 HIS A CA 1
ATOM 2960 C C . HIS A 1 380 ? 0.348 -2.130 13.435 1.00 95.31 380 HIS A C 1
ATOM 2962 O O . HIS A 1 380 ? 0.655 -1.033 12.967 1.00 95.31 380 HIS A O 1
ATOM 2968 N N . MET A 1 381 ? -0.630 -2.284 14.324 1.00 95.88 381 MET A N 1
ATOM 2969 C CA . MET A 1 381 ? -1.462 -1.187 14.803 1.00 95.88 381 MET A CA 1
ATOM 2970 C C . MET A 1 381 ? -1.654 -1.244 16.320 1.00 95.88 381 MET A C 1
ATOM 2972 O O . MET A 1 381 ? -1.869 -2.310 16.894 1.00 95.88 381 MET A O 1
ATOM 2976 N N . LEU A 1 382 ? -1.648 -0.080 16.972 1.00 95.56 382 LEU A N 1
ATOM 2977 C CA . LEU A 1 382 ? -2.212 0.072 18.317 1.00 95.56 382 LEU A CA 1
ATOM 2978 C C . LEU A 1 382 ? -3.665 0.515 18.209 1.00 95.56 382 LEU A C 1
ATOM 2980 O O . LEU A 1 382 ? -3.959 1.501 17.535 1.00 95.56 382 LEU A O 1
ATOM 2984 N N . LEU A 1 383 ? -4.564 -0.183 18.892 1.00 96.44 383 LEU A N 1
ATOM 2985 C CA . LEU A 1 383 ? -5.988 0.121 18.887 1.00 96.44 383 LEU A CA 1
ATOM 2986 C C . LEU A 1 383 ? -6.334 1.007 20.078 1.00 96.44 383 LEU A C 1
ATOM 2988 O O . LEU A 1 383 ? -6.225 0.584 21.232 1.00 96.44 383 LEU A O 1
ATOM 2992 N N . ILE A 1 384 ? -6.763 2.232 19.795 1.00 95.00 384 ILE A N 1
ATOM 2993 C CA . ILE A 1 384 ? -7.070 3.248 20.799 1.00 95.00 384 ILE A CA 1
ATOM 2994 C C . ILE A 1 384 ? -8.405 3.941 20.512 1.00 95.00 384 ILE A C 1
ATOM 2996 O O . ILE A 1 384 ? -8.879 4.020 19.377 1.00 95.00 384 ILE A O 1
ATOM 3000 N N . ALA A 1 385 ? -9.033 4.455 21.563 1.00 93.25 385 ALA A N 1
ATOM 3001 C CA . ALA A 1 385 ? -10.177 5.341 21.445 1.00 93.25 385 ALA A CA 1
ATOM 3002 C C . ALA A 1 385 ? -9.774 6.661 20.780 1.00 93.25 385 ALA A C 1
ATOM 3004 O O . ALA A 1 385 ? -8.657 7.150 20.954 1.00 93.25 385 ALA A O 1
ATOM 3005 N N . TRP A 1 386 ? -10.718 7.276 20.068 1.00 86.00 386 TRP A N 1
ATOM 3006 C CA . TRP A 1 386 ? -10.535 8.632 19.566 1.00 86.00 386 TRP A CA 1
ATOM 3007 C C . TRP A 1 386 ? -10.354 9.613 20.738 1.00 86.00 386 TRP A C 1
ATOM 3009 O O . TRP A 1 386 ? -11.176 9.661 21.657 1.00 86.00 386 TRP A O 1
ATOM 3019 N N . GLY A 1 387 ? -9.284 10.407 20.709 1.00 70.06 387 GLY A N 1
ATOM 3020 C CA . GLY A 1 387 ? -9.035 11.496 21.652 1.00 70.06 387 GLY A CA 1
ATOM 3021 C C . GLY A 1 387 ? -8.631 12.754 20.891 1.00 70.06 387 GLY A C 1
ATOM 3022 O O . GLY A 1 387 ? -7.652 12.726 20.154 1.00 70.06 387 GLY A O 1
ATOM 3023 N N . GLY A 1 388 ? -9.387 13.842 21.050 1.00 64.69 388 GLY A N 1
ATOM 3024 C CA . GLY A 1 388 ? -9.151 15.113 20.354 1.00 64.69 388 GLY A CA 1
ATOM 3025 C C . GLY A 1 388 ? -10.412 15.684 19.701 1.00 64.69 388 GLY A C 1
ATOM 3026 O O . GLY A 1 388 ? -11.493 15.098 19.799 1.00 64.69 388 GLY A O 1
ATOM 3027 N N . GLU A 1 389 ? -10.286 16.837 19.038 1.00 57.22 389 GLU A N 1
ATOM 3028 C CA . GLU A 1 389 ? -11.403 17.435 18.294 1.00 57.22 389 GLU A CA 1
ATOM 3029 C C . GLU A 1 389 ? -11.817 16.538 17.121 1.00 57.22 389 GLU A C 1
ATOM 3031 O O . GLU A 1 389 ? -10.944 16.096 16.382 1.00 57.22 389 GLU A O 1
ATOM 3036 N N . PRO A 1 390 ? -13.118 16.265 16.916 1.00 53.50 390 PRO A N 1
ATOM 3037 C CA . PRO A 1 390 ? -13.566 15.334 15.889 1.00 53.50 390 PRO A CA 1
ATOM 3038 C C . PRO A 1 390 ? -13.009 15.703 14.501 1.00 53.50 390 PRO A C 1
ATOM 3040 O O . PRO A 1 390 ? -12.941 16.888 14.154 1.00 53.50 390 PRO A O 1
ATOM 3043 N N . PRO A 1 391 ? -12.651 14.704 13.672 1.00 51.31 391 PRO A N 1
ATOM 3044 C CA . PRO A 1 391 ? -11.969 14.925 12.395 1.00 51.31 391 PRO A CA 1
ATOM 3045 C C . PRO A 1 391 ? -12.790 15.705 11.355 1.00 51.31 391 PRO A C 1
ATOM 3047 O O . PRO A 1 391 ? -12.257 16.083 10.316 1.00 51.31 391 PRO A O 1
ATOM 3050 N N . THR A 1 392 ? -14.053 16.038 11.640 1.00 45.75 392 THR A N 1
ATOM 3051 C CA . THR A 1 392 ? -14.879 16.959 10.843 1.00 45.75 392 THR A CA 1
ATOM 3052 C C . THR A 1 392 ? -14.291 18.368 10.691 1.00 45.75 392 THR A C 1
ATOM 3054 O O . THR A 1 392 ? -14.800 19.130 9.876 1.00 45.75 392 THR A O 1
ATOM 3057 N N . LYS A 1 393 ? -13.221 18.720 11.419 1.00 35.31 393 LYS A N 1
ATOM 3058 C CA . LYS A 1 393 ? -12.508 20.005 11.290 1.00 35.31 393 LYS A CA 1
ATOM 3059 C C . LYS A 1 393 ? -11.151 19.944 10.567 1.00 35.31 393 LYS A C 1
ATOM 3061 O O . LYS A 1 393 ? -10.488 20.970 10.483 1.00 35.31 393 LYS A O 1
ATOM 3066 N N . LEU A 1 394 ? -10.728 18.788 10.048 1.00 37.03 394 LEU A N 1
ATOM 3067 C CA . LEU A 1 394 ? -9.441 18.625 9.340 1.00 37.03 394 LEU A CA 1
ATOM 3068 C C . LEU A 1 394 ? -9.568 18.697 7.800 1.00 37.03 394 LEU A C 1
ATOM 3070 O O . LEU A 1 394 ? -8.741 18.122 7.094 1.00 37.03 394 LEU A O 1
ATOM 3074 N N . GLN A 1 395 ? -10.612 19.354 7.276 1.00 28.81 395 GLN A N 1
ATOM 3075 C CA . GLN A 1 395 ? -10.866 19.479 5.830 1.00 28.81 395 GLN A CA 1
ATOM 3076 C C . GLN A 1 395 ? -10.152 20.651 5.165 1.00 28.81 395 GLN A C 1
ATOM 3078 O O . GLN A 1 395 ? -10.144 21.749 5.764 1.00 28.81 395 GLN A O 1
#

Organism: Hortaea werneckii (NCBI:txid91943)